Protein AF-A0A934L2M4-F1 (afdb_monomer_lite)

Secondary structure (DSSP, 8-state):
-----------------TT--TT--EEEEEEEEEEEEEEETTEEEEEEEEEEEE-SSSPEE-PPTTSS-S-EEEEEEEEEETTEEEE-S-SPPEEEP-----BSSSS------TTEE-TT-EEEE-HHHHT-GGGEE-GGGEETTTTEE-STTSHHHHTTTT--TTTTSSSS----HHHHHHS-TTTTSEEEEHHHHT-TT-EEEEEEEEE-TT--GGGGGGSEEEEEEEEEEETTEEEEEEEEEEEES-GGGGSTT-EEEEEEETTTEEEEEEEEEEE---TTS-EEEEEEEEESS-TT-BSEEEEE--TT--EEEEEEE-SS--GGGPPEEEE-SSEEEEE--TT--B-TTEEEEEEEEESS-EEEEEEEEEBSS--SS-SEEEEEEEEES--------S---

Radius of gyration: 23.13 Å; chains: 1; bounding box: 79×47×60 Å

Structure (mmCIF, N/CA/C/O backbone):
data_AF-A0A934L2M4-F1
#
_entry.id   AF-A0A934L2M4-F1
#
loop_
_atom_site.group_PDB
_atom_site.id
_atom_site.type_symbol
_atom_site.label_atom_id
_atom_site.label_alt_id
_atom_site.label_comp_id
_atom_site.label_asym_id
_atom_site.label_entity_id
_atom_site.label_seq_id
_atom_site.pdbx_PDB_ins_code
_atom_site.Cartn_x
_atom_site.Cartn_y
_atom_site.Cartn_z
_atom_site.occupancy
_atom_site.B_iso_or_equiv
_atom_site.auth_seq_id
_atom_site.auth_comp_id
_atom_site.auth_asym_id
_atom_site.auth_atom_id
_atom_site.pdbx_PDB_model_num
ATOM 1 N N . MET A 1 1 ? -55.377 -25.254 -25.307 1.00 41.19 1 MET A N 1
ATOM 2 C CA . MET A 1 1 ? -54.292 -24.352 -25.749 1.00 41.19 1 MET A CA 1
ATOM 3 C C . MET A 1 1 ? -53.267 -24.298 -24.627 1.00 41.19 1 MET A C 1
ATOM 5 O O . MET A 1 1 ? -53.611 -23.869 -23.537 1.00 41.19 1 MET A O 1
ATOM 9 N N . ARG A 1 2 ? -52.081 -24.886 -24.831 1.00 34.09 2 ARG A N 1
ATOM 10 C CA . ARG A 1 2 ? -51.003 -24.951 -23.830 1.00 34.09 2 ARG A CA 1
ATOM 11 C C . ARG A 1 2 ? -50.222 -23.637 -23.869 1.00 34.09 2 ARG A C 1
ATOM 13 O O . ARG A 1 2 ? -49.656 -23.316 -24.908 1.00 34.09 2 ARG A O 1
ATOM 20 N N . HIS A 1 3 ? -50.194 -22.902 -22.762 1.00 34.44 3 HIS A N 1
ATOM 21 C CA . HIS A 1 3 ? -49.327 -21.738 -22.605 1.00 34.44 3 HIS A CA 1
ATOM 22 C C . HIS A 1 3 ? -47.899 -22.209 -22.310 1.00 34.44 3 HIS A C 1
ATOM 24 O O . HIS A 1 3 ? -47.651 -22.870 -21.304 1.00 34.44 3 HIS A O 1
ATOM 30 N N . LEU A 1 4 ? -46.982 -21.910 -23.230 1.00 35.81 4 LEU A N 1
ATOM 31 C CA . LEU A 1 4 ? -45.545 -22.096 -23.060 1.00 35.81 4 LEU A CA 1
ATOM 32 C C . LEU A 1 4 ? -45.022 -20.965 -22.158 1.00 35.81 4 LEU A C 1
ATOM 34 O O . LEU A 1 4 ? -45.099 -19.798 -22.537 1.00 35.81 4 LEU A O 1
ATOM 38 N N . LEU A 1 5 ? -44.500 -21.304 -20.977 1.00 38.03 5 LEU A N 1
ATOM 39 C CA . LEU A 1 5 ? -43.677 -20.394 -20.181 1.00 38.03 5 LEU A CA 1
ATOM 40 C C . LEU A 1 5 ? -42.285 -20.333 -20.826 1.00 38.03 5 LEU A C 1
ATOM 42 O O . LEU A 1 5 ? -41.590 -21.346 -20.888 1.00 38.03 5 LEU A O 1
ATOM 46 N N . VAL A 1 6 ? -41.878 -19.158 -21.304 1.00 37.50 6 VAL A N 1
ATOM 47 C CA . VAL A 1 6 ? -40.498 -18.903 -21.734 1.00 37.50 6 VAL A CA 1
ATOM 48 C C . VAL A 1 6 ? -39.699 -18.510 -20.496 1.00 37.50 6 VAL A C 1
ATOM 50 O O . VAL A 1 6 ? -39.860 -17.415 -19.963 1.00 37.50 6 VAL A O 1
ATOM 53 N N . LEU A 1 7 ? -38.859 -19.427 -20.019 1.00 37.44 7 LEU A N 1
ATOM 54 C CA . LEU A 1 7 ? -37.865 -19.150 -18.989 1.00 37.44 7 LEU A CA 1
ATOM 55 C C . LEU A 1 7 ? -36.697 -18.412 -19.663 1.00 37.44 7 LEU A C 1
ATOM 57 O O . LEU A 1 7 ? -35.901 -19.020 -20.377 1.00 37.44 7 LEU A O 1
ATOM 61 N N . ALA A 1 8 ? -36.615 -17.094 -19.486 1.00 38.78 8 ALA A N 1
ATOM 62 C CA . ALA A 1 8 ? -35.442 -16.331 -19.891 1.00 38.78 8 ALA A CA 1
ATOM 63 C C . ALA A 1 8 ? -34.305 -16.631 -18.905 1.00 38.78 8 ALA A C 1
ATOM 65 O O . ALA A 1 8 ? -34.254 -16.080 -17.806 1.00 38.78 8 ALA A O 1
ATOM 66 N N . ALA A 1 9 ? -33.408 -17.541 -19.282 1.00 41.03 9 ALA A N 1
ATOM 67 C CA . ALA A 1 9 ? -32.135 -17.706 -18.600 1.00 41.03 9 ALA A CA 1
ATOM 68 C C . ALA A 1 9 ? -31.282 -16.457 -18.870 1.00 41.03 9 ALA A C 1
ATOM 70 O O . ALA A 1 9 ? -30.667 -16.320 -19.926 1.00 41.03 9 ALA A O 1
ATOM 71 N N . LEU A 1 10 ? -31.272 -15.524 -17.918 1.00 41.62 10 LEU A N 1
ATOM 72 C CA . LEU A 1 10 ? -30.252 -14.484 -17.829 1.00 41.62 10 LEU A CA 1
ATOM 73 C C . LEU A 1 10 ? -28.927 -15.171 -17.482 1.00 41.62 10 LEU A C 1
ATOM 75 O O . LEU A 1 10 ? -28.559 -15.303 -16.318 1.00 41.62 10 LEU A O 1
ATOM 79 N N . CYS A 1 11 ? -28.210 -15.639 -18.503 1.00 39.41 11 CYS A N 1
ATOM 80 C CA . CYS A 1 11 ? -26.778 -15.866 -18.389 1.00 39.41 11 CYS A CA 1
ATOM 81 C C . CYS A 1 11 ? -26.127 -14.498 -18.166 1.00 39.41 11 CYS A C 1
ATOM 83 O O . CYS A 1 11 ? -25.807 -13.791 -19.120 1.00 39.41 11 CYS A O 1
ATOM 85 N N . GLY A 1 12 ? -25.972 -14.105 -16.901 1.00 38.28 12 GLY A N 1
ATOM 86 C CA . GLY A 1 12 ? -25.043 -13.051 -16.525 1.00 38.28 12 GLY A CA 1
ATOM 87 C C . GLY A 1 12 ? -23.652 -13.511 -16.932 1.00 38.28 12 GLY A C 1
ATOM 88 O O . GLY A 1 12 ? -23.041 -14.325 -16.243 1.00 38.28 12 GLY A O 1
ATOM 89 N N . GLY A 1 13 ? -23.184 -13.059 -18.094 1.00 37.72 13 GLY A N 1
ATOM 90 C CA . GLY A 1 13 ? -21.783 -13.187 -18.448 1.00 37.72 13 GLY A CA 1
ATOM 91 C C . GLY A 1 13 ? -20.991 -12.455 -17.376 1.00 37.72 13 GLY A C 1
ATOM 92 O O . GLY A 1 13 ? -21.074 -11.235 -17.286 1.00 37.72 13 GLY A O 1
ATOM 93 N N . LEU A 1 14 ? -20.273 -13.202 -16.539 1.00 41.19 14 LEU A N 1
ATOM 94 C CA . LEU A 1 14 ? -19.192 -12.661 -15.727 1.00 41.19 14 LEU A CA 1
ATOM 95 C C . LEU A 1 14 ? -18.181 -12.083 -16.719 1.00 41.19 14 LEU A C 1
ATOM 97 O O . LEU A 1 14 ? -17.383 -12.819 -17.300 1.00 41.19 14 LEU A O 1
ATOM 101 N N . SER A 1 15 ? -18.275 -10.788 -17.006 1.00 50.28 15 SER A N 1
ATOM 102 C CA . SER A 1 15 ? -17.267 -10.100 -17.796 1.00 50.28 15 SER A CA 1
ATOM 103 C C . SER A 1 15 ? -15.982 -10.115 -16.983 1.00 50.28 15 SER A C 1
ATOM 105 O O . SER A 1 15 ? -15.886 -9.446 -15.965 1.00 50.28 15 SER A O 1
ATOM 107 N N . SER A 1 16 ? -15.014 -10.925 -17.406 1.00 61.38 16 SER A N 1
ATOM 108 C CA . SER A 1 16 ? -13.634 -10.874 -16.919 1.00 61.38 16 SER A CA 1
ATOM 109 C C . SER A 1 16 ? -13.152 -9.425 -16.818 1.00 61.38 16 SER A C 1
ATOM 111 O O . SER A 1 16 ? -13.553 -8.589 -17.633 1.00 61.38 16 SER A O 1
ATOM 113 N N . GLN A 1 17 ? -12.238 -9.153 -15.881 1.00 80.94 17 GLN A N 1
ATOM 114 C CA . GLN A 1 17 ? -11.439 -7.929 -15.894 1.00 80.94 17 GLN A CA 1
ATOM 115 C C . GLN A 1 17 ? -11.002 -7.615 -17.335 1.00 80.94 17 GLN A C 1
ATOM 117 O O . GLN A 1 17 ? -10.536 -8.506 -18.056 1.00 80.94 17 GLN A O 1
ATOM 122 N N . SER A 1 18 ? -11.180 -6.362 -17.758 1.00 83.88 18 SER A N 1
ATOM 123 C CA . SER A 1 18 ? -11.190 -5.981 -19.178 1.00 83.88 18 SER A CA 1
ATOM 124 C C . SER A 1 18 ? -9.876 -6.226 -19.922 1.00 83.88 18 SER A C 1
ATOM 126 O O . SER A 1 18 ? -9.887 -6.316 -21.146 1.00 83.88 18 SER A O 1
ATOM 128 N N . ASN A 1 19 ? -8.751 -6.317 -19.211 1.00 90.94 19 ASN A N 1
ATOM 129 C CA . ASN A 1 19 ? -7.421 -6.523 -19.785 1.00 90.94 19 ASN A CA 1
ATOM 130 C C . ASN A 1 19 ? -6.741 -7.819 -19.319 1.00 90.94 19 ASN A C 1
ATOM 132 O O . ASN A 1 19 ? -5.529 -7.957 -19.479 1.00 90.94 19 ASN A O 1
ATOM 136 N N . GLN A 1 20 ? -7.497 -8.752 -18.737 1.00 92.38 20 GLN A N 1
ATOM 137 C CA . GLN A 1 20 ? -6.942 -9.994 -18.217 1.00 92.38 20 GLN A CA 1
ATOM 138 C C . GLN A 1 20 ? -6.236 -10.804 -19.317 1.00 92.38 20 GLN A C 1
ATOM 140 O O . GLN A 1 20 ? -6.799 -11.064 -20.381 1.00 92.38 20 GLN A O 1
ATOM 145 N N . VAL A 1 21 ? -5.031 -11.280 -19.015 1.00 94.50 21 VAL A N 1
ATOM 146 C CA . VAL A 1 21 ? -4.259 -12.227 -19.820 1.00 94.50 21 VAL A CA 1
ATOM 147 C C . VAL A 1 21 ? -4.281 -13.580 -19.098 1.00 94.50 21 VAL A C 1
ATOM 149 O O . VAL A 1 21 ? -3.653 -13.736 -18.048 1.00 94.50 21 VAL A O 1
ATOM 152 N N . PRO A 1 22 ? -5.033 -14.577 -19.604 1.00 93.88 22 PRO A N 1
ATOM 153 C CA . PRO A 1 22 ? -5.073 -15.901 -18.997 1.00 93.88 22 PRO A CA 1
ATOM 154 C C . PRO A 1 22 ? -3.676 -16.519 -18.870 1.00 93.88 22 PRO A C 1
ATOM 156 O O . PRO A 1 22 ? -2.924 -16.581 -19.840 1.00 93.88 22 PRO A O 1
ATOM 159 N N . GLY A 1 23 ? -3.356 -17.010 -17.672 1.00 95.44 23 GLY A N 1
ATOM 160 C CA . GLY A 1 23 ? -2.072 -17.645 -17.370 1.00 95.44 23 GLY A CA 1
ATOM 161 C C . GLY A 1 23 ? -1.002 -16.709 -16.805 1.00 95.44 23 GLY A C 1
ATOM 162 O O . GLY A 1 23 ? 0.035 -17.218 -16.392 1.00 95.44 23 GLY A O 1
ATOM 163 N N . THR A 1 24 ? -1.230 -15.392 -16.753 1.00 97.06 24 THR A N 1
ATOM 164 C CA . THR A 1 24 ? -0.374 -14.460 -15.996 1.00 97.06 24 THR A CA 1
ATOM 165 C C . THR A 1 24 ? -0.538 -14.715 -14.498 1.00 97.06 24 THR A C 1
ATOM 167 O O . THR A 1 24 ? -1.671 -14.741 -14.015 1.00 97.06 24 THR A O 1
ATOM 170 N N . ASP A 1 25 ? 0.572 -14.933 -13.790 1.00 97.31 25 ASP A N 1
ATOM 171 C CA . ASP A 1 25 ? 0.605 -15.145 -12.334 1.00 97.31 25 ASP A CA 1
ATOM 172 C C . ASP A 1 25 ? 2.020 -14.825 -11.810 1.00 97.31 25 ASP A C 1
ATOM 174 O O . ASP A 1 25 ? 2.982 -15.556 -12.085 1.00 97.31 25 ASP A O 1
ATOM 178 N N . ALA A 1 26 ? 2.161 -13.696 -11.121 1.00 96.94 26 ALA A N 1
ATOM 179 C CA . ALA A 1 26 ? 3.392 -13.228 -10.510 1.00 96.94 26 ALA A CA 1
ATOM 180 C C . ALA A 1 26 ? 3.296 -13.253 -8.988 1.00 96.94 26 ALA A C 1
ATOM 182 O O . ALA A 1 26 ? 2.657 -12.420 -8.360 1.00 96.94 26 ALA A O 1
ATOM 183 N N . ALA A 1 27 ? 4.046 -14.163 -8.383 1.00 97.56 27 ALA A N 1
ATOM 184 C CA . ALA A 1 27 ? 4.099 -14.307 -6.940 1.00 97.56 27 ALA A CA 1
ATOM 185 C C . ALA A 1 27 ? 5.307 -13.562 -6.373 1.00 97.56 27 ALA A C 1
ATOM 187 O O . ALA A 1 27 ? 6.441 -13.836 -6.771 1.00 97.56 27 ALA A O 1
ATOM 188 N N . LEU A 1 28 ? 5.107 -12.683 -5.394 1.00 97.50 28 LEU A N 1
ATOM 189 C CA . LEU A 1 28 ? 6.224 -12.173 -4.603 1.00 97.50 28 LEU A CA 1
ATOM 190 C C . LEU A 1 28 ? 6.752 -13.288 -3.700 1.00 97.50 28 LEU A C 1
ATOM 192 O O . LEU A 1 28 ? 6.071 -13.725 -2.783 1.00 97.50 28 LEU A O 1
ATOM 196 N N . ALA A 1 29 ? 7.973 -13.759 -3.935 1.00 95.81 29 ALA A N 1
ATOM 197 C CA . ALA A 1 29 ? 8.581 -14.831 -3.149 1.00 95.81 29 ALA A CA 1
ATOM 198 C C . ALA A 1 29 ? 9.117 -14.344 -1.803 1.00 95.81 29 ALA A C 1
ATOM 200 O O . ALA A 1 29 ? 8.927 -15.005 -0.784 1.00 95.81 29 ALA A O 1
ATOM 201 N N . THR A 1 30 ? 9.798 -13.200 -1.813 1.00 95.56 30 THR A N 1
ATOM 202 C CA . THR A 1 30 ? 10.426 -12.612 -0.626 1.00 95.56 30 THR A CA 1
ATOM 203 C C . THR A 1 30 ? 10.416 -11.096 -0.714 1.00 95.56 30 THR A C 1
ATOM 205 O O . THR A 1 30 ? 10.499 -10.523 -1.807 1.00 95.56 30 THR A O 1
ATOM 208 N N . THR A 1 31 ? 10.354 -10.465 0.453 1.00 96.62 31 THR A N 1
ATOM 209 C CA . THR A 1 31 ? 10.855 -9.111 0.659 1.00 96.62 31 THR A CA 1
ATOM 210 C C . THR A 1 31 ? 11.889 -9.156 1.773 1.00 96.62 31 THR A C 1
ATOM 212 O O . THR A 1 31 ? 11.720 -9.844 2.780 1.00 96.62 31 THR A O 1
ATOM 215 N N . ASP A 1 32 ? 13.005 -8.473 1.578 1.00 94.38 32 ASP A N 1
ATOM 216 C CA . ASP A 1 32 ? 14.135 -8.577 2.490 1.00 94.38 32 ASP A CA 1
ATOM 217 C C . ASP A 1 32 ? 14.860 -7.249 2.671 1.00 94.38 32 ASP A C 1
ATOM 219 O O . ASP A 1 32 ? 14.592 -6.254 1.990 1.00 94.38 32 ASP A O 1
ATOM 223 N N . ALA A 1 33 ? 15.785 -7.244 3.631 1.00 94.00 33 ALA A N 1
ATOM 224 C CA . ALA A 1 33 ? 16.806 -6.215 3.758 1.00 94.00 33 ALA A CA 1
ATOM 225 C C . ALA A 1 33 ? 16.237 -4.785 3.754 1.00 94.00 33 ALA A C 1
ATOM 227 O O . ALA A 1 33 ? 16.755 -3.908 3.056 1.00 94.00 33 ALA A O 1
ATOM 228 N N . LEU A 1 34 ? 15.179 -4.535 4.541 1.00 97.94 34 LEU A N 1
ATOM 229 C CA . LEU A 1 34 ? 14.721 -3.168 4.785 1.00 97.94 34 LEU A CA 1
ATOM 230 C C . LEU A 1 34 ? 15.917 -2.326 5.254 1.00 97.94 34 LEU A C 1
ATOM 232 O O . LEU A 1 34 ? 16.601 -2.662 6.216 1.00 97.94 34 LEU A O 1
ATOM 236 N N . GLY A 1 35 ? 16.190 -1.233 4.556 1.00 97.56 35 GLY A N 1
ATOM 237 C CA . GLY A 1 35 ? 17.369 -0.408 4.775 1.00 97.56 35 GLY A CA 1
ATOM 238 C C . GLY A 1 35 ? 17.035 1.072 4.732 1.00 97.56 35 GLY A C 1
ATOM 239 O O . GLY A 1 35 ? 16.083 1.492 4.077 1.00 97.56 35 GLY A O 1
ATOM 240 N N . MET A 1 36 ? 17.840 1.878 5.426 1.00 97.69 36 MET A N 1
ATOM 241 C CA . MET A 1 36 ? 17.770 3.336 5.368 1.00 97.69 36 MET A CA 1
ATOM 242 C C . MET A 1 36 ? 18.720 3.858 4.284 1.00 97.69 36 MET A C 1
ATOM 244 O O . MET A 1 36 ? 19.926 3.636 4.352 1.00 97.69 36 MET A O 1
ATOM 248 N N . TYR A 1 37 ? 18.183 4.596 3.313 1.00 97.31 37 TYR A N 1
ATOM 249 C CA . TYR A 1 37 ? 18.915 5.123 2.153 1.00 97.31 37 TYR A CA 1
ATOM 250 C C . TYR A 1 37 ? 19.036 6.647 2.142 1.00 97.31 37 TYR A C 1
ATOM 252 O O . TYR A 1 37 ? 19.679 7.226 1.266 1.00 97.31 37 TYR A O 1
ATOM 260 N N . GLY A 1 38 ? 18.444 7.320 3.121 1.00 95.94 38 GLY A N 1
ATOM 261 C CA . GLY A 1 38 ? 18.600 8.750 3.322 1.00 95.94 38 GLY A CA 1
ATOM 262 C C . GLY A 1 38 ? 17.872 9.211 4.571 1.00 95.94 38 GLY A C 1
ATOM 263 O O . GLY A 1 38 ? 17.007 8.512 5.094 1.00 95.94 38 GLY A O 1
ATOM 264 N N . ARG A 1 39 ? 18.235 10.397 5.050 1.00 96.06 39 ARG A N 1
ATOM 265 C CA . ARG A 1 39 ? 17.644 11.004 6.239 1.00 96.06 39 ARG A CA 1
ATOM 266 C C . ARG A 1 39 ? 17.596 12.518 6.087 1.00 96.06 39 ARG A C 1
ATOM 268 O O . ARG A 1 39 ? 18.496 13.118 5.501 1.00 96.06 39 ARG A O 1
ATOM 275 N N . THR A 1 40 ? 16.543 13.146 6.591 1.00 95.75 40 THR A N 1
ATOM 276 C CA . THR A 1 40 ? 16.390 14.606 6.651 1.00 95.75 40 THR A CA 1
ATOM 277 C C . THR A 1 40 ? 15.660 14.953 7.943 1.00 95.75 40 THR A C 1
ATOM 279 O O . THR A 1 40 ? 14.482 14.644 8.088 1.00 95.75 40 THR A O 1
ATOM 282 N N . GLY A 1 41 ? 16.366 15.551 8.907 1.00 94.88 41 GLY A N 1
ATOM 283 C CA . GLY A 1 41 ? 15.827 15.730 10.259 1.00 94.88 41 GLY A CA 1
ATOM 284 C C . GLY A 1 41 ? 15.512 14.379 10.912 1.00 94.88 41 GLY A C 1
ATOM 285 O O . GLY A 1 41 ? 16.401 13.535 11.022 1.00 94.88 41 GLY A O 1
ATOM 286 N N . THR A 1 42 ? 14.256 14.189 11.318 1.00 95.44 42 THR A N 1
ATOM 287 C CA . THR A 1 42 ? 13.703 12.941 11.882 1.00 95.44 42 THR A CA 1
ATOM 288 C C . THR A 1 42 ? 13.136 11.994 10.825 1.00 95.44 42 THR A C 1
ATOM 290 O O . THR A 1 42 ? 12.787 10.859 11.142 1.00 95.44 42 THR A O 1
ATOM 293 N N . LEU A 1 43 ? 13.038 12.439 9.569 1.00 96.50 43 LEU A N 1
ATOM 294 C CA . LEU A 1 43 ? 12.439 11.663 8.494 1.00 96.50 43 LEU A CA 1
ATOM 295 C C . LEU A 1 43 ? 13.484 10.770 7.832 1.00 96.50 43 LEU A C 1
ATOM 297 O O . LEU A 1 43 ? 14.560 11.232 7.438 1.00 96.50 43 LEU A O 1
ATOM 301 N N . ASN A 1 44 ? 13.144 9.499 7.662 1.00 97.88 44 ASN A N 1
ATOM 302 C CA . ASN A 1 44 ? 14.005 8.475 7.086 1.00 97.88 44 ASN A CA 1
ATOM 303 C C . ASN A 1 44 ? 13.430 8.021 5.751 1.00 97.88 44 ASN A C 1
ATOM 305 O O . ASN A 1 44 ? 12.234 7.781 5.661 1.00 97.88 44 ASN A O 1
ATOM 309 N N . GLY A 1 45 ? 14.272 7.896 4.728 1.00 98.00 45 GLY A N 1
ATOM 310 C CA . GLY A 1 45 ? 13.917 7.285 3.452 1.00 98.00 45 GLY A CA 1
ATOM 311 C C . GLY A 1 45 ? 14.376 5.836 3.448 1.00 98.00 45 GLY A C 1
ATOM 312 O O . GLY A 1 45 ? 15.583 5.586 3.475 1.00 98.00 45 GLY A O 1
ATOM 313 N N . LEU A 1 46 ? 13.432 4.902 3.429 1.00 98.56 46 LEU A N 1
ATOM 314 C CA . LEU A 1 46 ? 13.677 3.466 3.468 1.00 98.56 46 LEU A CA 1
ATOM 315 C C . LEU A 1 46 ? 13.402 2.816 2.107 1.00 98.56 46 LEU A C 1
ATOM 317 O O . LEU A 1 46 ? 12.685 3.365 1.270 1.00 98.56 46 LEU A O 1
ATOM 321 N N . ALA A 1 47 ? 13.966 1.632 1.906 1.00 98.44 47 ALA A N 1
ATOM 322 C CA . ALA A 1 47 ? 13.633 0.721 0.816 1.00 98.44 47 ALA A CA 1
ATOM 323 C C . ALA A 1 47 ? 13.909 -0.718 1.261 1.00 98.44 47 ALA A C 1
ATOM 325 O O . ALA A 1 47 ? 14.686 -0.938 2.187 1.00 98.44 47 ALA A O 1
ATOM 326 N N . CYS A 1 48 ? 13.282 -1.686 0.607 1.00 98.06 48 CYS A N 1
ATOM 327 C CA . CYS A 1 48 ? 13.486 -3.115 0.835 1.00 98.06 48 CYS A CA 1
ATOM 328 C C . CYS A 1 48 ? 13.707 -3.821 -0.502 1.00 98.06 48 CYS A C 1
ATOM 330 O O . CYS A 1 48 ? 13.308 -3.307 -1.552 1.00 98.06 48 CYS A O 1
ATOM 332 N N . GLY A 1 49 ? 14.366 -4.973 -0.465 1.00 97.25 49 GLY A N 1
ATOM 333 C CA . GLY A 1 49 ? 14.514 -5.854 -1.607 1.00 97.25 49 GLY A CA 1
ATOM 334 C C . GLY A 1 49 ? 13.232 -6.631 -1.883 1.00 97.25 49 GLY A C 1
ATOM 335 O O . GLY A 1 49 ? 12.320 -6.714 -1.050 1.00 97.25 49 GLY A O 1
ATOM 336 N N . VAL A 1 50 ? 13.156 -7.172 -3.092 1.00 96.94 50 VAL A N 1
ATOM 337 C CA . VAL A 1 50 ? 12.044 -7.994 -3.555 1.00 96.94 50 VAL A CA 1
ATOM 338 C C . VAL A 1 50 ? 12.547 -9.057 -4.516 1.00 96.94 50 VAL A C 1
ATOM 340 O O . VAL A 1 50 ? 13.405 -8.794 -5.358 1.00 96.94 50 VAL A O 1
ATOM 343 N N . THR A 1 51 ? 11.984 -10.257 -4.408 1.00 97.50 51 THR A N 1
ATOM 344 C CA . THR A 1 51 ? 12.070 -11.270 -5.462 1.00 97.50 51 THR A CA 1
ATOM 345 C C . THR A 1 51 ? 10.672 -11.686 -5.869 1.00 97.50 51 THR A C 1
ATOM 347 O O . THR A 1 51 ? 9.841 -11.995 -5.018 1.00 97.50 51 THR A O 1
ATOM 350 N N . VAL A 1 52 ? 10.433 -11.736 -7.172 1.00 97.75 52 VAL A N 1
ATOM 351 C CA . VAL A 1 52 ? 9.180 -12.178 -7.782 1.00 97.75 52 VAL A CA 1
ATOM 352 C C . VAL A 1 52 ? 9.419 -13.424 -8.623 1.00 97.75 52 VAL A C 1
ATOM 354 O O . VAL A 1 52 ? 10.456 -13.561 -9.267 1.00 97.75 52 VAL A O 1
ATOM 357 N N . CYS A 1 53 ? 8.448 -14.327 -8.620 1.00 97.69 53 CYS A N 1
ATOM 358 C CA . CYS A 1 53 ? 8.384 -15.523 -9.442 1.00 97.69 53 CYS A CA 1
ATOM 359 C C . CYS A 1 53 ? 7.272 -15.382 -10.470 1.00 97.69 53 CYS A C 1
ATOM 361 O O . CYS A 1 53 ? 6.154 -15.029 -10.107 1.00 97.69 53 CYS A O 1
ATOM 363 N N . ASN A 1 54 ? 7.517 -15.789 -11.711 1.00 97.88 54 ASN A N 1
ATOM 364 C CA . ASN A 1 54 ? 6.418 -16.109 -12.615 1.00 97.88 54 ASN A CA 1
ATOM 365 C C . ASN A 1 54 ? 5.992 -17.563 -12.368 1.00 97.88 54 ASN A C 1
ATOM 367 O O . ASN A 1 54 ? 6.634 -18.503 -12.845 1.00 97.88 54 ASN A O 1
ATOM 371 N N . VAL A 1 55 ? 4.923 -17.737 -11.592 1.00 97.31 55 VAL A N 1
ATOM 372 C CA . VAL A 1 55 ? 4.309 -19.047 -11.306 1.00 97.31 55 VAL A CA 1
ATOM 373 C C . VAL A 1 55 ? 3.174 -19.373 -12.284 1.00 97.31 55 VAL A C 1
ATOM 375 O O . VAL A 1 55 ? 2.485 -20.385 -12.144 1.00 97.31 55 VAL A O 1
ATOM 378 N N . GLY A 1 56 ? 2.990 -18.512 -13.283 1.00 96.94 56 GLY A N 1
ATOM 379 C CA . GLY A 1 56 ? 2.021 -18.654 -14.350 1.00 96.94 56 GLY A CA 1
ATOM 380 C C . GLY A 1 56 ? 2.506 -19.537 -15.493 1.00 96.94 56 GLY A C 1
ATOM 381 O O . GLY A 1 56 ? 3.497 -20.264 -15.413 1.00 96.94 56 GLY A O 1
ATOM 382 N N . THR A 1 57 ? 1.770 -19.473 -16.599 1.00 96.69 57 THR A N 1
ATOM 383 C CA . THR A 1 57 ? 2.003 -20.295 -17.796 1.00 96.69 57 THR A CA 1
ATOM 384 C C . THR A 1 57 ? 2.361 -19.478 -19.034 1.00 96.69 57 THR A C 1
ATOM 386 O O . THR A 1 57 ? 2.517 -20.049 -20.112 1.00 96.69 57 THR A O 1
ATOM 389 N N . VAL A 1 58 ? 2.468 -18.154 -18.912 1.00 96.94 58 VAL A N 1
ATOM 390 C CA . VAL A 1 58 ? 2.796 -17.235 -20.015 1.00 96.94 58 VAL A CA 1
ATOM 391 C C . VAL A 1 58 ? 3.966 -16.331 -19.640 1.00 96.94 58 VAL A C 1
ATOM 393 O O . VAL A 1 58 ? 4.295 -16.181 -18.466 1.00 96.94 58 VAL A O 1
ATOM 396 N N . LEU A 1 59 ? 4.609 -15.730 -20.641 1.00 96.62 59 LEU A N 1
ATOM 397 C CA . LEU A 1 59 ? 5.615 -14.692 -20.417 1.00 96.62 59 LEU A CA 1
ATOM 398 C C . LEU A 1 59 ? 4.957 -13.448 -19.810 1.00 96.62 59 LEU A C 1
ATOM 400 O O . LEU A 1 59 ? 3.903 -13.019 -20.280 1.00 96.62 59 LEU A O 1
ATOM 404 N N . ILE A 1 60 ? 5.620 -12.831 -18.835 1.00 97.12 60 ILE A N 1
ATOM 405 C CA . ILE A 1 60 ? 5.217 -11.534 -18.282 1.00 97.12 60 ILE A CA 1
ATOM 406 C C . ILE A 1 60 ? 6.137 -10.461 -18.854 1.00 97.12 60 ILE A C 1
ATOM 408 O O . ILE A 1 60 ? 7.350 -10.647 -18.892 1.00 97.12 60 ILE A O 1
ATOM 412 N N . HIS A 1 61 ? 5.595 -9.341 -19.325 1.00 96.31 61 HIS A N 1
ATOM 413 C CA . HIS A 1 61 ? 6.427 -8.256 -19.843 1.00 96.31 61 HIS A CA 1
ATOM 414 C C . HIS A 1 61 ? 7.237 -7.560 -18.738 1.00 96.31 61 HIS A C 1
ATOM 416 O O . HIS A 1 61 ? 6.735 -7.326 -17.642 1.00 96.31 61 HIS A O 1
ATOM 422 N N . TRP A 1 62 ? 8.486 -7.213 -19.060 1.00 96.38 62 TRP A N 1
ATOM 423 C CA . TRP A 1 62 ? 9.455 -6.609 -18.141 1.00 96.38 62 TRP A CA 1
ATOM 424 C C . TRP A 1 62 ? 10.258 -5.499 -18.831 1.00 96.38 62 TRP A C 1
ATOM 426 O O . TRP A 1 62 ? 11.488 -5.499 -18.854 1.00 96.38 62 TRP A O 1
ATOM 436 N N . LYS A 1 63 ? 9.553 -4.597 -19.517 1.00 96.12 63 LYS A N 1
ATOM 437 C CA . LYS A 1 63 ? 10.175 -3.529 -20.303 1.00 96.12 63 LYS A CA 1
ATOM 438 C C . LYS A 1 63 ? 10.770 -2.438 -19.405 1.00 96.12 63 LYS A C 1
ATOM 440 O O . LYS A 1 63 ? 10.509 -2.374 -18.210 1.00 96.12 63 LYS A O 1
ATOM 445 N N . ALA A 1 64 ? 11.614 -1.595 -19.991 1.00 95.44 64 ALA A N 1
ATOM 446 C CA . ALA A 1 64 ? 12.124 -0.416 -19.308 1.00 95.44 64 ALA A CA 1
ATOM 447 C C . ALA A 1 64 ? 11.063 0.683 -19.236 1.00 95.44 64 ALA A C 1
ATOM 449 O O . ALA A 1 64 ? 10.278 0.838 -20.173 1.00 95.44 64 ALA A O 1
ATOM 450 N N . VAL A 1 65 ? 11.094 1.473 -18.154 1.00 94.38 65 VAL A N 1
ATOM 451 C CA . VAL A 1 65 ? 10.236 2.656 -17.993 1.00 94.38 65 VAL A CA 1
ATOM 452 C C . VAL A 1 65 ? 10.256 3.526 -19.258 1.00 94.38 65 VAL A C 1
ATOM 454 O O . VAL A 1 65 ? 11.299 3.673 -19.898 1.00 94.38 65 VAL A O 1
ATOM 457 N N . MET A 1 66 ? 9.097 4.106 -19.581 1.00 96.38 66 MET A N 1
ATOM 458 C CA . MET A 1 66 ? 8.664 4.652 -20.886 1.00 96.38 66 MET A CA 1
ATOM 459 C C . MET A 1 66 ? 8.013 3.655 -21.849 1.00 96.38 66 MET A C 1
ATOM 461 O O . MET A 1 66 ? 7.312 4.080 -22.762 1.00 96.38 66 MET A O 1
ATOM 465 N N . ASP A 1 67 ? 8.135 2.353 -21.618 1.00 96.62 67 ASP A N 1
ATOM 466 C CA . ASP A 1 67 ? 7.171 1.367 -22.110 1.00 96.62 67 ASP A CA 1
ATOM 467 C C . ASP A 1 67 ? 6.240 1.022 -20.943 1.00 96.62 67 ASP A C 1
ATOM 469 O O . ASP A 1 67 ? 6.747 0.805 -19.855 1.00 96.62 67 ASP A O 1
ATOM 473 N N . PRO A 1 68 ? 4.907 0.987 -21.084 1.00 95.31 68 PRO A N 1
ATOM 474 C CA . PRO A 1 68 ? 4.022 0.706 -19.953 1.00 95.31 68 PRO A CA 1
ATOM 475 C C . PRO A 1 68 ? 4.007 -0.759 -19.498 1.00 95.31 68 PRO A C 1
ATOM 477 O O . PRO A 1 68 ? 3.354 -1.084 -18.510 1.00 95.31 68 PRO A O 1
ATOM 480 N N . ARG A 1 69 ? 4.679 -1.663 -20.216 1.00 95.25 69 ARG A N 1
ATOM 481 C CA . ARG A 1 69 ? 4.634 -3.107 -19.961 1.00 95.25 69 ARG A CA 1
ATOM 482 C C . ARG A 1 69 ? 5.760 -3.550 -19.022 1.00 95.25 69 ARG A C 1
ATOM 484 O O . ARG A 1 69 ? 6.666 -4.285 -19.425 1.00 95.25 69 ARG A O 1
ATOM 491 N N . HIS A 1 70 ? 5.682 -3.122 -17.769 1.00 95.88 70 HIS A N 1
ATOM 492 C CA . HIS A 1 70 ? 6.572 -3.530 -16.677 1.00 95.88 70 HIS A CA 1
ATOM 493 C C . HIS A 1 70 ? 5.799 -3.637 -15.362 1.00 95.88 70 HIS A C 1
ATOM 495 O O . HIS A 1 70 ? 4.773 -2.975 -15.203 1.00 95.88 70 HIS A O 1
ATOM 501 N N . PRO A 1 71 ? 6.277 -4.438 -14.399 1.00 97.06 71 PRO A N 1
ATOM 502 C CA . PRO A 1 71 ? 5.690 -4.445 -13.070 1.00 97.06 71 PRO A CA 1
ATOM 503 C C . PRO A 1 71 ? 6.014 -3.152 -12.321 1.00 97.06 71 PRO A C 1
ATOM 505 O O . PRO A 1 71 ? 7.079 -2.551 -12.516 1.00 97.06 71 PRO A O 1
ATOM 508 N N . VAL A 1 72 ? 5.127 -2.772 -11.405 1.00 97.88 72 VAL A N 1
ATOM 509 C CA . VAL A 1 72 ? 5.441 -1.786 -10.369 1.00 97.88 72 VAL A CA 1
ATOM 510 C C . VAL A 1 72 ? 5.336 -2.409 -8.984 1.00 97.88 72 VAL A C 1
ATOM 512 O O . VAL A 1 72 ? 4.466 -3.245 -8.740 1.00 97.88 72 VAL A O 1
ATOM 515 N N . TYR A 1 73 ? 6.223 -1.998 -8.080 1.00 98.12 73 TYR A N 1
ATOM 516 C CA . TYR A 1 73 ? 6.260 -2.479 -6.702 1.00 98.12 73 TYR A CA 1
ATOM 517 C C . TYR A 1 73 ? 5.922 -1.351 -5.738 1.00 98.12 73 TYR A C 1
ATOM 519 O O . TYR A 1 73 ? 6.552 -0.292 -5.764 1.00 98.12 73 TYR A O 1
ATOM 527 N N . ALA A 1 74 ? 4.939 -1.597 -4.883 1.00 97.94 74 ALA A N 1
ATOM 528 C CA . ALA A 1 74 ? 4.422 -0.648 -3.917 1.00 97.94 74 ALA A CA 1
ATOM 529 C C . ALA A 1 74 ? 4.787 -1.111 -2.499 1.00 97.94 74 ALA A C 1
ATOM 531 O O . ALA A 1 74 ? 4.216 -2.087 -2.003 1.00 97.94 74 ALA A O 1
ATOM 532 N N . PRO A 1 75 ? 5.770 -0.473 -1.849 1.00 97.88 75 PRO A N 1
ATOM 533 C CA . PRO A 1 75 ? 6.147 -0.829 -0.492 1.00 97.88 75 PRO A CA 1
ATOM 534 C C . PRO A 1 75 ? 5.196 -0.223 0.547 1.00 97.88 75 PRO A C 1
ATOM 536 O O . PRO A 1 75 ? 4.551 0.797 0.309 1.00 97.88 75 PRO A O 1
ATOM 539 N N . ILE A 1 76 ? 5.147 -0.832 1.729 1.00 98.12 76 ILE A N 1
ATOM 540 C CA . ILE A 1 76 ? 4.399 -0.334 2.889 1.00 98.12 76 ILE A CA 1
ATOM 541 C C . ILE A 1 76 ? 5.131 -0.702 4.185 1.00 98.12 76 ILE A C 1
ATOM 543 O O . ILE A 1 76 ? 5.710 -1.786 4.282 1.00 98.12 76 ILE A O 1
ATOM 547 N N . VAL A 1 77 ? 5.110 0.185 5.186 1.00 98.62 77 VAL A N 1
ATOM 548 C CA . VAL A 1 77 ? 5.632 -0.092 6.535 1.00 98.62 77 VAL A CA 1
ATOM 549 C C . VAL A 1 77 ? 4.544 0.166 7.566 1.00 98.62 77 VAL A C 1
ATOM 551 O O . VAL A 1 77 ? 3.936 1.237 7.605 1.00 98.62 77 VAL A O 1
ATOM 554 N N . CYS A 1 78 ? 4.323 -0.822 8.427 1.00 98.56 78 CYS A N 1
ATOM 555 C CA . CYS A 1 78 ? 3.294 -0.811 9.451 1.00 98.56 78 CYS A CA 1
ATOM 556 C C . CYS A 1 78 ? 3.871 -1.091 10.837 1.00 98.56 78 CYS A C 1
ATOM 558 O O . CYS A 1 78 ? 4.902 -1.750 11.000 1.00 98.56 78 CYS A O 1
ATOM 560 N N . ARG A 1 79 ? 3.154 -0.615 11.850 1.00 98.25 79 ARG A N 1
ATOM 561 C CA . ARG A 1 79 ? 3.431 -0.845 13.263 1.00 98.25 79 ARG A CA 1
ATOM 562 C C . ARG A 1 79 ? 2.177 -1.357 13.950 1.00 98.25 79 ARG A C 1
ATOM 564 O O . ARG A 1 79 ? 1.106 -0.783 13.784 1.00 98.25 79 ARG A O 1
ATOM 571 N N . GLU A 1 80 ? 2.333 -2.382 14.775 1.00 97.75 80 GLU A N 1
ATOM 572 C CA . GLU A 1 80 ? 1.351 -2.738 15.791 1.00 97.75 80 GLU A CA 1
ATOM 573 C C . GLU A 1 80 ? 1.835 -2.287 17.172 1.00 97.75 80 GLU A C 1
ATOM 575 O O . GLU A 1 80 ? 2.935 -2.655 17.588 1.00 97.75 80 GLU A O 1
ATOM 580 N N . THR A 1 81 ? 1.007 -1.542 17.905 1.00 97.06 81 THR A N 1
ATOM 581 C CA . THR A 1 81 ? 1.269 -1.144 19.297 1.00 97.06 81 THR A CA 1
ATOM 582 C C . THR A 1 81 ? -0.009 -1.299 20.111 1.00 97.06 81 THR A C 1
ATOM 584 O O . THR A 1 81 ? -1.044 -0.760 19.730 1.00 97.06 81 THR A O 1
ATOM 587 N N . ASN A 1 82 ? 0.048 -2.009 21.243 1.00 94.50 82 ASN A N 1
ATOM 588 C CA . ASN A 1 82 ? -1.099 -2.196 22.148 1.00 94.50 82 ASN A CA 1
ATOM 589 C C . ASN A 1 82 ? -2.380 -2.687 21.443 1.00 94.50 82 ASN A C 1
ATOM 591 O O . ASN A 1 82 ? -3.484 -2.289 21.794 1.00 94.50 82 ASN A O 1
ATOM 595 N N . GLY A 1 83 ? -2.233 -3.543 20.430 1.00 94.94 83 GLY A N 1
ATOM 596 C CA . GLY A 1 83 ? -3.350 -4.084 19.663 1.00 94.94 83 GLY A CA 1
ATOM 597 C C . GLY A 1 83 ? -3.783 -3.242 18.463 1.00 94.94 83 GLY A C 1
ATOM 598 O O . GLY A 1 83 ? -4.462 -3.801 17.609 1.00 94.94 83 GLY A O 1
ATOM 599 N N . ARG A 1 84 ? -3.348 -1.982 18.331 1.00 97.56 84 ARG A N 1
ATOM 600 C CA . ARG A 1 84 ? -3.641 -1.116 17.178 1.00 97.56 84 ARG A CA 1
ATOM 601 C C . ARG A 1 84 ? -2.625 -1.302 16.063 1.00 97.56 84 ARG A C 1
ATOM 603 O O . ARG A 1 84 ? -1.427 -1.193 16.316 1.00 97.56 84 ARG A O 1
ATOM 610 N N . PHE A 1 85 ? -3.100 -1.509 14.839 1.00 98.44 85 PHE A N 1
ATOM 611 C CA . PHE A 1 85 ? -2.273 -1.624 13.637 1.00 98.44 85 PHE A CA 1
ATOM 612 C C . PHE A 1 85 ? -2.344 -0.335 12.821 1.00 98.44 85 PHE A C 1
ATOM 614 O O . PHE A 1 85 ? -3.438 0.104 12.480 1.00 98.44 85 PHE A O 1
ATOM 621 N N . LEU A 1 86 ? -1.199 0.271 12.516 1.00 98.19 86 LEU A N 1
ATOM 622 C CA . LEU A 1 86 ? -1.087 1.526 11.770 1.00 98.19 86 LEU A CA 1
ATOM 623 C C . LEU A 1 86 ? -0.124 1.352 10.600 1.00 98.19 86 LEU A C 1
ATOM 625 O O . LEU A 1 86 ? 0.937 0.746 10.762 1.00 98.19 86 LEU A O 1
ATOM 629 N N . GLN A 1 87 ? -0.436 1.941 9.449 1.00 98.56 87 GLN A N 1
ATOM 630 C CA . GLN A 1 87 ? 0.604 2.289 8.486 1.00 98.56 87 GLN A CA 1
ATOM 631 C C . GLN A 1 87 ? 1.369 3.508 9.015 1.00 98.56 87 GLN A C 1
ATOM 633 O O . GLN A 1 87 ? 0.767 4.510 9.382 1.00 98.56 87 GLN A O 1
ATOM 638 N N . ILE A 1 88 ? 2.696 3.393 9.075 1.00 98.31 88 ILE A N 1
ATOM 639 C CA . ILE A 1 88 ? 3.600 4.456 9.548 1.00 98.31 88 ILE A CA 1
ATOM 640 C C . ILE A 1 88 ? 4.460 5.035 8.422 1.00 98.31 88 ILE A C 1
ATOM 642 O O . ILE A 1 88 ? 5.151 6.033 8.615 1.00 98.31 88 ILE A O 1
ATOM 646 N N . SER A 1 89 ? 4.455 4.396 7.250 1.00 97.88 89 SER A N 1
ATOM 647 C CA . SER A 1 89 ? 4.976 5.008 6.035 1.00 97.88 89 SER A CA 1
ATOM 648 C C . SER A 1 89 ? 3.961 5.968 5.437 1.00 97.88 89 SER A C 1
ATOM 650 O O . SER A 1 89 ? 2.759 5.701 5.441 1.00 97.88 89 SER A O 1
ATOM 652 N N . ASP A 1 90 ? 4.452 7.022 4.806 1.00 94.25 90 ASP A N 1
ATOM 653 C CA . ASP A 1 90 ? 3.647 7.783 3.859 1.00 94.25 90 ASP A CA 1
ATOM 654 C C . ASP A 1 90 ? 3.185 6.917 2.668 1.00 94.25 90 ASP A C 1
ATOM 656 O O . ASP A 1 90 ? 3.495 5.720 2.562 1.00 94.25 90 ASP A O 1
ATOM 660 N N . ARG A 1 91 ? 2.446 7.527 1.733 1.00 94.06 91 ARG A N 1
ATOM 661 C CA . ARG A 1 91 ? 2.190 6.906 0.430 1.00 94.06 91 ARG A CA 1
ATOM 662 C C . ARG A 1 91 ? 3.473 6.944 -0.400 1.00 94.06 91 ARG A C 1
ATOM 664 O O . ARG A 1 91 ? 3.726 7.889 -1.145 1.00 94.06 91 ARG A O 1
ATOM 671 N N . SER A 1 92 ? 4.307 5.927 -0.209 1.00 93.75 92 SER A N 1
ATOM 672 C CA . SER A 1 92 ? 5.595 5.812 -0.886 1.00 93.75 92 SER A CA 1
ATOM 673 C C . SER A 1 92 ? 5.433 5.774 -2.406 1.00 93.75 92 SER A C 1
ATOM 675 O O . SER A 1 92 ? 4.410 5.320 -2.928 1.00 93.75 92 SER A O 1
ATOM 677 N N . TRP A 1 93 ? 6.459 6.232 -3.123 1.00 97.88 93 TRP A N 1
ATOM 678 C CA . TRP A 1 93 ? 6.494 6.063 -4.568 1.00 97.88 93 TRP A CA 1
ATOM 679 C C . TRP A 1 93 ? 6.743 4.608 -4.937 1.00 97.88 93 TRP A C 1
ATOM 681 O O . TRP A 1 93 ? 7.336 3.839 -4.178 1.00 97.88 93 TRP A O 1
ATOM 691 N N . VAL A 1 94 ? 6.284 4.230 -6.125 1.00 98.31 94 VAL A N 1
ATOM 692 C CA . VAL A 1 94 ? 6.396 2.858 -6.610 1.00 98.31 94 VAL A CA 1
ATOM 693 C C . VAL A 1 94 ? 7.672 2.678 -7.409 1.00 98.31 94 VAL A C 1
ATOM 695 O O . VAL A 1 94 ? 8.082 3.557 -8.171 1.00 98.31 94 VAL A O 1
ATOM 698 N N . LYS A 1 95 ? 8.295 1.511 -7.274 1.00 97.88 95 LYS A N 1
ATOM 699 C CA . LYS A 1 95 ? 9.419 1.113 -8.120 1.00 97.88 95 LYS A CA 1
ATOM 700 C C . LYS A 1 95 ? 8.897 0.618 -9.458 1.00 97.88 95 LYS A C 1
ATOM 702 O O . LYS A 1 95 ? 8.184 -0.377 -9.497 1.00 97.88 95 LYS A O 1
ATOM 707 N N . HIS A 1 96 ? 9.311 1.260 -10.544 1.00 98.25 96 HIS A N 1
ATOM 708 C CA . HIS A 1 96 ? 9.107 0.766 -11.901 1.00 98.25 96 HIS A CA 1
ATOM 709 C C . HIS A 1 96 ? 10.180 -0.272 -12.255 1.00 98.25 96 HIS A C 1
ATOM 711 O O . HIS A 1 96 ? 11.377 -0.053 -12.023 1.00 98.25 96 HIS A O 1
ATOM 717 N N . GLY A 1 97 ? 9.749 -1.403 -12.816 1.00 96.06 97 GLY A N 1
ATOM 718 C CA . GLY A 1 97 ? 10.642 -2.404 -13.393 1.00 96.06 97 GLY A CA 1
ATOM 719 C C . GLY A 1 97 ? 11.425 -1.858 -14.587 1.00 96.06 97 GLY A C 1
ATOM 720 O O . GLY A 1 97 ? 11.013 -0.890 -15.231 1.00 96.06 97 GLY A O 1
ATOM 721 N N . PHE A 1 98 ? 12.582 -2.463 -14.867 1.00 95.31 98 PHE A N 1
ATOM 722 C CA . PHE A 1 98 ? 13.389 -2.063 -16.022 1.00 95.31 98 PHE A CA 1
ATOM 723 C C . PHE A 1 98 ? 14.001 -3.206 -16.831 1.00 95.31 98 PHE A C 1
ATOM 725 O O . PHE A 1 98 ? 14.208 -3.059 -18.035 1.00 95.31 98 PHE A O 1
ATOM 732 N N . ALA A 1 99 ? 14.318 -4.318 -16.174 1.00 95.94 99 ALA A N 1
ATOM 733 C CA . ALA A 1 99 ? 14.815 -5.538 -16.795 1.00 95.94 99 ALA A CA 1
ATOM 734 C C . ALA A 1 99 ? 14.679 -6.704 -15.816 1.00 95.94 99 ALA A C 1
ATOM 736 O O . ALA A 1 99 ? 14.844 -6.505 -14.613 1.00 95.94 99 ALA A O 1
ATOM 737 N N . SER A 1 100 ? 14.398 -7.896 -16.333 1.00 96.38 100 SER A N 1
ATOM 738 C CA . SER A 1 100 ? 14.400 -9.132 -15.559 1.00 96.38 100 SER A CA 1
ATOM 739 C C . SER A 1 100 ? 15.749 -9.832 -15.664 1.00 96.38 100 SER A C 1
ATOM 741 O O . SER A 1 100 ? 16.300 -9.970 -16.758 1.00 96.38 100 SER A O 1
ATOM 743 N N . ILE A 1 101 ? 16.262 -10.345 -14.550 1.00 95.94 101 ILE A N 1
ATOM 744 C CA . ILE A 1 101 ? 17.453 -11.205 -14.565 1.00 95.94 101 ILE A CA 1
ATOM 745 C C . ILE A 1 101 ? 17.153 -12.649 -14.996 1.00 95.94 101 ILE A C 1
ATOM 747 O O . ILE A 1 101 ? 18.095 -13.392 -15.260 1.00 95.94 101 ILE A O 1
ATOM 751 N N . ASN A 1 102 ? 15.875 -13.055 -15.065 1.00 97.06 102 ASN A N 1
ATOM 752 C CA . ASN A 1 102 ? 15.443 -14.440 -15.303 1.00 97.06 102 ASN A CA 1
ATOM 753 C C . ASN A 1 102 ? 16.262 -15.465 -14.485 1.00 97.06 102 ASN A C 1
ATOM 755 O O . ASN A 1 102 ? 16.862 -16.409 -15.000 1.00 97.06 102 ASN A O 1
ATOM 759 N N . GLY A 1 103 ? 16.311 -15.245 -13.174 1.00 97.00 103 GLY A N 1
ATOM 760 C CA . GLY A 1 103 ? 16.983 -16.113 -12.218 1.00 97.00 103 GLY A CA 1
ATOM 761 C C . GLY A 1 103 ? 16.227 -17.419 -11.970 1.00 97.00 103 GLY A C 1
ATOM 762 O O . GLY A 1 103 ? 15.074 -17.587 -12.361 1.00 97.00 103 GLY A O 1
ATOM 763 N N . SER A 1 104 ? 16.889 -18.351 -11.284 1.00 96.75 104 SER A N 1
ATOM 764 C CA . SER A 1 104 ? 16.307 -19.641 -10.878 1.00 96.75 104 SER A CA 1
ATOM 765 C C . SER A 1 104 ? 16.000 -19.710 -9.376 1.00 96.75 104 SER A C 1
ATOM 767 O O . SER A 1 104 ? 16.076 -20.783 -8.783 1.00 96.75 104 SER A O 1
ATOM 769 N N . ALA A 1 105 ? 15.700 -18.573 -8.731 1.00 94.50 105 ALA A N 1
ATOM 770 C CA . ALA A 1 105 ? 15.416 -18.551 -7.290 1.00 94.50 105 ALA A CA 1
ATOM 771 C C . ALA A 1 105 ? 14.111 -19.290 -6.945 1.00 94.50 105 ALA A C 1
ATOM 773 O O . ALA A 1 105 ? 13.990 -19.862 -5.867 1.00 94.50 105 ALA A O 1
ATOM 774 N N . CYS A 1 106 ? 13.150 -19.295 -7.872 1.00 90.56 106 CYS A N 1
ATOM 775 C CA . CYS A 1 106 ? 11.847 -19.930 -7.689 1.00 90.56 106 CYS A CA 1
ATOM 776 C C . CYS A 1 106 ? 11.844 -21.389 -8.153 1.00 90.56 106 CYS A C 1
ATOM 778 O O . CYS A 1 106 ? 11.346 -22.269 -7.456 1.00 90.56 106 CYS A O 1
ATOM 780 N N . ASN A 1 107 ? 12.382 -21.639 -9.348 1.00 95.44 107 ASN A N 1
ATOM 781 C CA . ASN A 1 107 ? 12.504 -22.953 -9.970 1.00 95.44 107 ASN A CA 1
ATOM 782 C C . ASN A 1 107 ? 13.538 -22.862 -11.115 1.00 95.44 107 ASN A C 1
ATOM 784 O O . ASN A 1 107 ? 14.100 -21.794 -11.359 1.00 95.44 107 ASN A O 1
ATOM 788 N N . THR A 1 108 ? 13.815 -23.957 -11.825 1.00 95.56 108 THR A N 1
ATOM 789 C CA . THR A 1 108 ? 14.686 -23.938 -13.007 1.00 95.56 108 THR A CA 1
ATOM 790 C C . THR A 1 108 ? 14.120 -23.002 -14.074 1.00 95.56 108 THR A C 1
ATOM 792 O O . THR A 1 108 ? 13.079 -23.277 -14.675 1.00 95.56 108 THR A O 1
ATOM 795 N N . CYS A 1 109 ? 14.838 -21.911 -14.329 1.00 96.44 109 CYS A N 1
ATOM 796 C CA . CYS A 1 109 ? 14.503 -20.964 -15.379 1.00 96.44 109 CYS A CA 1
ATOM 797 C C . CYS A 1 109 ? 15.118 -21.384 -16.718 1.00 96.44 109 CYS A C 1
ATOM 799 O O . CYS A 1 109 ? 16.294 -21.731 -16.793 1.00 96.44 109 CYS A O 1
ATOM 801 N N . ASN A 1 110 ? 14.320 -21.300 -17.784 1.00 91.19 110 ASN A N 1
ATOM 802 C CA . ASN A 1 110 ? 14.741 -21.616 -19.155 1.00 91.19 110 ASN A CA 1
ATOM 803 C C . ASN A 1 110 ? 14.647 -20.409 -20.106 1.00 91.19 110 ASN A C 1
ATOM 805 O O . ASN A 1 110 ? 14.723 -20.568 -21.321 1.00 91.19 110 ASN A O 1
ATOM 809 N N . THR A 1 111 ? 14.440 -19.208 -19.564 1.00 90.56 111 THR A N 1
ATOM 810 C CA . THR A 1 111 ? 14.341 -17.954 -20.326 1.00 90.56 111 THR A CA 1
ATOM 811 C C . THR A 1 111 ? 15.582 -17.107 -20.072 1.00 90.56 111 THR A C 1
ATOM 813 O O . THR A 1 111 ? 16.114 -17.115 -18.969 1.00 90.56 111 THR A O 1
ATOM 816 N N . SER A 1 112 ? 16.053 -16.374 -21.081 1.00 84.38 112 SER A N 1
ATOM 817 C CA . SER A 1 112 ? 17.226 -15.494 -20.962 1.00 84.38 112 SER A CA 1
ATOM 818 C C . SER A 1 112 ? 17.005 -14.092 -21.545 1.00 84.38 112 SER A C 1
ATOM 820 O O . SER A 1 112 ? 17.961 -13.343 -21.723 1.00 84.38 112 SER A O 1
ATOM 822 N N . ASP A 1 113 ? 15.765 -13.740 -21.895 1.00 91.62 113 ASP A N 1
ATOM 823 C CA . ASP A 1 113 ? 15.403 -12.415 -22.408 1.00 91.62 113 ASP A CA 1
ATOM 824 C C . ASP A 1 113 ? 15.045 -11.492 -21.241 1.00 91.62 113 ASP A C 1
ATOM 826 O O . ASP A 1 113 ? 13.988 -11.642 -20.636 1.00 91.62 113 ASP A O 1
ATOM 830 N N . GLY A 1 114 ? 15.896 -10.506 -20.952 1.00 93.88 114 GLY A N 1
ATOM 831 C CA . GLY A 1 114 ? 15.676 -9.567 -19.849 1.00 93.88 114 GLY A CA 1
ATOM 832 C C . GLY A 1 114 ? 14.496 -8.608 -20.026 1.00 93.88 114 GLY A C 1
ATOM 833 O O . GLY A 1 114 ? 14.238 -7.799 -19.144 1.00 93.88 114 GLY A O 1
ATOM 834 N N . THR A 1 115 ? 13.769 -8.674 -21.141 1.00 96.69 115 THR A N 1
ATOM 835 C CA . THR A 1 115 ? 12.586 -7.845 -21.402 1.00 96.69 115 THR A CA 1
ATOM 836 C C . THR A 1 115 ? 11.258 -8.549 -21.099 1.00 96.69 115 THR A C 1
ATOM 838 O O . THR A 1 115 ? 10.181 -7.971 -21.305 1.00 96.69 115 THR A O 1
ATOM 841 N N . VAL A 1 116 ? 11.333 -9.792 -20.617 1.00 96.56 116 VAL A N 1
ATOM 842 C CA . VAL A 1 116 ? 10.223 -10.600 -20.108 1.00 96.56 116 VAL A CA 1
ATOM 843 C C . VAL A 1 116 ? 10.673 -11.396 -18.880 1.00 96.56 116 VAL A C 1
ATOM 845 O O . VAL A 1 116 ? 11.855 -11.683 -18.726 1.00 96.56 116 VAL A O 1
ATOM 848 N N . LEU A 1 117 ? 9.734 -11.800 -18.029 1.00 97.69 117 LEU A N 1
ATOM 849 C CA . LEU A 1 117 ? 9.950 -12.833 -17.020 1.00 97.69 117 LEU A CA 1
ATOM 850 C C . LEU A 1 117 ? 9.289 -14.131 -17.492 1.00 97.69 117 LEU A C 1
ATOM 852 O O . LEU A 1 117 ? 8.066 -14.199 -17.662 1.00 97.69 117 LEU A O 1
ATOM 856 N N . GLY A 1 118 ? 10.101 -15.159 -17.734 1.00 97.31 118 GLY A N 1
ATOM 857 C CA . GLY A 1 118 ? 9.619 -16.456 -18.204 1.00 97.31 118 GLY A CA 1
ATOM 858 C C . GLY A 1 118 ? 8.926 -17.288 -17.123 1.00 97.31 118 GLY A C 1
ATOM 859 O O . GLY A 1 118 ? 9.254 -17.127 -15.949 1.00 97.31 118 GLY A O 1
ATOM 860 N N . PRO A 1 119 ? 8.007 -18.210 -17.476 1.00 97.12 119 PRO A N 1
ATOM 861 C CA . PRO A 1 119 ? 7.468 -19.176 -16.521 1.00 97.12 119 PRO A CA 1
ATOM 862 C C . PRO A 1 119 ? 8.585 -19.895 -15.765 1.00 97.12 119 PRO A C 1
ATOM 864 O O . PRO A 1 119 ? 9.582 -20.289 -16.375 1.00 97.12 119 PRO A O 1
ATOM 867 N N . ASN A 1 120 ? 8.398 -20.094 -14.458 1.00 96.62 120 ASN A N 1
ATOM 868 C CA . ASN A 1 120 ? 9.371 -20.662 -13.513 1.00 96.62 120 ASN A CA 1
ATOM 869 C C . ASN A 1 120 ? 10.591 -19.780 -13.199 1.00 96.62 120 ASN A C 1
ATOM 871 O O . ASN A 1 120 ? 11.360 -20.120 -12.298 1.00 96.62 120 ASN A O 1
ATOM 875 N N . CYS A 1 121 ? 10.774 -18.663 -13.901 1.00 98.06 121 CYS A N 1
ATOM 876 C CA . CYS A 1 121 ? 11.876 -17.746 -13.657 1.00 98.06 121 CYS A CA 1
ATOM 877 C C . CYS A 1 121 ? 11.562 -16.780 -12.514 1.00 98.06 121 CYS A C 1
ATOM 879 O O . CYS A 1 121 ? 10.401 -16.528 -12.173 1.00 98.06 121 CYS A O 1
ATOM 881 N N . SER A 1 122 ? 12.626 -16.218 -11.949 1.00 97.69 122 SER A N 1
ATOM 882 C CA . SER A 1 122 ? 12.574 -15.191 -10.919 1.00 97.69 122 SER A CA 1
ATOM 883 C C . SER A 1 122 ? 13.204 -13.882 -11.382 1.00 97.69 122 SER A C 1
ATOM 885 O O . SER A 1 122 ? 14.130 -13.881 -12.191 1.00 97.69 122 SER A O 1
ATOM 887 N N . ASP A 1 123 ? 12.765 -12.770 -10.812 1.00 97.81 123 ASP A N 1
ATOM 888 C CA . ASP A 1 123 ? 13.486 -11.500 -10.874 1.00 97.81 123 ASP A CA 1
ATOM 889 C C . ASP A 1 123 ? 13.719 -10.967 -9.465 1.00 97.81 123 ASP A C 1
ATOM 891 O O . ASP A 1 123 ? 12.844 -11.106 -8.611 1.00 97.81 123 ASP A O 1
ATOM 895 N N . THR A 1 124 ? 14.888 -10.374 -9.225 1.00 96.88 124 THR A N 1
ATOM 896 C CA . THR A 1 124 ? 15.265 -9.840 -7.912 1.00 96.88 124 THR A CA 1
ATOM 897 C C . THR A 1 124 ? 15.795 -8.423 -8.062 1.00 96.88 124 THR A C 1
ATOM 899 O O . THR A 1 124 ? 16.791 -8.198 -8.753 1.00 96.88 124 THR A O 1
ATOM 902 N N . TYR A 1 125 ? 15.182 -7.487 -7.339 1.00 97.50 125 TYR A N 1
ATOM 903 C CA . TYR A 1 125 ? 15.756 -6.170 -7.087 1.00 97.50 125 TYR A CA 1
ATOM 904 C C . TYR A 1 125 ? 16.118 -6.048 -5.617 1.00 97.50 125 TYR A C 1
ATOM 906 O O . TYR A 1 125 ? 15.266 -6.199 -4.743 1.00 97.50 125 TYR A O 1
ATOM 914 N N . ASP A 1 126 ? 17.387 -5.752 -5.346 1.00 97.25 126 ASP A N 1
ATOM 915 C CA . ASP A 1 126 ? 17.828 -5.457 -3.990 1.00 97.25 126 ASP A CA 1
ATOM 916 C C . ASP A 1 126 ? 17.258 -4.119 -3.485 1.00 97.25 126 ASP A C 1
ATOM 918 O O . ASP A 1 126 ? 16.716 -3.294 -4.232 1.00 97.25 126 ASP A O 1
ATOM 922 N N . ALA A 1 127 ? 17.401 -3.889 -2.181 1.00 97.56 127 ALA A N 1
ATOM 923 C CA . ALA A 1 127 ? 16.926 -2.670 -1.545 1.00 97.56 127 ALA A CA 1
ATOM 924 C C . ALA A 1 127 ? 17.589 -1.394 -2.105 1.00 97.56 127 ALA A C 1
ATOM 926 O O . ALA A 1 127 ? 16.965 -0.337 -2.102 1.00 97.56 127 ALA A O 1
ATOM 927 N N . GLY A 1 128 ? 18.817 -1.468 -2.634 1.00 97.88 128 GLY A N 1
ATOM 928 C CA . GLY A 1 128 ? 19.511 -0.332 -3.243 1.00 97.88 128 GLY A CA 1
ATOM 929 C C . GLY A 1 128 ? 18.922 0.059 -4.596 1.00 97.88 128 GLY A C 1
ATOM 930 O O . GLY A 1 128 ? 18.659 1.238 -4.832 1.00 97.88 128 GLY A O 1
ATOM 931 N N . LEU A 1 129 ? 18.639 -0.926 -5.448 1.00 96.94 129 LEU A N 1
ATOM 932 C CA . LEU A 1 129 ? 17.917 -0.754 -6.708 1.00 96.94 129 LEU A CA 1
ATOM 933 C C . LEU A 1 129 ? 16.503 -0.224 -6.469 1.00 96.94 129 LEU A C 1
ATOM 935 O O . LEU A 1 129 ? 16.031 0.625 -7.230 1.00 96.94 129 LEU A O 1
ATOM 939 N N . ASN A 1 130 ? 15.842 -0.681 -5.407 1.00 97.94 130 ASN A N 1
ATOM 940 C CA . ASN A 1 130 ? 14.526 -0.184 -5.005 1.00 97.94 130 ASN A CA 1
ATOM 941 C C . ASN A 1 130 ? 14.584 1.193 -4.323 1.00 97.94 130 ASN A C 1
ATOM 943 O O . ASN A 1 130 ? 13.587 1.906 -4.309 1.00 97.94 130 ASN A O 1
ATOM 947 N N . ALA A 1 131 ? 15.744 1.616 -3.816 1.00 98.00 131 ALA A N 1
ATOM 948 C CA . ALA A 1 131 ? 15.971 2.964 -3.294 1.00 98.00 131 ALA A CA 1
ATOM 949 C C . ALA A 1 131 ? 16.401 3.978 -4.365 1.00 98.00 131 ALA A C 1
ATOM 951 O O . ALA A 1 131 ? 16.533 5.173 -4.054 1.00 98.00 131 ALA A O 1
ATOM 952 N N . ASP A 1 132 ? 16.698 3.527 -5.584 1.00 97.81 132 ASP A N 1
ATOM 953 C CA . ASP A 1 132 ? 17.145 4.391 -6.668 1.00 97.81 132 ASP A CA 1
ATOM 954 C C . ASP A 1 132 ? 15.975 5.212 -7.216 1.00 97.81 132 ASP A C 1
ATOM 956 O O . ASP A 1 132 ? 15.115 4.722 -7.951 1.00 97.81 132 ASP A O 1
ATOM 960 N N . ARG A 1 133 ? 15.995 6.504 -6.878 1.00 97.44 133 ARG A N 1
ATOM 961 C CA . ARG A 1 133 ? 14.978 7.496 -7.244 1.00 97.44 133 ARG A CA 1
ATOM 962 C C . ARG A 1 133 ? 14.830 7.658 -8.753 1.00 97.44 133 ARG A C 1
ATOM 964 O O . ARG A 1 133 ? 13.790 8.128 -9.188 1.00 97.44 133 ARG A O 1
ATOM 971 N N . TYR A 1 134 ? 15.816 7.240 -9.552 1.00 98.06 134 TYR A N 1
ATOM 972 C CA . TYR A 1 134 ? 15.701 7.204 -11.009 1.00 98.06 134 TYR A CA 1
ATOM 973 C C . TYR A 1 134 ? 14.643 6.195 -11.491 1.00 98.06 134 TYR A C 1
ATOM 975 O O . TYR A 1 134 ? 14.201 6.274 -12.629 1.00 98.06 134 TYR A O 1
ATOM 983 N N . TRP A 1 135 ? 14.189 5.261 -10.663 1.00 97.88 135 TRP A N 1
ATOM 984 C CA . TRP A 1 135 ? 13.160 4.285 -11.040 1.00 97.88 135 TRP A CA 1
ATOM 985 C C . TRP A 1 135 ? 11.893 4.389 -10.195 1.00 97.88 135 TRP A C 1
ATOM 987 O O . TRP A 1 135 ? 11.058 3.489 -10.246 1.00 97.88 135 TRP A O 1
ATOM 997 N N . LEU A 1 136 ? 11.759 5.456 -9.407 1.00 98.31 136 LEU A N 1
ATOM 998 C CA . LEU A 1 136 ? 10.592 5.682 -8.566 1.00 98.31 136 LEU A CA 1
ATOM 999 C C . LEU A 1 136 ? 9.636 6.643 -9.265 1.00 98.31 136 LEU A C 1
ATOM 1001 O O . LEU A 1 136 ? 10.059 7.704 -9.722 1.00 98.31 136 LEU A O 1
ATOM 1005 N N . GLY A 1 137 ? 8.363 6.261 -9.334 1.00 97.88 137 GLY A N 1
ATOM 1006 C CA . GLY A 1 137 ? 7.279 7.061 -9.903 1.00 97.88 137 GLY A CA 1
ATOM 1007 C C . GLY A 1 137 ? 6.122 7.240 -8.915 1.00 97.88 137 GLY A C 1
ATOM 1008 O O . GLY A 1 137 ? 5.955 6.417 -8.009 1.00 97.88 137 GLY A O 1
ATOM 1009 N N . PRO A 1 138 ? 5.321 8.307 -9.055 1.00 97.88 138 PRO A N 1
ATOM 1010 C CA . PRO A 1 138 ? 4.201 8.563 -8.159 1.00 97.88 138 PRO A CA 1
ATOM 1011 C C . PRO A 1 138 ? 3.118 7.474 -8.306 1.00 97.88 138 PRO A C 1
ATOM 1013 O O . PRO A 1 138 ? 2.748 7.116 -9.429 1.00 97.88 138 PRO A O 1
ATOM 1016 N N . PRO A 1 139 ? 2.570 6.941 -7.199 1.00 97.56 139 PRO A N 1
ATOM 1017 C CA . PRO A 1 139 ? 1.557 5.885 -7.236 1.00 97.56 139 PRO A CA 1
ATOM 1018 C C . PRO A 1 139 ? 0.226 6.358 -7.838 1.00 97.56 139 PRO A C 1
ATOM 1020 O O . PRO A 1 139 ? -0.584 5.531 -8.254 1.00 97.56 139 PRO A O 1
ATOM 1023 N N . GLU A 1 140 ? -0.020 7.669 -7.889 1.00 96.69 140 GLU A N 1
ATOM 1024 C CA . GLU A 1 140 ? -1.205 8.279 -8.502 1.00 96.69 140 GLU A CA 1
ATOM 1025 C C . GLU A 1 140 ? -1.260 8.091 -10.025 1.00 96.69 140 GLU A C 1
ATOM 1027 O O . GLU A 1 140 ? -2.340 8.167 -10.604 1.00 96.69 140 GLU A O 1
ATOM 1032 N N . GLU A 1 141 ? -0.122 7.848 -10.683 1.00 97.50 141 GLU A N 1
ATOM 1033 C CA . GLU A 1 141 ? -0.071 7.624 -12.135 1.00 97.50 141 GLU A CA 1
ATOM 1034 C C . GLU A 1 141 ? -0.415 6.175 -12.529 1.00 97.50 141 GLU A C 1
ATOM 1036 O O . GLU A 1 141 ? -0.529 5.869 -13.718 1.00 97.50 141 GLU A O 1
ATOM 1041 N N . ILE A 1 142 ? -0.582 5.282 -11.549 1.00 97.69 142 ILE A N 1
ATOM 1042 C CA . ILE A 1 142 ? -0.880 3.865 -11.759 1.00 97.69 142 ILE A CA 1
ATOM 1043 C C . ILE A 1 142 ? -2.377 3.617 -11.572 1.00 97.69 142 ILE A C 1
ATOM 1045 O O . ILE A 1 142 ? -2.944 3.962 -10.536 1.00 97.69 142 ILE A O 1
ATOM 1049 N N . ASP A 1 143 ? -3.005 2.936 -12.531 1.00 96.50 143 ASP A N 1
ATOM 1050 C CA . ASP A 1 143 ? -4.252 2.212 -12.280 1.00 96.50 143 ASP A CA 1
ATOM 1051 C C . ASP A 1 143 ? -3.896 0.836 -11.689 1.00 96.50 143 ASP A C 1
ATOM 1053 O O . ASP A 1 143 ? -3.484 -0.055 -12.439 1.00 96.50 143 ASP A O 1
ATOM 1057 N N . PRO A 1 144 ? -4.028 0.628 -10.366 1.00 95.75 144 PRO A N 1
ATOM 1058 C CA . PRO A 1 144 ? -3.646 -0.627 -9.717 1.00 95.75 144 PRO A CA 1
ATOM 1059 C C . PRO A 1 144 ? -4.566 -1.797 -10.080 1.00 95.75 144 PRO A C 1
ATOM 1061 O O . PRO A 1 144 ? -4.162 -2.956 -9.978 1.00 95.75 144 PRO A O 1
ATOM 1064 N N . TRP A 1 145 ? -5.799 -1.522 -10.522 1.00 94.94 145 TRP A N 1
ATOM 1065 C CA . TRP A 1 145 ? -6.712 -2.574 -10.937 1.00 94.94 145 TRP A CA 1
ATOM 1066 C C . TRP A 1 145 ? -6.247 -3.144 -12.269 1.00 94.94 145 TRP A C 1
ATOM 1068 O O . TRP A 1 145 ? -6.030 -4.347 -12.375 1.00 94.94 145 TRP A O 1
ATOM 1078 N N . LEU A 1 146 ? -6.024 -2.293 -13.268 1.00 93.94 146 LEU A N 1
ATOM 1079 C CA . LEU A 1 146 ? -5.612 -2.739 -14.600 1.00 93.94 146 LEU A CA 1
ATOM 1080 C C . LEU A 1 146 ? -4.100 -2.991 -14.712 1.00 93.94 146 LEU A C 1
ATOM 1082 O O . LEU A 1 146 ? -3.658 -3.648 -15.654 1.00 93.94 146 LEU A O 1
ATOM 1086 N N . GLY A 1 147 ? -3.296 -2.476 -13.784 1.00 94.50 147 GLY A N 1
ATOM 1087 C CA . GLY A 1 147 ? -1.847 -2.390 -13.948 1.00 94.50 147 GLY A CA 1
AT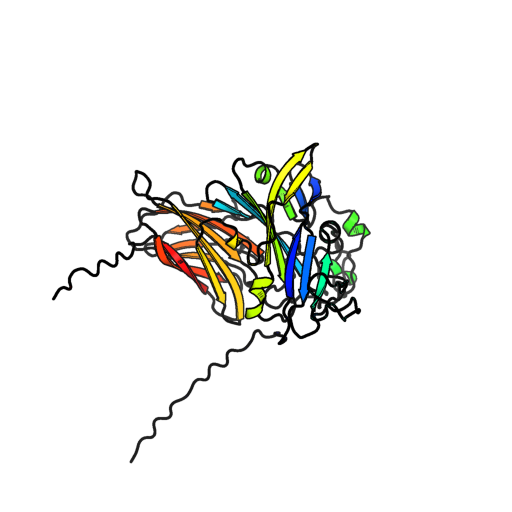OM 1088 C C . GLY A 1 147 ? -1.469 -1.529 -15.149 1.00 94.50 147 GLY A C 1
ATOM 1089 O O . GLY A 1 147 ? -0.560 -1.878 -15.898 1.00 94.50 147 GLY A O 1
ATOM 1090 N N . ALA A 1 148 ? -2.230 -0.457 -15.381 1.00 94.81 148 ALA A N 1
ATOM 1091 C CA . ALA A 1 148 ? -2.018 0.468 -16.485 1.00 94.81 148 ALA A CA 1
ATOM 1092 C C . ALA A 1 148 ? -1.289 1.728 -16.002 1.00 94.81 148 ALA A C 1
ATOM 1094 O O . ALA A 1 148 ? -1.522 2.212 -14.896 1.00 94.81 148 ALA A O 1
ATOM 1095 N N . TRP A 1 149 ? -0.428 2.268 -16.860 1.00 97.31 149 TRP A N 1
ATOM 1096 C CA . TRP A 1 149 ? 0.302 3.518 -16.663 1.00 97.31 149 TRP A CA 1
ATOM 1097 C C . TRP A 1 149 ? 0.508 4.177 -18.031 1.00 97.31 149 TRP A C 1
ATOM 1099 O O . TRP A 1 149 ? 0.703 3.479 -19.029 1.00 97.31 149 TRP A O 1
ATOM 1109 N N . SER A 1 150 ? 0.448 5.508 -18.094 1.00 97.19 150 SER A N 1
ATOM 1110 C CA . SER A 1 150 ? 0.713 6.263 -19.324 1.00 97.19 150 SER A CA 1
ATOM 1111 C C . SER A 1 150 ? 2.098 6.896 -19.252 1.00 97.19 150 SER A C 1
ATOM 1113 O O . SER A 1 150 ? 2.311 7.722 -18.367 1.00 97.19 150 SER A O 1
ATOM 1115 N N . PRO A 1 151 ? 3.021 6.593 -20.183 1.00 97.12 151 PRO A N 1
ATOM 1116 C CA . PRO A 1 151 ? 4.316 7.260 -20.213 1.00 97.12 151 PRO A CA 1
ATOM 1117 C C . PRO A 1 151 ? 4.197 8.741 -20.574 1.00 97.12 151 PRO A C 1
ATOM 1119 O O . PRO A 1 151 ? 4.923 9.556 -20.016 1.00 97.12 151 PRO A O 1
ATOM 1122 N N . VAL A 1 152 ? 3.266 9.101 -21.461 1.00 98.19 152 VAL A N 1
ATOM 1123 C CA . VAL A 1 152 ? 3.081 10.484 -21.918 1.00 98.19 152 VAL A CA 1
ATOM 1124 C C . VAL A 1 152 ? 2.514 11.335 -20.784 1.00 98.19 152 VAL A C 1
ATOM 1126 O O . VAL A 1 152 ? 1.470 10.997 -20.223 1.00 98.19 152 VAL A O 1
ATOM 1129 N N . GLY A 1 153 ? 3.199 12.431 -20.458 1.00 97.44 153 GLY A N 1
ATOM 1130 C CA . GLY A 1 153 ? 2.866 13.339 -19.360 1.00 97.44 153 GLY A CA 1
ATOM 1131 C C . GLY A 1 153 ? 3.164 12.801 -17.956 1.00 97.44 153 GLY A C 1
ATOM 1132 O O . GLY A 1 153 ? 2.856 13.478 -16.972 1.00 97.44 153 GLY A O 1
ATOM 1133 N N . SER A 1 154 ? 3.756 11.609 -17.842 1.00 98.31 154 SER A N 1
ATOM 1134 C CA . SER A 1 154 ? 4.168 11.029 -16.559 1.00 98.31 154 SER A CA 1
ATOM 1135 C C . SER A 1 154 ? 5.245 11.864 -15.866 1.00 98.31 154 SER A C 1
ATOM 1137 O O . SER A 1 154 ? 5.876 12.730 -16.472 1.00 98.31 154 SER A O 1
ATOM 1139 N N . TYR A 1 155 ? 5.533 11.573 -14.599 1.00 98.38 155 TYR A N 1
ATOM 1140 C CA . TYR A 1 155 ? 6.692 12.131 -13.901 1.00 98.38 155 TYR A CA 1
ATOM 1141 C C . TYR A 1 155 ? 8.008 11.905 -14.670 1.00 98.38 155 TYR A C 1
ATOM 1143 O O . TYR A 1 155 ? 8.851 12.798 -14.763 1.00 98.38 155 TYR A O 1
ATOM 1151 N N . PHE A 1 156 ? 8.164 10.728 -15.284 1.00 98.50 156 PHE A N 1
ATOM 1152 C CA . PHE A 1 156 ? 9.360 10.381 -16.052 1.00 98.50 156 PHE A CA 1
ATOM 1153 C C . PHE A 1 156 ? 9.494 11.199 -17.346 1.00 98.50 156 PHE A C 1
ATOM 1155 O O . PHE A 1 156 ? 10.613 11.559 -17.715 1.00 98.50 156 PHE A O 1
ATOM 1162 N N . ASP A 1 157 ? 8.379 11.511 -18.006 1.00 98.50 157 ASP A N 1
ATOM 1163 C CA . ASP A 1 157 ? 8.307 12.360 -19.206 1.00 98.50 157 ASP A CA 1
ATOM 1164 C C . ASP A 1 157 ? 8.513 13.840 -18.861 1.00 98.50 157 ASP A C 1
ATOM 1166 O O . ASP A 1 157 ? 9.285 14.533 -19.514 1.00 98.50 157 ASP A O 1
ATOM 1170 N N . ARG A 1 158 ? 7.913 14.312 -17.760 1.00 98.31 158 ARG A N 1
ATOM 1171 C CA . ARG A 1 158 ? 8.006 15.709 -17.305 1.00 98.31 158 ARG A CA 1
ATOM 1172 C C . ARG A 1 158 ? 9.380 16.106 -16.778 1.00 98.31 158 ARG A C 1
ATOM 1174 O O . ARG A 1 158 ? 9.812 17.233 -17.008 1.00 98.31 158 ARG A O 1
ATOM 1181 N N . GLY A 1 159 ? 10.074 15.206 -16.086 1.00 97.81 159 GLY A N 1
ATOM 1182 C CA . GLY A 1 159 ? 11.285 15.564 -15.349 1.00 97.81 159 GLY A CA 1
ATOM 1183 C C . GLY A 1 159 ? 10.999 16.302 -14.039 1.00 97.81 159 GLY A C 1
ATOM 1184 O O . GLY A 1 159 ? 9.864 16.669 -13.736 1.00 97.81 159 GLY A O 1
ATOM 1185 N N . ASP A 1 160 ? 12.055 16.496 -13.250 1.00 97.06 160 ASP A N 1
ATOM 1186 C CA . ASP A 1 160 ? 11.989 17.186 -11.962 1.00 97.06 160 ASP A CA 1
ATOM 1187 C C . ASP A 1 160 ? 13.286 17.983 -11.721 1.00 97.06 160 ASP A C 1
ATOM 1189 O O . ASP A 1 160 ? 14.340 17.386 -11.462 1.00 97.06 160 ASP A O 1
ATOM 1193 N N . PRO A 1 161 ? 13.253 19.320 -11.880 1.00 97.19 161 PRO A N 1
ATOM 1194 C CA . PRO A 1 161 ? 12.073 20.132 -12.207 1.00 97.19 161 PRO A CA 1
ATOM 1195 C C . PRO A 1 161 ? 11.520 19.862 -13.620 1.00 97.19 161 PR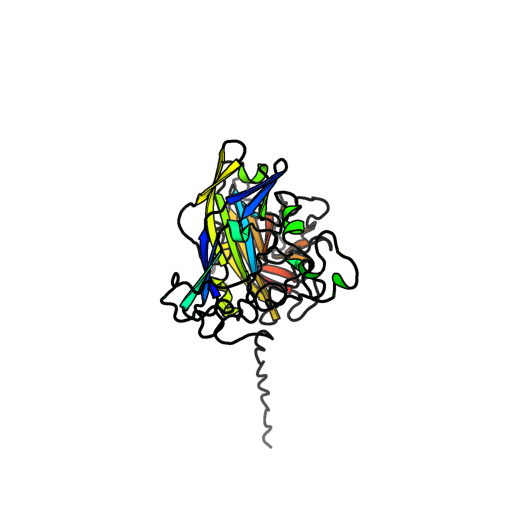O A C 1
ATOM 1197 O O . PRO A 1 161 ? 12.245 19.377 -14.491 1.00 97.19 161 PRO A O 1
ATOM 1200 N N . ASP A 1 162 ? 10.246 20.211 -13.839 1.00 97.81 162 ASP A N 1
ATOM 1201 C CA . ASP A 1 162 ? 9.554 20.074 -15.133 1.00 97.81 162 ASP A CA 1
ATOM 1202 C C . ASP A 1 162 ? 10.346 20.771 -16.257 1.00 97.81 162 ASP A C 1
ATOM 1204 O O . ASP A 1 162 ? 10.712 21.947 -16.144 1.00 97.81 162 ASP A O 1
ATOM 1208 N N . VAL A 1 163 ? 10.622 20.045 -17.345 1.00 98.19 163 VAL A N 1
ATOM 1209 C CA . VAL A 1 163 ? 11.408 20.547 -18.484 1.00 98.19 163 VAL A CA 1
ATOM 1210 C C . VAL A 1 163 ? 10.625 21.451 -19.444 1.00 98.19 163 VAL A C 1
ATOM 1212 O O . VAL A 1 163 ? 11.221 22.043 -20.348 1.00 98.19 163 VAL A O 1
ATOM 1215 N N . GLY A 1 164 ? 9.312 21.576 -19.252 1.00 98.31 164 GLY A N 1
ATOM 1216 C CA . GLY A 1 164 ? 8.409 22.395 -20.050 1.00 98.31 164 GLY A CA 1
ATOM 1217 C C . GLY A 1 164 ? 7.997 21.772 -21.387 1.00 98.31 164 GLY A C 1
ATOM 1218 O O . GLY A 1 164 ? 8.607 20.836 -21.909 1.00 98.31 164 GLY A O 1
ATOM 1219 N N . ALA A 1 165 ? 6.930 22.321 -21.970 1.00 97.00 165 ALA A N 1
ATOM 1220 C CA . ALA A 1 165 ? 6.401 21.861 -23.249 1.00 97.00 165 ALA A CA 1
ATOM 1221 C C . ALA A 1 165 ? 7.351 22.194 -24.425 1.00 97.00 165 ALA A C 1
ATOM 1223 O O . ALA A 1 165 ? 7.970 23.262 -24.437 1.00 97.00 165 ALA A O 1
ATOM 1224 N N . PRO A 1 166 ? 7.450 21.319 -25.446 1.00 96.31 166 PRO A N 1
ATOM 1225 C CA . PRO A 1 166 ? 6.684 20.077 -25.602 1.00 96.31 166 PRO A CA 1
ATOM 1226 C C . PRO A 1 166 ? 7.300 18.859 -24.890 1.00 96.31 166 PRO A C 1
ATOM 1228 O O . PRO A 1 166 ? 6.659 17.818 -24.837 1.00 96.31 166 PRO A O 1
ATOM 1231 N N . ARG A 1 167 ? 8.517 18.976 -24.341 1.00 97.62 167 ARG A N 1
ATOM 1232 C CA . ARG A 1 167 ? 9.306 17.838 -23.824 1.00 97.62 167 ARG A CA 1
ATOM 1233 C C . ARG A 1 167 ? 8.710 17.158 -22.600 1.00 97.62 167 ARG A C 1
ATOM 1235 O O . ARG A 1 167 ? 9.063 16.036 -22.295 1.00 97.62 167 ARG A O 1
ATOM 1242 N N . ASN A 1 168 ? 7.834 17.843 -21.882 1.00 97.50 168 ASN A N 1
ATOM 1243 C CA . ASN A 1 168 ? 7.190 17.294 -20.700 1.00 97.50 168 ASN A CA 1
ATOM 1244 C C . ASN A 1 168 ? 5.970 16.403 -21.018 1.00 97.50 168 ASN A C 1
ATOM 1246 O O . ASN A 1 168 ? 5.310 15.921 -20.098 1.00 97.50 168 ASN A O 1
ATOM 1250 N N . THR A 1 169 ? 5.637 16.240 -22.305 1.00 97.81 169 THR A N 1
ATOM 1251 C CA . THR A 1 169 ? 4.474 15.487 -22.808 1.00 97.81 169 THR A CA 1
ATOM 1252 C C . THR A 1 169 ? 4.737 14.816 -24.167 1.00 97.81 169 THR A C 1
ATOM 1254 O O . THR A 1 169 ? 3.792 14.525 -24.902 1.00 97.81 169 THR A O 1
ATOM 1257 N N . ASP A 1 170 ? 5.997 14.587 -24.553 1.00 97.44 170 ASP A N 1
ATOM 1258 C CA . ASP A 1 170 ? 6.334 13.980 -25.851 1.00 97.44 170 ASP A CA 1
ATOM 1259 C C . ASP A 1 170 ? 6.506 12.451 -25.784 1.00 97.44 170 ASP A C 1
ATOM 1261 O O . ASP A 1 170 ? 6.714 11.803 -26.815 1.00 97.44 170 ASP A O 1
ATOM 1265 N N . GLY A 1 171 ? 6.348 11.859 -24.594 1.00 96.81 171 GLY A N 1
ATOM 1266 C CA . GLY A 1 171 ? 6.525 10.429 -24.363 1.00 96.81 171 GLY A CA 1
ATOM 1267 C C . GLY A 1 171 ? 7.991 10.002 -24.328 1.00 96.81 171 GLY A C 1
ATOM 1268 O O . GLY A 1 171 ? 8.271 8.802 -24.403 1.00 96.81 171 GLY A O 1
ATOM 1269 N N . VAL A 1 172 ? 8.928 10.947 -24.212 1.00 97.31 172 VAL A N 1
ATOM 1270 C CA . VAL A 1 172 ? 10.361 10.696 -24.086 1.00 97.31 172 VAL A CA 1
ATOM 1271 C C . VAL A 1 172 ? 10.817 11.113 -22.697 1.00 97.31 172 VAL A C 1
ATOM 1273 O O . VAL A 1 172 ? 10.663 12.243 -22.260 1.00 97.31 172 VAL A O 1
ATOM 1276 N N . ARG A 1 173 ? 11.466 10.187 -21.991 1.00 98.12 173 ARG A N 1
ATOM 1277 C CA . ARG A 1 173 ? 11.923 10.428 -20.624 1.00 98.12 173 ARG A CA 1
ATOM 1278 C C . ARG A 1 173 ? 12.803 11.676 -20.513 1.00 98.12 173 ARG A C 1
ATOM 1280 O O . ARG A 1 173 ? 13.971 11.641 -20.908 1.00 98.12 173 ARG A O 1
ATOM 1287 N N . SER A 1 174 ? 12.297 12.706 -19.845 1.00 98.44 174 SER A N 1
ATOM 1288 C CA . SER A 1 174 ? 13.085 13.881 -19.469 1.00 98.44 174 SER A CA 1
ATOM 1289 C C . SER A 1 174 ? 13.732 13.746 -18.091 1.00 98.44 174 SER A C 1
ATOM 1291 O O . SER A 1 174 ? 14.776 14.351 -17.843 1.00 98.44 174 SER A O 1
ATOM 1293 N N . PHE A 1 175 ? 13.167 12.924 -17.197 1.00 98.50 175 PHE A N 1
ATOM 1294 C CA . PHE A 1 175 ? 13.707 12.718 -15.853 1.00 98.50 175 PHE A CA 1
ATOM 1295 C C . PHE A 1 175 ? 15.044 11.966 -15.887 1.00 98.50 175 PHE A C 1
ATOM 1297 O O . PHE A 1 175 ? 15.082 10.745 -16.062 1.00 98.50 175 PHE A O 1
ATOM 1304 N N . SER A 1 176 ? 16.152 12.687 -15.722 1.00 98.06 176 SER A N 1
ATOM 1305 C CA . SER A 1 176 ? 17.508 12.146 -15.843 1.00 98.06 176 SER A CA 1
ATOM 1306 C C . SER A 1 176 ? 18.069 11.603 -14.520 1.00 98.06 176 SER A C 1
ATOM 1308 O O . SER A 1 176 ? 17.575 11.895 -13.431 1.00 98.06 176 SER A O 1
ATOM 1310 N N . SER A 1 177 ? 19.161 10.836 -14.590 1.00 97.38 177 SER A N 1
ATOM 1311 C CA . SER A 1 177 ? 19.883 10.382 -13.392 1.00 97.38 177 SER A CA 1
ATOM 1312 C C . SER A 1 177 ? 20.489 11.549 -12.607 1.00 97.38 177 SER A C 1
ATOM 1314 O O . SER A 1 177 ? 20.584 11.482 -11.384 1.00 97.38 177 SER A O 1
ATOM 1316 N N . SER A 1 178 ? 20.842 12.652 -13.280 1.00 98.19 178 SER A N 1
ATOM 1317 C CA . SER A 1 178 ? 21.305 13.873 -12.615 1.00 98.19 178 SER A CA 1
ATOM 1318 C C . SER A 1 178 ? 20.181 14.568 -11.845 1.00 98.19 178 SER A C 1
ATOM 1320 O O . SER A 1 178 ? 20.417 15.011 -10.724 1.00 98.19 178 SER A O 1
ATOM 1322 N N . MET A 1 179 ? 18.961 14.614 -12.399 1.00 98.44 179 MET A N 1
ATOM 1323 C CA . MET A 1 179 ? 17.771 15.101 -11.686 1.00 98.44 179 MET A CA 1
ATOM 1324 C C . MET A 1 179 ? 17.486 14.224 -10.465 1.00 98.44 179 MET A C 1
ATOM 1326 O O . MET A 1 179 ? 17.418 14.726 -9.346 1.00 98.44 179 MET A O 1
ATOM 1330 N N . ALA A 1 180 ? 17.461 12.898 -10.647 1.00 98.00 180 ALA A N 1
ATOM 1331 C CA . ALA A 1 180 ? 17.295 11.950 -9.548 1.00 98.00 180 ALA A CA 1
ATOM 1332 C C . ALA A 1 180 ? 18.380 12.092 -8.466 1.00 98.00 180 ALA A C 1
ATOM 1334 O O . ALA A 1 180 ? 18.096 11.927 -7.280 1.00 98.00 180 ALA A O 1
ATOM 1335 N N . GLY A 1 181 ? 19.623 12.403 -8.845 1.00 97.19 181 GLY A N 1
ATOM 1336 C CA . GLY A 1 181 ? 20.738 12.660 -7.932 1.00 97.19 181 GLY A CA 1
ATOM 1337 C C . GLY A 1 181 ? 20.582 13.944 -7.109 1.00 97.19 181 GLY A C 1
ATOM 1338 O O . GLY A 1 181 ? 20.997 13.965 -5.951 1.00 97.19 181 GLY A O 1
ATOM 1339 N N . ALA A 1 182 ? 19.940 14.971 -7.671 1.00 97.75 182 ALA A N 1
ATOM 1340 C CA . ALA A 1 182 ? 19.732 16.273 -7.035 1.00 97.75 182 ALA A CA 1
ATOM 1341 C C . ALA A 1 182 ? 18.594 16.293 -5.996 1.00 97.75 182 ALA A C 1
ATOM 1343 O O . ALA A 1 182 ? 18.512 17.224 -5.195 1.00 97.75 182 ALA A O 1
ATOM 1344 N N . LEU A 1 183 ? 17.731 15.273 -5.984 1.00 97.38 183 LEU A N 1
ATOM 1345 C CA . LEU A 1 183 ? 16.612 15.185 -5.047 1.00 97.38 183 LEU A CA 1
ATOM 1346 C C . LEU A 1 183 ? 17.069 15.081 -3.576 1.00 97.38 183 LEU A C 1
ATOM 1348 O O . LEU A 1 183 ? 18.113 14.473 -3.289 1.00 97.38 183 LEU A O 1
ATOM 1352 N N . PRO A 1 184 ? 16.253 15.560 -2.613 1.00 96.12 184 PRO A N 1
ATOM 1353 C CA . PRO A 1 184 ? 16.497 15.362 -1.186 1.00 96.12 184 PRO A CA 1
ATOM 1354 C C . PRO A 1 184 ? 16.687 13.882 -0.809 1.00 96.12 184 PRO A C 1
ATOM 1356 O O . PRO A 1 184 ? 16.078 13.006 -1.433 1.00 96.12 184 PRO A O 1
ATOM 1359 N N . PRO A 1 185 ? 17.478 13.557 0.232 1.00 95.06 185 PRO A N 1
ATOM 1360 C CA . PRO A 1 185 ? 17.820 12.172 0.578 1.00 95.06 185 PRO A CA 1
ATOM 1361 C C . PRO A 1 185 ? 16.624 11.242 0.824 1.00 95.06 185 PRO A C 1
ATOM 1363 O O . PRO A 1 185 ? 16.738 10.036 0.630 1.00 95.06 185 PRO A O 1
ATOM 1366 N N . THR A 1 186 ? 15.481 11.764 1.259 1.00 96.56 186 THR A N 1
ATOM 1367 C CA . THR A 1 186 ? 14.279 10.964 1.545 1.00 96.56 186 THR A CA 1
ATOM 1368 C C . THR A 1 186 ? 13.253 10.974 0.412 1.00 96.56 186 THR A C 1
ATOM 1370 O O . THR A 1 186 ? 12.270 10.243 0.496 1.00 96.56 186 THR A O 1
ATOM 1373 N N . ALA A 1 187 ? 13.461 11.773 -0.640 1.00 96.12 187 ALA A N 1
ATOM 1374 C CA . ALA A 1 187 ? 12.494 11.940 -1.720 1.00 96.12 187 ALA A CA 1
ATOM 1375 C C . ALA A 1 187 ? 12.169 10.603 -2.401 1.00 96.12 187 ALA A C 1
ATOM 1377 O O . ALA A 1 187 ? 13.076 9.824 -2.708 1.00 96.12 187 ALA A O 1
ATOM 1378 N N . HIS A 1 188 ? 10.872 10.369 -2.614 1.00 96.94 188 HIS A N 1
ATOM 1379 C CA . HIS A 1 188 ? 10.264 9.218 -3.306 1.00 96.94 188 HIS A CA 1
ATOM 1380 C C . HIS A 1 188 ? 10.457 7.860 -2.613 1.00 96.94 188 HIS A C 1
ATOM 1382 O O . HIS A 1 188 ? 9.789 6.891 -2.937 1.00 96.94 188 HIS A O 1
ATOM 1388 N N . ARG A 1 189 ? 11.327 7.761 -1.612 1.00 97.88 189 ARG A N 1
ATOM 1389 C CA . ARG A 1 189 ? 11.516 6.534 -0.830 1.00 97.88 189 ARG A CA 1
ATOM 1390 C C . ARG A 1 189 ? 10.354 6.321 0.138 1.00 97.88 189 ARG A C 1
ATOM 1392 O O . ARG A 1 189 ? 9.474 7.167 0.260 1.00 97.88 189 ARG A O 1
ATOM 1399 N N . ILE A 1 190 ? 10.353 5.200 0.849 1.00 98.19 190 ILE A N 1
ATOM 1400 C CA . ILE A 1 190 ? 9.401 4.960 1.937 1.00 98.19 190 ILE A CA 1
ATOM 1401 C C . ILE A 1 190 ? 9.746 5.929 3.065 1.00 98.19 190 ILE A C 1
ATOM 1403 O O . ILE A 1 190 ? 10.819 5.795 3.660 1.00 98.19 190 ILE A O 1
ATOM 1407 N N . ARG A 1 191 ? 8.899 6.915 3.361 1.00 97.62 191 ARG A N 1
ATOM 1408 C CA . ARG A 1 191 ? 9.216 7.902 4.396 1.00 97.62 191 ARG A CA 1
ATOM 1409 C C . ARG A 1 191 ? 8.593 7.495 5.721 1.00 97.62 191 ARG A C 1
ATOM 1411 O O . ARG A 1 191 ? 7.384 7.332 5.812 1.00 97.62 191 ARG A O 1
ATOM 1418 N N . VAL A 1 192 ? 9.437 7.344 6.742 1.00 97.75 192 VAL A N 1
ATOM 1419 C CA . VAL A 1 192 ? 9.031 7.003 8.114 1.00 97.75 192 VAL A CA 1
ATOM 1420 C C . VAL A 1 192 ? 9.761 7.913 9.095 1.00 97.75 192 VAL A C 1
ATOM 1422 O O . VAL A 1 192 ? 10.973 8.125 8.983 1.00 97.75 192 VAL A O 1
ATOM 1425 N N . ASP A 1 193 ? 9.032 8.464 10.057 1.00 97.00 193 ASP A N 1
ATOM 1426 C CA . ASP A 1 193 ? 9.584 9.360 11.071 1.00 97.00 193 ASP A CA 1
ATOM 1427 C C . ASP A 1 193 ? 10.132 8.589 12.284 1.00 97.00 193 ASP A C 1
ATOM 1429 O O . ASP A 1 193 ? 9.620 7.531 12.656 1.00 97.00 193 ASP A O 1
ATOM 1433 N N . ASP A 1 194 ? 11.159 9.133 12.937 1.00 97.44 194 ASP A N 1
ATOM 1434 C CA . ASP A 1 194 ? 11.745 8.546 14.149 1.00 97.44 194 ASP A CA 1
ATOM 1435 C C . ASP A 1 194 ? 10.722 8.255 15.242 1.00 97.44 194 ASP A C 1
ATOM 1437 O O . ASP A 1 194 ? 10.816 7.218 15.902 1.00 97.44 194 ASP A O 1
ATOM 1441 N N . ALA A 1 195 ? 9.749 9.152 15.429 1.00 96.56 195 ALA A N 1
ATOM 1442 C CA . ALA A 1 195 ? 8.730 8.991 16.455 1.00 96.56 195 ALA A CA 1
ATOM 1443 C C . ALA A 1 195 ? 7.889 7.731 16.229 1.00 96.56 195 ALA A C 1
ATOM 1445 O O . ALA A 1 195 ? 7.385 7.165 17.196 1.00 96.56 195 ALA A O 1
ATOM 1446 N N . ASP A 1 196 ? 7.778 7.256 14.981 1.00 97.12 196 ASP A N 1
ATOM 1447 C CA . ASP A 1 196 ? 7.051 6.026 14.701 1.00 97.12 196 ASP A CA 1
ATOM 1448 C C . ASP A 1 196 ? 7.856 4.766 14.980 1.00 97.12 196 ASP A C 1
ATOM 1450 O O . ASP A 1 196 ? 7.290 3.778 15.455 1.00 97.12 196 ASP A O 1
ATOM 1454 N N . LEU A 1 197 ? 9.158 4.802 14.703 1.00 97.81 197 LEU A N 1
ATOM 1455 C CA . LEU A 1 197 ? 10.069 3.675 14.897 1.00 97.81 197 LEU A CA 1
ATOM 1456 C C . LEU A 1 197 ? 10.484 3.502 16.366 1.00 97.81 197 LEU A C 1
ATOM 1458 O O . LEU A 1 197 ? 10.843 2.403 16.781 1.00 97.81 197 LEU A O 1
ATOM 1462 N N . ALA A 1 198 ? 10.410 4.568 17.166 1.00 96.81 198 ALA A N 1
ATOM 1463 C CA . ALA A 1 198 ? 10.849 4.591 18.560 1.00 96.81 198 ALA A CA 1
ATOM 1464 C C . ALA A 1 198 ? 9.749 4.258 19.590 1.00 96.81 198 ALA A C 1
ATOM 1466 O O . ALA A 1 198 ? 9.928 4.541 20.774 1.00 96.81 198 ALA A O 1
ATOM 1467 N N . VAL A 1 199 ? 8.618 3.666 19.181 1.00 97.38 199 VAL A N 1
ATOM 1468 C CA . VAL A 1 199 ? 7.500 3.350 20.092 1.00 97.38 199 VAL A CA 1
ATOM 1469 C C . VAL A 1 199 ? 7.740 2.024 20.834 1.00 97.38 199 VAL A C 1
ATOM 1471 O O . VAL A 1 199 ? 7.702 0.961 20.202 1.00 97.38 199 VAL A O 1
ATOM 1474 N N . PRO A 1 200 ? 7.944 2.031 22.168 1.00 96.06 200 PRO A N 1
ATOM 1475 C CA . PRO A 1 200 ? 8.241 0.817 22.931 1.00 96.06 200 PRO A CA 1
ATOM 1476 C C . PRO A 1 200 ? 7.111 -0.216 22.878 1.00 96.06 200 PRO A C 1
ATOM 1478 O O . PRO A 1 200 ? 5.936 0.137 22.819 1.00 96.06 200 PRO A O 1
ATOM 1481 N N . GLY A 1 201 ? 7.467 -1.503 22.935 1.00 95.75 201 GLY A N 1
ATOM 1482 C CA . GLY A 1 201 ? 6.495 -2.605 22.927 1.00 95.75 201 GLY A CA 1
ATOM 1483 C C . GLY A 1 201 ? 5.803 -2.838 21.580 1.00 95.75 201 GLY A C 1
ATOM 1484 O O . GLY A 1 201 ? 4.843 -3.604 21.517 1.00 95.75 201 GLY A O 1
ATOM 1485 N N . SER A 1 202 ? 6.273 -2.192 20.512 1.00 97.56 202 SER A N 1
ATOM 1486 C CA . SER A 1 202 ? 5.683 -2.319 19.182 1.00 97.56 202 SER A CA 1
ATOM 1487 C C . SER A 1 202 ? 6.274 -3.475 18.382 1.00 97.56 202 SER A C 1
ATOM 1489 O O . SER A 1 202 ? 7.454 -3.800 18.513 1.00 97.56 202 SER A O 1
ATOM 1491 N N . SER A 1 203 ? 5.462 -4.045 17.495 1.00 96.94 203 SER A N 1
ATOM 1492 C CA . SER A 1 203 ? 5.916 -4.924 16.414 1.00 96.94 203 SER A CA 1
ATOM 1493 C C . SER A 1 203 ? 5.895 -4.164 15.095 1.00 96.94 203 SER A C 1
ATOM 1495 O O . SER A 1 203 ? 4.924 -3.468 14.808 1.00 96.94 203 SER A O 1
ATOM 1497 N N . PHE A 1 204 ? 6.937 -4.308 14.280 1.00 98.31 204 PHE A N 1
ATOM 1498 C CA . PHE A 1 204 ? 7.049 -3.617 12.997 1.00 98.31 204 PHE A CA 1
ATOM 1499 C C . PHE A 1 204 ? 7.055 -4.606 11.845 1.00 98.31 204 PHE A C 1
ATOM 1501 O O . PHE A 1 204 ? 7.645 -5.683 11.938 1.00 98.31 204 PHE A O 1
ATOM 1508 N N . TRP A 1 205 ? 6.420 -4.204 10.754 1.00 98.19 205 TRP A N 1
ATOM 1509 C CA . TRP A 1 205 ? 6.299 -4.978 9.531 1.00 98.19 205 TRP A CA 1
ATOM 1510 C C . TRP A 1 205 ? 6.606 -4.087 8.341 1.00 98.19 205 TRP A C 1
ATOM 1512 O O . TRP A 1 205 ? 6.177 -2.936 8.300 1.00 98.19 205 TRP A O 1
ATOM 1522 N N . TYR A 1 206 ? 7.308 -4.623 7.355 1.00 98.38 206 TYR A N 1
ATOM 1523 C CA . TYR A 1 206 ? 7.376 -4.029 6.027 1.00 98.38 206 TYR A CA 1
ATOM 1524 C C . TYR A 1 206 ? 6.908 -5.046 5.003 1.00 98.38 206 TYR A C 1
ATOM 1526 O O . TYR A 1 206 ? 6.938 -6.252 5.251 1.00 98.38 206 TYR A O 1
ATOM 1534 N N . GLY A 1 207 ? 6.413 -4.561 3.878 1.00 97.31 207 GLY A N 1
ATOM 1535 C CA . GLY A 1 207 ? 5.923 -5.417 2.819 1.00 97.31 207 GLY A CA 1
ATOM 1536 C C . GLY A 1 207 ? 5.980 -4.739 1.472 1.00 97.31 207 GLY A C 1
ATOM 1537 O O . GLY A 1 207 ? 6.224 -3.535 1.375 1.00 97.31 207 GLY A O 1
ATOM 1538 N N . GLN A 1 208 ? 5.733 -5.538 0.445 1.00 96.94 208 GLN A N 1
ATOM 1539 C CA . GLN A 1 208 ? 5.565 -5.074 -0.919 1.00 96.94 208 GLN A CA 1
ATOM 1540 C C . GLN A 1 208 ? 4.301 -5.657 -1.528 1.00 96.94 208 GLN A C 1
ATOM 1542 O O . GLN A 1 208 ? 3.886 -6.765 -1.184 1.00 96.94 208 GLN A O 1
ATOM 1547 N N . TYR A 1 209 ? 3.726 -4.898 -2.453 1.00 97.69 209 TYR A N 1
ATOM 1548 C CA . TYR A 1 209 ? 2.684 -5.341 -3.360 1.00 97.69 209 TYR A CA 1
ATOM 1549 C C . TYR A 1 209 ? 3.136 -5.129 -4.804 1.00 97.69 209 TYR A C 1
ATOM 1551 O O . TYR A 1 209 ? 3.594 -4.038 -5.147 1.00 97.69 209 TYR A O 1
ATOM 1559 N N . ILE A 1 210 ? 3.021 -6.153 -5.647 1.00 98.06 210 ILE A N 1
ATOM 1560 C CA . ILE A 1 210 ? 3.319 -6.046 -7.077 1.00 98.06 210 ILE A CA 1
ATOM 1561 C C . ILE A 1 210 ? 2.039 -5.842 -7.882 1.00 98.06 210 ILE A C 1
ATOM 1563 O O . ILE A 1 210 ? 1.025 -6.512 -7.675 1.00 98.06 210 ILE A O 1
ATOM 1567 N N . VAL A 1 211 ? 2.108 -4.923 -8.838 1.00 97.44 211 VAL A N 1
ATOM 1568 C CA . VAL A 1 211 ? 1.069 -4.713 -9.841 1.00 97.44 211 VAL A CA 1
ATOM 1569 C C . VAL A 1 211 ? 1.642 -5.075 -11.202 1.00 97.44 211 VAL A C 1
ATOM 1571 O O . VAL A 1 211 ? 2.656 -4.516 -11.625 1.00 97.44 211 VAL A O 1
ATOM 1574 N N . ILE A 1 212 ? 0.968 -5.995 -11.892 1.00 95.19 212 ILE A N 1
ATOM 1575 C CA . ILE A 1 212 ? 1.306 -6.424 -13.249 1.00 95.19 212 ILE A CA 1
ATOM 1576 C C . ILE A 1 212 ? 0.101 -6.224 -14.161 1.00 95.19 212 ILE A C 1
ATOM 1578 O O . ILE A 1 212 ? -1.033 -6.571 -13.824 1.00 95.19 212 ILE A O 1
ATOM 1582 N N . THR A 1 213 ? 0.349 -5.679 -15.352 1.00 94.19 213 THR A N 1
ATOM 1583 C CA . THR A 1 213 ? -0.684 -5.506 -16.371 1.00 94.19 213 THR A CA 1
ATOM 1584 C C . THR A 1 213 ? -1.317 -6.845 -16.755 1.00 94.19 213 THR A C 1
ATOM 1586 O O . THR A 1 213 ? -0.632 -7.782 -17.165 1.00 94.19 213 THR A O 1
ATOM 1589 N N . GLY A 1 214 ? -2.647 -6.910 -16.681 1.00 91.25 214 GLY A N 1
ATOM 1590 C CA . GLY A 1 214 ? -3.431 -8.053 -17.153 1.00 91.25 214 GLY A CA 1
ATOM 1591 C C . GLY A 1 214 ? -3.396 -9.290 -16.254 1.00 91.25 214 GLY A C 1
ATOM 1592 O O . GLY A 1 214 ? -3.861 -10.350 -16.668 1.00 91.25 214 GLY A O 1
ATOM 1593 N N . GLU A 1 215 ? -2.878 -9.191 -15.032 1.00 94.69 215 GLU A N 1
ATOM 1594 C CA . GLU A 1 215 ? -2.953 -10.292 -14.077 1.00 94.69 215 GLU A CA 1
ATOM 1595 C C . GLU A 1 215 ? -4.377 -10.466 -13.511 1.00 94.69 215 GLU A C 1
ATOM 1597 O O . GLU A 1 215 ? -4.905 -9.511 -12.931 1.00 94.69 215 GLU A O 1
ATOM 1602 N N . PRO A 1 216 ? -4.992 -11.662 -13.620 1.00 93.62 216 PRO A N 1
ATOM 1603 C CA . PRO A 1 216 ? -6.333 -11.923 -13.101 1.00 93.62 216 PRO A CA 1
ATOM 1604 C C . PRO A 1 216 ? -6.453 -11.677 -11.593 1.00 93.62 216 PRO A C 1
ATOM 1606 O O . PRO A 1 216 ? -5.629 -12.164 -10.825 1.00 93.62 216 PRO A O 1
ATOM 1609 N N . GLU A 1 217 ? -7.554 -11.068 -11.143 1.00 92.44 217 GLU A N 1
ATOM 1610 C CA . GLU A 1 217 ? -7.848 -10.847 -9.712 1.00 92.44 217 GLU A CA 1
ATOM 1611 C C . GLU A 1 217 ? -7.671 -12.102 -8.844 1.00 92.44 217 GLU A C 1
ATOM 1613 O O . GLU A 1 217 ? -7.091 -12.047 -7.763 1.00 92.44 217 GLU A O 1
ATOM 1618 N N . GLY A 1 218 ? -8.128 -13.258 -9.334 1.00 92.06 218 GLY A N 1
ATOM 1619 C CA . GLY A 1 218 ? -8.043 -14.526 -8.605 1.00 92.06 218 GLY A CA 1
ATOM 1620 C C . GLY A 1 218 ? -6.621 -15.062 -8.402 1.00 92.06 218 GLY A C 1
ATOM 1621 O O . GLY A 1 218 ? -6.470 -16.086 -7.741 1.00 92.06 218 GLY A O 1
ATOM 1622 N N . ARG A 1 219 ? -5.598 -14.423 -8.982 1.00 93.94 219 ARG A N 1
ATOM 1623 C CA . ARG A 1 219 ? -4.183 -14.765 -8.777 1.00 93.94 219 ARG A CA 1
ATOM 1624 C C . ARG A 1 219 ? -3.475 -13.841 -7.791 1.00 93.94 219 ARG A C 1
ATOM 1626 O O . ARG A 1 219 ? -2.552 -14.290 -7.138 1.00 93.94 219 ARG A O 1
ATOM 1633 N N . ARG A 1 220 ? -3.994 -12.636 -7.539 1.00 94.31 220 ARG A N 1
ATOM 1634 C CA . ARG A 1 220 ? -3.294 -11.558 -6.811 1.00 94.31 220 ARG A CA 1
ATOM 1635 C C . ARG A 1 220 ? -3.136 -11.744 -5.298 1.00 94.31 220 ARG A C 1
ATOM 1637 O O . ARG A 1 220 ? -2.704 -10.826 -4.601 1.00 94.31 220 ARG A O 1
ATOM 1644 N N . ASP A 1 221 ? -3.508 -12.894 -4.748 1.00 90.25 221 ASP A N 1
ATOM 1645 C CA . ASP A 1 221 ? -3.312 -13.187 -3.322 1.00 90.25 221 ASP A CA 1
ATOM 1646 C C . ASP A 1 221 ? -1.831 -13.424 -2.980 1.00 90.25 221 ASP A C 1
ATOM 1648 O O . ASP A 1 221 ? -1.432 -13.226 -1.831 1.00 90.25 221 ASP A O 1
ATOM 1652 N N . ASN A 1 222 ? -1.021 -13.810 -3.970 1.00 95.75 222 ASN A N 1
ATOM 1653 C CA . ASN A 1 222 ? 0.433 -13.977 -3.872 1.00 95.75 222 ASN A CA 1
ATOM 1654 C C . ASN A 1 222 ? 1.219 -12.731 -4.344 1.00 95.75 222 ASN A C 1
ATOM 1656 O O . ASN A 1 222 ? 2.448 -12.729 -4.297 1.00 95.75 222 ASN A O 1
ATOM 1660 N N . ASN A 1 223 ? 0.537 -11.652 -4.741 1.00 97.56 223 ASN A N 1
ATOM 1661 C CA . ASN A 1 223 ? 1.175 -10.392 -5.137 1.00 97.56 223 ASN A CA 1
ATOM 1662 C C . ASN A 1 223 ? 1.681 -9.577 -3.945 1.00 97.56 223 ASN A C 1
ATOM 1664 O O . ASN A 1 223 ? 2.251 -8.506 -4.136 1.00 97.56 223 ASN A O 1
ATOM 1668 N N . ALA A 1 224 ? 1.424 -10.027 -2.720 1.00 97.44 224 ALA A N 1
ATOM 1669 C CA . ALA A 1 224 ? 1.821 -9.351 -1.500 1.00 97.44 224 ALA A CA 1
ATOM 1670 C C . ALA A 1 224 ? 2.691 -10.266 -0.643 1.00 97.44 224 ALA A C 1
ATOM 1672 O O . ALA A 1 224 ? 2.365 -11.435 -0.439 1.00 97.44 224 ALA A O 1
ATOM 1673 N N . VAL A 1 225 ? 3.754 -9.700 -0.086 1.00 97.50 225 VAL A N 1
ATOM 1674 C CA . VAL A 1 225 ? 4.603 -10.362 0.904 1.00 97.50 225 VAL A CA 1
ATOM 1675 C C . VAL A 1 225 ? 5.003 -9.355 1.974 1.00 97.50 225 VAL A C 1
ATOM 1677 O O . VAL A 1 225 ? 5.180 -8.169 1.691 1.00 97.50 225 VAL A O 1
ATOM 1680 N N . ALA A 1 226 ? 5.129 -9.817 3.212 1.00 97.50 226 ALA A N 1
ATOM 1681 C CA . ALA A 1 226 ? 5.553 -9.000 4.337 1.00 97.50 226 ALA A CA 1
ATOM 1682 C C . ALA A 1 226 ? 6.550 -9.737 5.226 1.00 97.50 226 ALA A C 1
ATOM 1684 O O . ALA A 1 226 ? 6.554 -10.967 5.301 1.00 97.50 226 ALA A O 1
ATOM 1685 N N . ARG A 1 227 ? 7.353 -8.972 5.960 1.00 97.25 227 ARG A N 1
ATOM 1686 C CA . ARG A 1 227 ? 8.322 -9.491 6.918 1.00 97.25 227 ARG A CA 1
ATOM 1687 C C . ARG A 1 227 ? 8.332 -8.646 8.179 1.00 97.25 227 ARG A C 1
ATOM 1689 O O . ARG A 1 227 ? 8.173 -7.423 8.130 1.00 97.25 227 ARG A O 1
ATOM 1696 N N . GLN A 1 228 ? 8.484 -9.313 9.318 1.00 97.50 228 GLN A N 1
ATOM 1697 C CA . GLN A 1 228 ? 8.625 -8.625 10.592 1.00 97.50 228 GLN A CA 1
ATOM 1698 C C . GLN A 1 228 ? 10.042 -8.084 10.709 1.00 97.50 228 GLN A C 1
ATOM 1700 O O . GLN A 1 228 ? 10.994 -8.705 10.236 1.00 97.50 228 GLN A O 1
ATOM 1705 N N . VAL A 1 229 ? 10.194 -6.949 11.378 1.00 97.81 229 VAL A N 1
ATOM 1706 C CA . VAL A 1 229 ? 11.485 -6.290 11.525 1.00 97.81 229 VAL A CA 1
ATOM 1707 C C . VAL A 1 229 ? 11.648 -5.698 12.916 1.00 97.81 229 VAL A C 1
ATOM 1709 O O . VAL A 1 229 ? 10.689 -5.241 13.534 1.00 97.81 229 VAL A O 1
ATOM 1712 N N . THR A 1 230 ? 12.880 -5.700 13.416 1.00 97.50 230 THR A N 1
ATOM 1713 C CA . THR A 1 230 ? 13.268 -4.978 14.629 1.00 97.50 230 THR A CA 1
ATOM 1714 C C . THR A 1 230 ? 14.066 -3.736 14.233 1.00 97.50 230 THR A C 1
ATOM 1716 O O . THR A 1 230 ? 15.210 -3.881 13.785 1.00 97.50 230 THR A O 1
ATOM 1719 N N . PRO A 1 231 ? 13.508 -2.521 14.377 1.00 98.00 231 PRO A N 1
ATOM 1720 C CA . PRO A 1 231 ? 14.266 -1.293 14.203 1.00 98.00 231 PRO A CA 1
ATOM 1721 C C . PRO A 1 231 ? 15.166 -1.033 15.421 1.00 98.00 231 PRO A C 1
ATOM 1723 O O . PRO A 1 231 ? 14.785 -1.250 16.569 1.00 98.00 231 PRO A O 1
ATOM 1726 N N . SER A 1 232 ? 16.374 -0.537 15.176 1.00 97.38 232 SER A N 1
ATOM 1727 C CA . SER A 1 232 ? 17.313 -0.084 16.205 1.00 97.38 232 SER A CA 1
ATOM 1728 C C . SER A 1 232 ? 18.048 1.164 15.734 1.00 97.38 232 SER A C 1
ATOM 1730 O O . SER A 1 232 ? 18.446 1.256 14.575 1.00 97.38 232 SER A O 1
ATOM 1732 N N . PHE A 1 233 ? 18.227 2.143 16.618 1.00 96.81 233 PHE A N 1
ATOM 1733 C CA . PHE A 1 233 ? 18.886 3.400 16.276 1.00 96.81 233 PHE A CA 1
ATOM 1734 C C . PHE A 1 233 ? 20.341 3.391 16.752 1.00 96.81 233 PHE A C 1
ATOM 1736 O O . PHE A 1 233 ? 20.609 3.306 17.950 1.00 96.81 233 PHE A O 1
ATOM 1743 N N . VAL A 1 234 ? 21.291 3.464 15.818 1.00 94.50 234 VAL A N 1
ATOM 1744 C CA . VAL A 1 234 ? 22.733 3.393 16.094 1.00 94.50 234 VAL A CA 1
ATOM 1745 C C . VAL A 1 234 ? 23.457 4.451 15.273 1.00 94.50 234 VAL A C 1
ATOM 1747 O O . VAL A 1 234 ? 23.296 4.516 14.058 1.00 94.50 234 VAL A O 1
ATOM 1750 N N . SER A 1 235 ? 24.289 5.267 15.925 1.00 91.38 235 SER A N 1
ATOM 1751 C CA . SER A 1 235 ? 25.138 6.269 15.259 1.00 91.38 235 SER A CA 1
ATOM 1752 C C . SER A 1 235 ? 24.373 7.180 14.285 1.00 91.38 235 SER A C 1
ATOM 1754 O O . SER A 1 235 ? 24.819 7.408 13.163 1.00 91.38 235 SER A O 1
ATOM 1756 N N . ASN A 1 236 ? 23.221 7.702 14.723 1.00 89.06 236 ASN A N 1
ATOM 1757 C CA . ASN A 1 236 ? 22.344 8.577 13.934 1.00 89.06 236 ASN A CA 1
ATOM 1758 C C . ASN A 1 236 ? 21.724 7.916 12.682 1.00 89.06 236 ASN A C 1
ATOM 1760 O O . ASN A 1 236 ? 21.415 8.591 11.699 1.00 89.06 236 ASN A O 1
ATOM 1764 N N . ALA A 1 237 ? 21.553 6.593 12.705 1.00 94.94 237 ALA A N 1
ATOM 1765 C CA . ALA A 1 237 ? 20.933 5.829 11.632 1.00 94.94 237 ALA A CA 1
ATOM 1766 C C . ALA A 1 237 ? 20.051 4.705 12.183 1.00 94.94 237 ALA A C 1
ATOM 1768 O O . ALA A 1 237 ? 20.417 4.028 13.147 1.00 94.94 237 ALA A O 1
ATOM 1769 N N . TRP A 1 238 ? 18.915 4.465 11.530 1.00 97.69 238 TRP A N 1
ATOM 1770 C CA . TRP A 1 238 ? 18.123 3.269 11.786 1.00 97.69 238 TRP A CA 1
ATOM 1771 C C . TRP A 1 238 ? 18.744 2.053 11.098 1.00 97.69 238 TRP A C 1
ATOM 1773 O O . TRP A 1 238 ? 19.140 2.093 9.932 1.00 97.69 238 TRP A O 1
ATOM 1783 N N . ARG A 1 239 ? 18.826 0.965 11.854 1.00 97.38 239 ARG A N 1
ATOM 1784 C CA . ARG A 1 239 ? 19.180 -0.385 11.426 1.00 97.38 239 ARG A CA 1
ATOM 1785 C C . ARG A 1 239 ? 17.941 -1.249 11.591 1.00 97.38 239 ARG A C 1
ATOM 1787 O O . ARG A 1 239 ? 17.237 -1.130 12.591 1.00 97.38 239 ARG A O 1
ATOM 1794 N N . PHE A 1 240 ? 17.713 -2.133 10.640 1.00 97.69 240 PHE A N 1
ATOM 1795 C CA . PHE A 1 240 ? 16.541 -2.988 10.597 1.00 97.69 240 PHE A CA 1
ATOM 1796 C C . PHE A 1 240 ? 17.014 -4.432 10.516 1.00 97.69 240 PHE A C 1
ATOM 1798 O O . PHE A 1 240 ? 17.774 -4.789 9.618 1.00 97.69 240 PHE A O 1
ATOM 1805 N N . THR A 1 241 ? 16.607 -5.236 11.490 1.00 97.12 241 THR A N 1
ATOM 1806 C CA . THR A 1 241 ? 16.949 -6.657 11.545 1.00 97.12 241 THR A CA 1
ATOM 1807 C C . THR A 1 241 ? 15.689 -7.466 11.308 1.00 97.12 241 THR A C 1
ATOM 1809 O O . THR A 1 241 ? 14.741 -7.352 12.088 1.00 97.12 241 THR A O 1
ATOM 1812 N N . ASP A 1 242 ? 15.678 -8.274 10.251 1.00 95.56 242 ASP A N 1
ATOM 1813 C CA . ASP A 1 242 ? 14.549 -9.147 9.941 1.00 95.56 242 ASP A CA 1
ATOM 1814 C C . ASP A 1 242 ? 14.283 -10.137 11.076 1.00 95.56 242 ASP A C 1
ATOM 1816 O O . ASP A 1 242 ? 15.195 -10.741 11.650 1.00 95.56 242 ASP A O 1
ATOM 1820 N N . VAL A 1 243 ? 13.003 -10.305 11.392 1.00 92.19 243 VAL A N 1
ATOM 1821 C CA . VAL A 1 243 ? 12.508 -11.247 12.389 1.00 92.19 243 VAL A CA 1
ATOM 1822 C C . VAL A 1 243 ? 11.726 -12.328 11.654 1.00 92.19 243 VAL A C 1
ATOM 1824 O O . VAL A 1 243 ? 10.625 -12.108 11.156 1.00 92.19 243 VAL A O 1
ATOM 1827 N N . GLY A 1 244 ? 12.305 -13.524 11.587 1.00 87.06 244 GLY A N 1
ATOM 1828 C CA . GLY A 1 244 ? 11.692 -14.654 10.894 1.00 87.06 244 GLY A CA 1
ATOM 1829 C C . GLY A 1 244 ? 11.706 -14.537 9.363 1.00 87.06 244 GLY A C 1
ATOM 1830 O O . GLY A 1 244 ? 12.509 -13.816 8.763 1.00 87.06 244 GLY A O 1
ATOM 1831 N N . GLY A 1 245 ? 10.853 -15.344 8.733 1.00 90.31 245 GLY A N 1
ATOM 1832 C CA . GLY A 1 245 ? 10.729 -15.441 7.280 1.00 90.31 245 GLY A CA 1
ATOM 1833 C C . GLY A 1 245 ? 9.569 -14.631 6.710 1.00 90.31 245 GLY A C 1
ATOM 1834 O O . GLY A 1 245 ? 8.781 -14.027 7.440 1.00 90.31 245 GLY A O 1
ATOM 1835 N N . ASP A 1 246 ? 9.473 -14.675 5.389 1.00 95.00 246 ASP A N 1
ATOM 1836 C CA . ASP A 1 246 ? 8.429 -14.044 4.595 1.00 95.00 246 ASP A CA 1
ATOM 1837 C C . ASP A 1 246 ? 7.029 -14.578 4.921 1.00 95.00 246 ASP A C 1
ATOM 1839 O O . ASP A 1 246 ? 6.819 -15.775 5.146 1.00 95.00 246 ASP A O 1
ATOM 1843 N N . ARG A 1 247 ? 6.045 -13.679 4.915 1.00 95.56 247 ARG A N 1
ATOM 1844 C CA . ARG A 1 247 ? 4.624 -13.987 5.084 1.00 95.56 247 ARG A CA 1
ATOM 1845 C C . ARG A 1 247 ? 3.851 -13.538 3.856 1.00 95.56 247 ARG A C 1
ATOM 1847 O O . ARG A 1 247 ? 3.755 -12.348 3.572 1.00 95.56 247 ARG A O 1
ATOM 1854 N N . GLN A 1 248 ? 3.300 -14.517 3.150 1.00 95.19 248 GLN A N 1
ATOM 1855 C CA . GLN A 1 248 ? 2.526 -14.319 1.929 1.00 95.19 248 GLN A CA 1
ATOM 1856 C C . GLN A 1 248 ? 1.136 -13.741 2.220 1.00 95.19 248 GLN A C 1
ATOM 1858 O O . GLN A 1 248 ? 0.456 -14.152 3.168 1.00 95.19 248 GLN A O 1
ATOM 1863 N N . GLY A 1 249 ? 0.691 -12.832 1.357 1.00 93.94 249 GLY A N 1
ATOM 1864 C CA . GLY A 1 249 ? -0.604 -12.167 1.431 1.00 93.94 249 GLY A CA 1
ATOM 1865 C C . GLY A 1 249 ? -0.528 -10.708 1.897 1.00 93.94 249 GLY A C 1
ATOM 1866 O O . GLY A 1 249 ? 0.546 -10.178 2.183 1.00 93.94 249 GLY A O 1
ATOM 1867 N N . PRO A 1 250 ? -1.681 -10.019 1.950 1.00 92.81 250 PRO A N 1
ATOM 1868 C CA . PRO A 1 250 ? -1.741 -8.589 2.232 1.00 92.81 250 PRO A CA 1
ATOM 1869 C C . PRO A 1 250 ? -1.208 -8.265 3.630 1.00 92.81 250 PRO A C 1
ATOM 1871 O O . PRO A 1 250 ? -1.423 -9.027 4.574 1.00 92.81 250 PRO A O 1
ATOM 1874 N N . MET A 1 251 ? -0.615 -7.073 3.771 1.00 95.94 251 MET A N 1
ATOM 1875 C CA . MET A 1 251 ? 0.001 -6.575 5.010 1.00 95.94 251 MET A CA 1
ATOM 1876 C C . MET A 1 251 ? -0.870 -6.793 6.259 1.00 95.94 251 MET A C 1
ATOM 1878 O O . MET A 1 251 ? -0.371 -7.187 7.311 1.00 95.94 251 MET A O 1
ATOM 1882 N N . LEU A 1 252 ? -2.186 -6.627 6.121 1.00 96.00 252 LEU A N 1
ATOM 1883 C CA . LEU A 1 252 ? -3.138 -6.734 7.220 1.00 96.00 252 LEU A CA 1
ATOM 1884 C C . LEU A 1 252 ? -3.240 -8.136 7.850 1.00 96.00 252 LEU A C 1
ATOM 1886 O O . LEU A 1 252 ? -3.609 -8.245 9.015 1.00 96.00 252 LEU A O 1
ATOM 1890 N N . ARG A 1 253 ? -2.846 -9.209 7.143 1.00 94.94 253 ARG A N 1
ATOM 1891 C CA . ARG A 1 253 ? -2.773 -10.571 7.719 1.00 94.94 253 ARG A CA 1
ATOM 1892 C C . ARG A 1 253 ? -1.710 -10.707 8.814 1.00 94.94 253 ARG A C 1
ATOM 1894 O O . ARG A 1 253 ? -1.713 -11.694 9.544 1.00 94.94 253 ARG A O 1
ATOM 1901 N N . ASN A 1 254 ? -0.806 -9.735 8.936 1.00 96.06 254 ASN A N 1
ATOM 1902 C CA . ASN A 1 254 ? 0.227 -9.722 9.970 1.00 96.06 254 ASN A CA 1
ATOM 1903 C C . ASN A 1 254 ? -0.238 -9.088 11.284 1.00 96.06 254 ASN A C 1
ATOM 1905 O O . ASN A 1 254 ? 0.504 -9.133 12.264 1.00 96.06 254 ASN A O 1
ATOM 1909 N N . TRP A 1 255 ? -1.455 -8.536 11.325 1.00 97.56 255 TRP A N 1
ATOM 1910 C CA . TRP A 1 255 ? -2.044 -8.004 12.545 1.00 97.56 255 TRP A CA 1
AT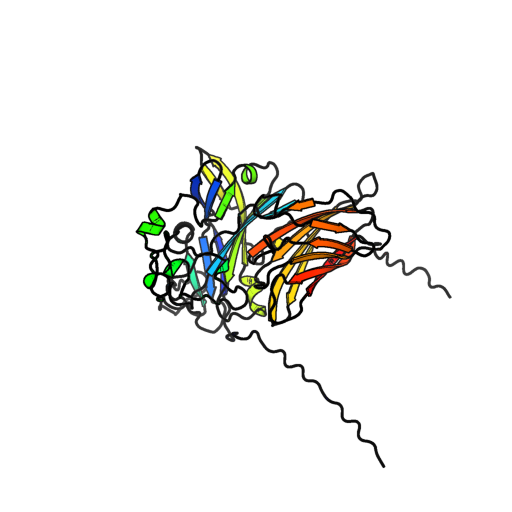OM 1911 C C . TRP A 1 255 ? -2.488 -9.147 13.465 1.00 97.56 255 TRP A C 1
ATOM 1913 O O . TRP A 1 255 ? -3.492 -9.823 13.228 1.00 97.56 255 TRP A O 1
ATOM 1923 N N . GLN A 1 256 ? -1.713 -9.403 14.518 1.00 93.88 256 GLN A N 1
ATOM 1924 C CA . GLN A 1 256 ? -1.882 -10.606 15.328 1.00 93.88 256 GLN A CA 1
ATOM 1925 C C . GLN A 1 256 ? -3.220 -10.597 16.075 1.00 93.88 256 GLN A C 1
ATOM 1927 O O . GLN A 1 256 ? -3.480 -9.700 16.867 1.00 93.88 256 GLN A O 1
ATOM 1932 N N . GLY A 1 257 ? -4.046 -11.628 15.892 1.00 95.19 257 GLY A N 1
ATOM 1933 C CA . GLY A 1 257 ? -5.325 -11.763 16.600 1.00 95.19 257 GLY A CA 1
ATOM 1934 C C . GLY A 1 257 ? -6.458 -10.893 16.049 1.00 95.19 257 GLY A C 1
ATOM 1935 O O . GLY A 1 257 ? -7.510 -10.832 16.677 1.00 95.19 257 GLY A O 1
ATOM 1936 N N . ALA A 1 258 ? -6.261 -10.229 14.907 1.00 97.81 258 ALA A N 1
ATOM 1937 C CA . ALA A 1 258 ? -7.350 -9.607 14.167 1.00 97.81 258 ALA A CA 1
ATOM 1938 C C . ALA A 1 258 ? -8.043 -10.626 13.248 1.00 97.81 258 ALA A C 1
ATOM 1940 O O . ALA A 1 258 ? -7.390 -11.473 12.630 1.00 97.81 258 ALA A O 1
ATOM 1941 N N . THR A 1 259 ? -9.362 -10.509 13.111 1.00 97.75 259 THR A N 1
ATOM 1942 C CA . THR A 1 259 ? -10.111 -11.136 12.019 1.00 97.75 259 THR A CA 1
ATOM 1943 C C . THR A 1 259 ? -9.899 -10.295 10.766 1.00 97.75 259 THR A C 1
ATOM 1945 O O . THR A 1 259 ? -10.088 -9.082 10.811 1.00 97.75 259 THR A O 1
ATOM 1948 N N . VAL A 1 260 ? -9.510 -10.917 9.648 1.00 98.12 260 VAL A N 1
ATOM 1949 C CA . VAL A 1 260 ? -9.287 -10.218 8.374 1.00 98.12 260 VAL A CA 1
ATOM 1950 C C . VAL A 1 260 ? -10.187 -10.796 7.291 1.00 98.12 260 VAL A C 1
ATOM 1952 O O . VAL A 1 260 ? -10.100 -11.976 6.953 1.00 98.12 260 VAL A O 1
ATOM 1955 N N . THR A 1 261 ? -11.018 -9.943 6.711 1.00 98.25 261 THR A N 1
ATOM 1956 C CA . THR A 1 261 ? -11.933 -10.254 5.607 1.00 98.25 261 THR A CA 1
ATOM 1957 C C . THR A 1 261 ? -11.683 -9.302 4.440 1.00 98.25 261 THR A C 1
ATOM 1959 O O . THR A 1 261 ? -10.893 -8.363 4.535 1.00 98.25 261 THR A O 1
ATOM 1962 N N . SER A 1 262 ? -12.310 -9.552 3.289 1.00 97.75 262 SER A N 1
ATOM 1963 C CA . SER A 1 262 ? -12.191 -8.662 2.132 1.00 97.75 262 SER A CA 1
ATOM 1964 C C . SER A 1 262 ? -13.367 -8.789 1.183 1.00 97.75 262 SER A C 1
ATOM 1966 O O . SER A 1 262 ? -14.056 -9.810 1.165 1.00 97.75 262 SER A O 1
ATOM 1968 N N . ALA A 1 263 ? -13.541 -7.774 0.346 1.00 97.00 263 ALA A N 1
ATOM 1969 C CA . ALA A 1 263 ? -14.356 -7.867 -0.853 1.00 97.00 263 ALA A CA 1
ATOM 1970 C C . ALA A 1 263 ? -13.744 -7.017 -1.972 1.00 97.00 263 ALA A C 1
ATOM 1972 O O . ALA A 1 263 ? -13.098 -5.997 -1.723 1.00 97.00 263 ALA A O 1
ATOM 1973 N N . ALA A 1 264 ? -13.952 -7.464 -3.207 1.00 93.56 264 ALA A N 1
ATOM 1974 C CA . ALA A 1 264 ? -13.668 -6.694 -4.412 1.00 93.56 264 ALA A CA 1
ATOM 1975 C C . ALA A 1 264 ? -14.965 -6.090 -4.959 1.00 93.56 264 ALA A C 1
ATOM 1977 O O . ALA A 1 264 ? -16.062 -6.538 -4.607 1.00 93.56 264 ALA A O 1
ATOM 1978 N N . ASN A 1 265 ? -14.850 -5.117 -5.862 1.00 91.19 265 ASN A N 1
ATOM 1979 C CA . ASN A 1 265 ? -15.998 -4.594 -6.599 1.00 91.19 265 ASN A CA 1
ATOM 1980 C C . ASN A 1 265 ? -16.359 -5.529 -7.767 1.00 91.19 265 ASN A C 1
ATOM 1982 O O . ASN A 1 265 ? -16.304 -5.157 -8.938 1.00 91.19 265 ASN A O 1
ATOM 1986 N N . GLY A 1 266 ? -16.625 -6.796 -7.439 1.00 85.56 266 GLY A N 1
ATOM 1987 C CA . GLY A 1 266 ? -16.785 -7.871 -8.412 1.00 85.56 266 GLY A CA 1
ATOM 1988 C C . GLY A 1 266 ? -15.549 -8.032 -9.300 1.00 85.56 266 GLY A C 1
ATOM 1989 O O . GLY A 1 266 ? -14.452 -8.301 -8.818 1.00 85.56 266 GLY A O 1
ATOM 1990 N N . VAL A 1 267 ? -15.766 -7.884 -10.603 1.00 85.44 267 VAL A N 1
ATOM 1991 C CA . VAL A 1 267 ? -14.770 -7.976 -11.687 1.00 85.44 267 VAL A CA 1
ATOM 1992 C C . VAL A 1 267 ? -14.466 -6.605 -12.304 1.00 85.44 267 VAL A C 1
ATOM 1994 O O . VAL A 1 267 ? -13.758 -6.511 -13.306 1.00 85.44 267 VAL A O 1
ATOM 1997 N N . ASP A 1 268 ? -15.005 -5.543 -11.706 1.00 89.81 268 ASP A N 1
ATOM 1998 C CA . ASP A 1 268 ? -14.958 -4.184 -12.239 1.00 89.81 268 ASP A CA 1
ATOM 1999 C C . ASP A 1 268 ? -13.858 -3.334 -11.594 1.00 89.81 268 ASP A C 1
ATOM 2001 O O . ASP A 1 268 ? -13.344 -2.402 -12.220 1.00 89.81 268 ASP A O 1
ATOM 2005 N N . ASN A 1 269 ? -13.513 -3.611 -10.332 1.00 90.81 269 ASN A N 1
ATOM 2006 C CA . ASN A 1 269 ? -12.482 -2.871 -9.610 1.00 90.81 269 ASN A CA 1
ATOM 2007 C C . ASN A 1 269 ? -11.938 -3.642 -8.397 1.00 90.81 269 ASN A C 1
ATOM 2009 O O . ASN A 1 269 ? -12.567 -4.584 -7.910 1.00 90.81 269 ASN A O 1
ATOM 2013 N N . GLY A 1 270 ? -10.791 -3.183 -7.896 1.00 92.94 270 GLY A N 1
ATOM 2014 C CA . GLY A 1 270 ? -9.975 -3.864 -6.897 1.00 92.94 270 GLY A CA 1
ATOM 2015 C C . GLY A 1 270 ? -10.594 -4.036 -5.514 1.00 92.94 270 GLY A C 1
ATOM 2016 O O . GLY A 1 270 ? -11.775 -3.770 -5.261 1.00 92.94 270 GLY A O 1
ATOM 2017 N N . ARG A 1 271 ? -9.753 -4.528 -4.608 1.00 96.19 271 ARG A N 1
ATOM 2018 C CA . ARG A 1 271 ? -10.140 -5.118 -3.329 1.00 96.19 271 ARG A CA 1
ATOM 2019 C C . ARG A 1 271 ? -9.779 -4.241 -2.144 1.00 96.19 271 ARG A C 1
ATOM 2021 O O . ARG A 1 271 ? -8.682 -3.689 -2.060 1.00 96.19 271 ARG A O 1
ATOM 2028 N N . PHE A 1 272 ? -10.682 -4.240 -1.171 1.00 98.31 272 PHE A N 1
ATOM 2029 C CA . PHE A 1 272 ? -10.413 -3.769 0.179 1.00 98.31 272 PHE A CA 1
ATOM 2030 C C . PHE A 1 272 ? -10.375 -4.944 1.151 1.00 98.31 272 PHE A C 1
ATOM 2032 O O . PHE A 1 272 ? -11.182 -5.872 1.047 1.00 98.31 272 PHE A O 1
ATOM 2039 N N . TYR A 1 273 ? -9.466 -4.874 2.117 1.00 98.44 273 TYR A N 1
ATOM 2040 C CA . TYR A 1 273 ? -9.426 -5.753 3.281 1.00 98.44 273 TYR A CA 1
ATOM 2041 C C . TYR A 1 273 ? -9.854 -4.980 4.524 1.00 98.44 273 TYR A C 1
ATOM 2043 O O . TYR A 1 273 ? -9.420 -3.847 4.715 1.00 98.44 273 TYR A O 1
ATOM 2051 N N . VAL A 1 274 ? -10.655 -5.607 5.381 1.00 98.75 274 VAL A N 1
ATOM 2052 C CA . VAL A 1 274 ? -11.006 -5.085 6.705 1.00 98.75 274 VAL A CA 1
ATOM 2053 C C . VAL A 1 274 ? -10.406 -6.014 7.743 1.00 98.75 274 VAL A C 1
ATOM 2055 O O . VAL A 1 274 ? -10.650 -7.219 7.727 1.00 98.75 274 VAL A O 1
ATOM 2058 N N . GLY A 1 275 ? -9.589 -5.445 8.616 1.00 98.56 275 GLY A N 1
ATOM 2059 C CA . GLY A 1 275 ? -9.092 -6.080 9.823 1.00 98.56 275 GLY A CA 1
ATOM 2060 C C . GLY A 1 275 ? -9.865 -5.531 11.008 1.00 98.56 275 GLY A C 1
ATOM 2061 O O . GLY A 1 275 ? -10.061 -4.318 11.084 1.00 98.56 275 GLY A O 1
ATOM 2062 N N . VAL A 1 276 ? -10.283 -6.400 11.920 1.00 98.69 276 VAL A N 1
ATOM 2063 C CA . VAL A 1 276 ? -10.913 -6.004 13.180 1.00 98.69 276 VAL A CA 1
ATOM 2064 C C . VAL A 1 276 ? -10.325 -6.799 14.337 1.00 98.69 276 VAL A C 1
ATOM 2066 O O . VAL A 1 276 ? -10.159 -8.017 14.257 1.00 98.69 276 VAL A O 1
ATOM 2069 N N . LYS A 1 277 ? -10.013 -6.106 15.429 1.00 98.06 277 LYS A N 1
ATOM 2070 C CA . LYS A 1 277 ? -9.639 -6.698 16.710 1.00 98.06 277 LYS A CA 1
ATOM 2071 C C . LYS A 1 277 ? -10.553 -6.132 17.784 1.00 98.06 277 LYS A C 1
ATOM 2073 O O . LYS A 1 277 ? -10.658 -4.918 17.937 1.00 98.06 277 LYS A O 1
ATOM 2078 N N . VAL A 1 278 ? -11.194 -7.021 18.536 1.00 97.75 278 VAL A N 1
ATOM 2079 C CA . VAL A 1 278 ? -12.128 -6.644 19.598 1.00 97.75 278 VAL A CA 1
ATOM 2080 C C . VAL A 1 278 ? -11.619 -7.178 20.927 1.00 97.75 278 VAL A C 1
ATOM 2082 O O . VAL A 1 278 ? -11.276 -8.353 21.045 1.00 97.75 278 VAL A O 1
ATOM 2085 N N . THR A 1 279 ? -11.553 -6.309 21.931 1.00 96.75 279 THR A N 1
ATOM 2086 C CA . THR A 1 279 ? -11.139 -6.668 23.294 1.00 96.75 279 THR A CA 1
ATOM 2087 C C . THR A 1 279 ? -12.194 -6.239 24.301 1.00 96.75 279 THR A C 1
ATOM 2089 O O . THR A 1 279 ? -12.926 -5.278 24.074 1.00 96.75 279 THR A O 1
ATOM 2092 N N . GLY A 1 280 ? -12.286 -6.963 25.415 1.00 93.62 280 GLY A N 1
ATOM 2093 C CA . GLY A 1 280 ? -13.248 -6.684 26.473 1.00 93.62 280 GLY A CA 1
ATOM 2094 C C . GLY A 1 280 ? -14.159 -7.875 26.805 1.00 93.62 280 GLY A C 1
ATOM 2095 O O . GLY A 1 280 ? -13.845 -9.008 26.432 1.00 93.62 280 GLY A O 1
ATOM 2096 N N . PRO A 1 281 ? -15.254 -7.621 27.545 1.00 94.75 281 PRO A N 1
ATOM 2097 C CA . PRO A 1 281 ? -15.602 -6.314 28.100 1.00 94.75 281 PRO A CA 1
ATOM 2098 C C . PRO A 1 281 ? -14.626 -5.906 29.219 1.00 94.75 281 PRO A C 1
ATOM 2100 O O . PRO A 1 281 ? -14.089 -6.758 29.928 1.00 94.75 281 PRO A O 1
ATOM 2103 N N . ASN A 1 282 ? -14.376 -4.607 29.387 1.00 93.69 282 ASN A N 1
ATOM 2104 C CA . ASN A 1 282 ? -13.645 -4.082 30.542 1.00 93.69 282 ASN A CA 1
ATOM 2105 C C . ASN A 1 282 ? -14.524 -4.107 31.815 1.00 93.69 282 ASN A C 1
ATOM 2107 O O . ASN A 1 282 ? -15.679 -4.535 31.787 1.00 93.69 282 ASN A O 1
ATOM 2111 N N . ALA A 1 283 ? -14.000 -3.629 32.949 1.00 93.06 283 ALA A N 1
ATOM 2112 C CA . ALA A 1 283 ? -14.740 -3.606 34.217 1.00 93.06 283 ALA A CA 1
ATOM 2113 C C . ALA A 1 283 ? -16.031 -2.757 34.176 1.00 93.06 283 ALA A C 1
ATOM 2115 O O . ALA A 1 283 ? -16.912 -2.957 35.010 1.00 93.06 283 ALA A O 1
ATOM 2116 N N . GLN A 1 284 ? -16.158 -1.832 33.217 1.00 90.50 284 GLN A N 1
ATOM 2117 C CA . GLN A 1 284 ? -17.364 -1.038 32.968 1.00 90.50 284 GLN A CA 1
ATOM 2118 C C . GLN A 1 284 ? -18.319 -1.669 31.937 1.00 90.50 284 GLN A C 1
ATOM 2120 O O . GLN A 1 284 ? -19.319 -1.050 31.585 1.00 90.50 284 GLN A O 1
ATOM 2125 N N . GLY A 1 285 ? -18.037 -2.876 31.437 1.00 91.94 285 GLY A N 1
ATOM 2126 C CA . GLY A 1 285 ? -18.862 -3.532 30.422 1.00 91.94 285 GLY A CA 1
ATOM 2127 C C . GLY A 1 285 ? -18.615 -3.050 28.987 1.00 91.94 285 GLY A C 1
ATOM 2128 O O . GLY A 1 285 ? -19.366 -3.436 28.096 1.00 91.94 285 GLY A O 1
ATOM 2129 N N . GLN A 1 286 ? -17.588 -2.226 28.744 1.00 95.94 286 GLN A N 1
ATOM 2130 C CA . GLN A 1 286 ? -17.287 -1.698 27.410 1.00 95.94 286 GLN A CA 1
ATOM 2131 C C . GLN A 1 286 ? -16.347 -2.616 26.630 1.00 95.94 286 GLN A C 1
ATOM 2133 O O . GLN A 1 286 ? -15.400 -3.181 27.181 1.00 95.94 286 GLN A O 1
ATOM 2138 N N . TRP A 1 287 ? -16.587 -2.706 25.331 1.00 97.94 287 TRP A N 1
ATOM 2139 C CA . TRP A 1 287 ? -15.769 -3.404 24.351 1.00 97.94 287 TRP A CA 1
ATOM 2140 C C . TRP A 1 287 ? -14.996 -2.396 23.518 1.00 97.94 287 TRP A C 1
ATOM 2142 O O . TRP A 1 287 ? -15.578 -1.429 23.034 1.00 97.94 287 TRP A O 1
ATOM 2152 N N . HIS A 1 288 ? -13.710 -2.649 23.322 1.00 98.06 288 HIS A N 1
ATOM 2153 C CA . HIS A 1 288 ? -12.848 -1.821 22.496 1.00 98.06 288 HIS A CA 1
ATOM 2154 C C . HIS A 1 288 ? -12.672 -2.461 21.121 1.00 98.06 288 HIS A C 1
ATOM 2156 O O . HIS A 1 288 ? -12.250 -3.619 21.033 1.00 98.06 288 HIS A O 1
ATOM 2162 N N . TYR A 1 289 ? -12.988 -1.706 20.070 1.00 98.56 289 TYR A N 1
ATOM 2163 C CA . TYR A 1 289 ? -12.837 -2.109 18.678 1.00 98.56 289 TYR A CA 1
ATOM 2164 C C . TYR A 1 289 ? -11.691 -1.335 18.043 1.00 98.56 289 TYR A C 1
ATOM 2166 O O . TYR A 1 289 ? -11.714 -0.107 17.993 1.00 98.56 289 TYR A O 1
ATOM 2174 N N . GLU A 1 290 ? -10.739 -2.070 17.487 1.00 98.69 290 GLU A N 1
ATOM 2175 C CA . GLU A 1 290 ? -9.715 -1.561 16.585 1.00 98.69 290 GLU A CA 1
ATOM 2176 C C . GLU A 1 290 ? -10.019 -2.091 15.183 1.00 98.69 290 GLU A C 1
ATOM 2178 O O . GLU A 1 290 ? -10.164 -3.300 14.991 1.00 98.69 290 GLU A O 1
ATOM 2183 N N . TYR A 1 291 ? -10.078 -1.204 14.198 1.00 98.88 291 TYR A N 1
ATOM 2184 C CA . TYR A 1 291 ? -10.225 -1.525 12.784 1.00 98.88 291 TYR A CA 1
ATOM 2185 C C . TYR A 1 291 ? -9.065 -0.972 11.973 1.00 98.88 291 TYR A C 1
ATOM 2187 O O . TYR A 1 291 ? -8.520 0.089 12.272 1.00 98.88 291 TYR A O 1
ATOM 2195 N N . ALA A 1 292 ? -8.768 -1.655 10.876 1.00 98.75 292 ALA A N 1
ATOM 2196 C CA . ALA A 1 292 ? -7.922 -1.139 9.817 1.00 98.75 292 ALA A CA 1
ATOM 2197 C C . ALA A 1 292 ? -8.504 -1.540 8.458 1.00 98.75 292 ALA A C 1
ATOM 2199 O O . ALA A 1 292 ? -8.821 -2.708 8.219 1.00 98.75 292 ALA A O 1
ATOM 2200 N N . LEU A 1 293 ? -8.663 -0.559 7.575 1.00 98.81 293 LEU A N 1
ATOM 2201 C CA . LEU A 1 293 ? -9.122 -0.733 6.203 1.00 98.81 293 LEU A CA 1
ATOM 2202 C C . LEU A 1 293 ? -7.902 -0.639 5.294 1.00 98.81 293 LEU A C 1
ATOM 2204 O O . LEU A 1 293 ? -7.229 0.385 5.289 1.00 98.81 293 LEU A O 1
ATOM 2208 N N . HIS A 1 294 ? -7.612 -1.683 4.526 1.00 98.56 294 HIS A N 1
ATOM 2209 C CA . HIS A 1 294 ? -6.503 -1.714 3.575 1.00 98.56 294 HIS A CA 1
ATOM 2210 C C . HIS A 1 294 ? -7.049 -1.720 2.148 1.00 98.56 294 HIS A C 1
ATOM 2212 O O . HIS A 1 294 ? -7.658 -2.703 1.718 1.00 98.56 294 HIS A O 1
ATOM 2218 N N . ASN A 1 295 ? -6.810 -0.640 1.407 1.00 98.25 295 ASN A N 1
ATOM 2219 C CA . ASN A 1 295 ? -7.047 -0.608 -0.031 1.00 98.25 295 ASN A CA 1
ATOM 2220 C C . ASN A 1 295 ? -5.867 -1.290 -0.732 1.00 98.25 295 ASN A C 1
ATOM 2222 O O . ASN A 1 295 ? -4.790 -0.706 -0.800 1.00 98.25 295 ASN A O 1
ATOM 2226 N N . ARG A 1 296 ? -6.048 -2.511 -1.246 1.00 96.38 296 ARG A N 1
ATOM 2227 C CA . ARG A 1 296 ? -4.970 -3.220 -1.953 1.00 96.38 296 ARG A CA 1
ATOM 2228 C C . ARG A 1 296 ? -4.755 -2.611 -3.339 1.00 96.38 296 ARG A C 1
ATOM 2230 O O . ARG A 1 296 ? -3.656 -2.182 -3.665 1.00 96.38 296 ARG A O 1
ATOM 2237 N N . ASP A 1 297 ? -5.808 -2.589 -4.151 1.00 96.06 297 ASP A N 1
ATOM 2238 C CA . ASP A 1 297 ? -5.725 -2.265 -5.580 1.00 96.06 297 ASP A CA 1
ATOM 2239 C C . ASP A 1 297 ? -7.010 -1.655 -6.161 1.00 96.06 297 ASP A C 1
ATOM 2241 O O . ASP A 1 297 ? -7.246 -1.712 -7.369 1.00 96.06 297 ASP A O 1
ATOM 2245 N N . ASN A 1 298 ? -7.866 -1.067 -5.324 1.00 96.81 298 ASN A N 1
ATOM 2246 C CA . ASN A 1 298 ? -9.021 -0.324 -5.808 1.00 96.81 298 ASN A CA 1
ATOM 2247 C C . ASN A 1 298 ? -8.589 1.062 -6.319 1.00 96.81 298 ASN A C 1
ATOM 2249 O O . ASN A 1 298 ? -8.149 1.915 -5.544 1.00 96.81 298 ASN A O 1
ATOM 2253 N N . SER A 1 299 ? -8.749 1.296 -7.624 1.00 95.81 299 SER A N 1
ATOM 2254 C CA . SER A 1 299 ? -8.333 2.538 -8.295 1.00 95.81 299 SER A CA 1
ATOM 2255 C C . SER A 1 299 ? -9.282 3.716 -8.041 1.00 95.81 299 SER A C 1
ATOM 2257 O O . SER A 1 299 ? -8.900 4.886 -8.143 1.00 95.81 299 SER A O 1
ATOM 2259 N N . ARG A 1 300 ? -10.528 3.432 -7.650 1.00 97.00 300 ARG A N 1
ATOM 2260 C CA . ARG A 1 300 ? -11.546 4.456 -7.377 1.00 97.00 300 ARG A CA 1
ATOM 2261 C C . ARG A 1 300 ? -11.403 5.093 -5.994 1.00 97.00 300 ARG A C 1
ATOM 2263 O O . ARG A 1 300 ? -11.999 6.145 -5.774 1.00 97.00 300 ARG A O 1
ATOM 2270 N N . GLY A 1 301 ? -10.600 4.500 -5.111 1.00 97.62 301 GLY A N 1
ATOM 2271 C CA . GLY A 1 301 ? -10.361 4.966 -3.748 1.00 97.62 301 GLY A CA 1
ATOM 2272 C C . GLY A 1 301 ? -11.578 4.819 -2.829 1.00 97.62 301 GLY A C 1
ATOM 2273 O O . GLY A 1 301 ? -12.706 4.626 -3.287 1.00 97.62 301 GLY A O 1
ATOM 2274 N N . GLY A 1 302 ? -11.353 4.907 -1.519 1.00 98.31 302 GLY A N 1
ATOM 2275 C CA . GLY A 1 302 ? -12.408 4.903 -0.501 1.00 98.31 302 GLY A CA 1
ATOM 2276 C C . GLY A 1 302 ? -12.796 6.320 -0.076 1.00 98.31 302 GLY A C 1
ATOM 2277 O O . GLY A 1 302 ? -11.924 7.113 0.261 1.00 98.31 302 GLY A O 1
ATOM 2278 N N . ALA A 1 303 ? -14.087 6.648 -0.076 1.00 98.38 303 ALA A N 1
ATOM 2279 C CA . ALA A 1 303 ? -14.611 7.922 0.438 1.00 98.38 303 ALA A CA 1
ATOM 2280 C C . ALA A 1 303 ? -15.315 7.796 1.793 1.00 98.38 303 ALA A C 1
ATOM 2282 O O . ALA A 1 303 ? -15.630 8.803 2.428 1.00 98.38 303 ALA A O 1
ATOM 2283 N N . SER A 1 304 ? -15.593 6.575 2.237 1.00 98.69 304 SER A N 1
ATOM 2284 C CA . SER A 1 304 ? -16.178 6.333 3.547 1.00 98.69 304 SER A CA 1
ATOM 2285 C C . SER A 1 304 ? -15.805 4.956 4.075 1.00 98.69 304 SER A C 1
ATOM 2287 O O . SER A 1 304 ? -15.451 4.057 3.311 1.00 98.69 304 SER A O 1
ATOM 2289 N N . PHE A 1 305 ? -15.911 4.797 5.389 1.00 98.88 305 PHE A N 1
ATOM 2290 C CA . PHE A 1 305 ? -15.893 3.508 6.062 1.00 98.88 305 PHE A CA 1
ATOM 2291 C C . PHE A 1 305 ? -17.045 3.487 7.061 1.00 98.88 305 PHE A C 1
ATOM 2293 O O . PHE A 1 305 ? -17.035 4.210 8.058 1.00 98.88 305 PHE A O 1
ATOM 2300 N N . ARG A 1 306 ? -18.079 2.704 6.751 1.00 98.81 306 ARG A N 1
ATOM 2301 C CA . ARG A 1 306 ? -19.313 2.627 7.539 1.00 98.81 306 ARG A CA 1
ATOM 2302 C C . ARG A 1 306 ? -19.451 1.26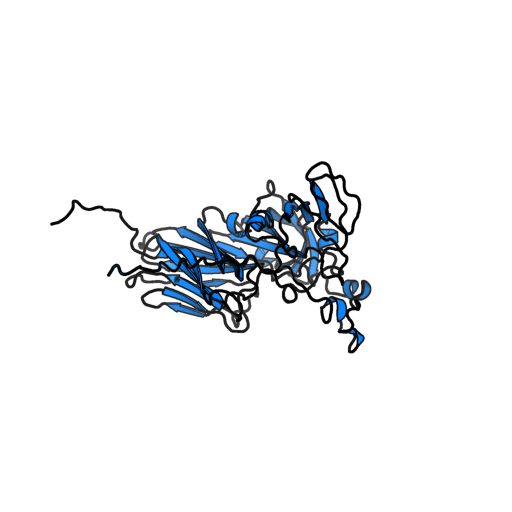2 8.170 1.00 98.81 306 ARG A C 1
ATOM 2304 O O . ARG A 1 306 ? -19.508 0.263 7.464 1.00 98.81 306 ARG A O 1
ATOM 2311 N N . ILE A 1 307 ? -19.530 1.225 9.487 1.00 98.69 307 ILE A N 1
ATOM 2312 C CA . ILE A 1 307 ? -19.624 0.010 10.287 1.00 98.69 307 ILE A CA 1
ATOM 2313 C C . ILE A 1 307 ? -21.056 -0.068 10.804 1.00 98.69 307 ILE A C 1
ATOM 2315 O O . ILE A 1 307 ? -21.514 0.850 11.486 1.00 98.69 307 ILE A O 1
ATOM 2319 N N . ALA A 1 308 ? -21.776 -1.143 10.480 1.00 97.75 308 ALA A N 1
ATOM 2320 C CA . ALA A 1 308 ? -23.122 -1.340 11.009 1.00 97.75 308 ALA A CA 1
ATOM 2321 C C . ALA A 1 308 ? -23.098 -1.428 12.546 1.00 97.75 308 ALA A C 1
ATOM 2323 O O . ALA A 1 308 ? -22.122 -1.878 13.133 1.00 97.75 308 ALA A O 1
ATOM 2324 N N . LYS A 1 309 ? -24.180 -1.034 13.216 1.00 95.12 309 LYS A N 1
ATOM 2325 C CA . LYS A 1 309 ? -24.384 -1.302 14.645 1.00 95.12 309 LYS A CA 1
ATOM 2326 C C . LYS A 1 309 ? -25.861 -1.476 14.962 1.00 95.12 309 LYS A C 1
ATOM 2328 O O . LYS A 1 309 ? -26.729 -1.002 14.227 1.00 95.12 309 LYS A O 1
ATOM 2333 N N . CYS A 1 310 ? -26.168 -2.105 16.090 1.00 91.75 310 CYS A N 1
ATOM 2334 C CA . CYS A 1 310 ? -27.550 -2.139 16.560 1.00 91.75 310 CYS A CA 1
ATOM 2335 C C . CYS A 1 310 ? -28.027 -0.760 17.076 1.00 91.75 310 CYS A C 1
ATOM 2337 O O . CYS A 1 310 ? -27.238 -0.027 17.680 1.00 91.75 310 CYS A O 1
ATOM 2339 N N . PRO A 1 311 ? -29.323 -0.409 16.904 1.00 91.19 311 PRO A N 1
ATOM 2340 C CA . PRO A 1 311 ? -29.890 0.883 17.313 1.00 91.19 311 PRO A CA 1
ATOM 2341 C C . PRO A 1 311 ? -29.618 1.319 18.751 1.00 91.19 311 PRO A C 1
ATOM 2343 O O . PRO A 1 311 ? -29.439 2.508 18.997 1.00 91.19 311 PRO A O 1
ATOM 2346 N N . SER A 1 312 ? -29.576 0.371 19.688 1.00 88.44 312 SER A N 1
ATOM 2347 C CA . SER A 1 312 ? -29.378 0.638 21.114 1.00 88.44 312 SER A CA 1
ATOM 2348 C C . SER A 1 312 ? -27.915 0.777 21.533 1.00 88.44 312 SER A C 1
ATOM 2350 O O . SER A 1 312 ? -27.673 1.108 22.685 1.00 88.44 312 SER A O 1
ATOM 2352 N N . VAL A 1 313 ? -26.958 0.497 20.642 1.00 94.19 313 VAL A N 1
ATOM 2353 C CA . VAL A 1 313 ? -25.531 0.531 20.981 1.00 94.19 313 VAL A CA 1
ATOM 2354 C C . VAL A 1 313 ? -25.065 1.970 21.147 1.00 94.19 313 VAL A C 1
ATOM 2356 O O . VAL A 1 313 ? -25.231 2.790 20.231 1.00 94.19 313 VAL A O 1
ATOM 2359 N N . VAL A 1 314 ? -24.436 2.234 22.289 1.00 94.25 314 VAL A N 1
ATOM 2360 C CA . VAL A 1 314 ? -23.760 3.487 22.618 1.00 94.25 314 VAL A CA 1
ATOM 2361 C C . VAL A 1 314 ? -22.278 3.357 22.290 1.00 94.25 314 VAL A C 1
ATOM 2363 O O . VAL A 1 314 ? -21.635 2.369 22.637 1.00 94.25 314 VAL A O 1
ATOM 2366 N N . VAL A 1 315 ? -21.739 4.373 21.617 1.00 96.81 315 VAL A N 1
ATOM 2367 C CA . VAL A 1 315 ? -20.352 4.414 21.144 1.00 96.81 315 VAL A CA 1
ATOM 2368 C C . VAL A 1 315 ? -19.635 5.609 21.767 1.00 96.81 315 VAL A C 1
ATOM 2370 O O . VAL A 1 315 ? -20.211 6.691 21.884 1.00 96.81 315 VAL A O 1
ATOM 2373 N N . SER A 1 316 ? -18.376 5.428 22.153 1.00 97.50 316 SER A N 1
ATOM 2374 C CA . SER A 1 316 ? -17.505 6.468 22.714 1.00 97.50 316 SER A CA 1
ATOM 2375 C C . SER A 1 316 ? -16.063 6.306 22.226 1.00 97.50 316 SER A C 1
ATOM 2377 O O . SER A 1 316 ? -15.756 5.351 21.523 1.00 97.50 316 SER A O 1
ATOM 2379 N N . ASN A 1 317 ? -15.169 7.230 22.598 1.00 97.38 317 ASN A N 1
ATOM 2380 C CA . ASN A 1 317 ? -13.725 7.145 22.325 1.00 97.38 317 ASN A CA 1
ATOM 2381 C C . ASN A 1 317 ? -13.377 6.876 20.851 1.00 97.38 317 ASN A C 1
ATOM 2383 O O . ASN A 1 317 ? -12.457 6.119 20.545 1.00 97.38 317 ASN A O 1
ATOM 2387 N N . LEU A 1 318 ? -14.132 7.509 19.948 1.00 98.19 318 LEU A N 1
ATOM 2388 C CA . LEU A 1 318 ? -13.910 7.396 18.514 1.00 98.19 318 LEU A CA 1
ATOM 2389 C C . LEU A 1 318 ? -12.571 8.022 18.134 1.00 98.19 318 LEU A C 1
ATOM 2391 O O . LEU A 1 318 ? -12.231 9.110 18.604 1.00 98.19 318 LEU A O 1
ATOM 2395 N N . GLY A 1 319 ? -11.843 7.368 17.242 1.00 97.62 319 GLY A N 1
ATOM 2396 C CA . GLY A 1 319 ? -10.666 7.957 16.636 1.00 97.62 319 GLY A CA 1
ATOM 2397 C C . GLY A 1 319 ? -10.305 7.336 15.299 1.00 97.62 319 GLY A C 1
ATOM 2398 O O . GLY A 1 319 ? -10.881 6.336 14.865 1.00 97.62 319 GLY A O 1
ATOM 2399 N N . PHE A 1 320 ? -9.380 8.015 14.638 1.00 98.00 320 PHE A N 1
ATOM 2400 C CA . PHE A 1 320 ? -8.988 7.809 13.257 1.00 98.00 320 PHE A CA 1
ATOM 2401 C C . PHE A 1 320 ? -7.487 8.071 13.109 1.00 98.00 320 PHE A C 1
ATOM 2403 O O . PHE A 1 320 ? -6.927 8.902 13.826 1.00 98.00 320 PHE A O 1
ATOM 2410 N N . HIS A 1 321 ? -6.841 7.348 12.199 1.00 97.31 321 HIS A N 1
ATOM 2411 C CA . HIS A 1 321 ? -5.456 7.570 11.804 1.00 97.31 321 HIS A CA 1
ATOM 2412 C C . HIS A 1 321 ? -5.279 7.255 10.316 1.00 97.31 321 HIS A C 1
ATOM 2414 O O . HIS A 1 321 ? -5.609 6.152 9.871 1.00 97.31 321 HIS A O 1
ATOM 2420 N N . ASP A 1 322 ? -4.691 8.192 9.577 1.00 96.56 322 ASP A N 1
ATOM 2421 C CA . ASP A 1 322 ? -4.272 8.037 8.185 1.00 96.56 322 ASP A CA 1
ATOM 2422 C C . ASP A 1 322 ? -2.743 8.099 8.042 1.00 96.56 322 ASP A C 1
ATOM 2424 O O . ASP A 1 322 ? -2.007 7.784 8.970 1.00 96.56 322 ASP A O 1
ATOM 2428 N N . ILE A 1 323 ? -2.243 8.435 6.857 1.00 94.94 323 ILE A N 1
ATOM 2429 C CA . ILE A 1 323 ? -0.816 8.378 6.528 1.00 94.94 323 ILE A CA 1
ATOM 2430 C C . ILE A 1 323 ? -0.155 9.756 6.426 1.00 94.94 323 ILE A C 1
ATOM 2432 O O . ILE A 1 323 ? 1.065 9.817 6.269 1.00 94.94 323 ILE A O 1
ATOM 2436 N N . ASP A 1 324 ? -0.922 10.853 6.465 1.00 88.00 324 ASP A N 1
ATOM 2437 C CA . ASP A 1 324 ? -0.399 12.197 6.187 1.00 88.00 324 ASP A CA 1
ATOM 2438 C C . ASP A 1 324 ? -0.166 13.046 7.451 1.00 88.00 324 ASP A C 1
ATOM 2440 O O . ASP A 1 324 ? 0.570 14.034 7.389 1.00 88.00 324 ASP A O 1
ATOM 2444 N N . ARG A 1 325 ? -0.650 12.597 8.623 1.00 80.81 325 ARG A N 1
ATOM 2445 C CA . ARG A 1 325 ? -0.498 13.272 9.930 1.00 80.81 325 ARG A CA 1
ATOM 2446 C C . ARG A 1 325 ? -1.021 14.717 9.921 1.00 80.81 325 ARG A C 1
ATOM 2448 O O . ARG A 1 325 ? -0.565 15.528 10.736 1.00 80.81 325 ARG A O 1
ATOM 2455 N N . LEU A 1 326 ? -1.938 15.065 9.018 1.00 92.44 326 LEU A N 1
ATOM 2456 C CA . LEU A 1 326 ? -2.522 16.398 8.913 1.00 92.44 326 LEU A CA 1
ATOM 2457 C C . LEU A 1 326 ? -3.968 16.378 9.435 1.00 92.44 326 LEU A C 1
ATOM 2459 O O . LEU A 1 326 ? -4.889 16.092 8.680 1.00 92.44 326 LEU A O 1
ATOM 2463 N N . PRO A 1 327 ? -4.231 16.834 10.678 1.00 93.44 327 PRO A N 1
ATOM 2464 C CA . PRO A 1 327 ? -5.581 16.775 11.248 1.00 93.44 327 PRO A CA 1
ATOM 2465 C C . PRO A 1 327 ? -6.654 17.540 10.457 1.00 93.44 327 PRO A C 1
ATOM 2467 O O . PRO A 1 327 ? -7.848 17.318 10.625 1.00 93.44 327 PRO A O 1
ATOM 2470 N N . ALA A 1 328 ? -6.245 18.485 9.603 1.00 94.31 328 ALA A N 1
ATOM 2471 C CA . ALA A 1 328 ? -7.153 19.241 8.742 1.00 94.31 328 ALA A CA 1
ATOM 2472 C C . ALA A 1 328 ? -7.763 18.396 7.608 1.00 94.31 328 ALA A C 1
ATOM 2474 O O . ALA A 1 328 ? -8.757 18.814 7.014 1.00 94.31 328 ALA A O 1
ATOM 2475 N N . THR A 1 329 ? -7.167 17.244 7.296 1.00 95.94 329 THR A N 1
ATOM 2476 C CA . THR A 1 329 ? -7.616 16.298 6.269 1.00 95.94 329 THR A CA 1
ATOM 2477 C C . THR A 1 329 ? -8.126 14.982 6.855 1.00 95.94 329 THR A C 1
ATOM 2479 O O . THR A 1 329 ? -8.480 14.082 6.089 1.00 95.94 329 THR A O 1
ATOM 2482 N N . ASP A 1 330 ? -8.245 14.892 8.183 1.00 97.50 330 ASP A N 1
ATOM 2483 C CA . ASP A 1 330 ? -8.786 13.721 8.868 1.00 97.50 330 ASP A CA 1
ATOM 2484 C C . ASP A 1 330 ? -10.230 13.426 8.445 1.00 97.50 330 ASP A C 1
ATOM 2486 O O . ASP A 1 330 ? -11.042 14.318 8.168 1.00 97.50 330 ASP A O 1
ATOM 2490 N N . TRP A 1 331 ? -10.575 12.139 8.441 1.00 98.19 331 TRP A N 1
ATOM 2491 C CA . TRP A 1 331 ? -11.938 11.703 8.181 1.00 98.19 331 TRP A CA 1
ATOM 2492 C C . TRP A 1 331 ? -12.856 12.103 9.334 1.00 98.19 331 TRP A C 1
ATOM 2494 O O . TRP A 1 331 ? -12.559 11.903 10.511 1.00 98.19 331 TRP A O 1
ATOM 2504 N N . THR A 1 332 ? -14.023 12.635 8.986 1.00 98.00 332 THR A N 1
ATOM 2505 C CA . THR A 1 332 ? -15.029 13.037 9.976 1.00 98.00 332 THR A CA 1
ATOM 2506 C C . THR A 1 332 ? -15.927 11.863 10.330 1.00 98.00 332 THR A C 1
ATOM 2508 O O . THR A 1 332 ? -16.250 11.050 9.468 1.00 98.00 332 THR A O 1
ATOM 2511 N N . VAL A 1 333 ? -16.353 11.767 11.590 1.00 98.12 333 VAL A N 1
ATOM 2512 C CA . VAL A 1 333 ? -17.204 10.666 12.058 1.00 98.12 333 VAL A CA 1
ATOM 2513 C C . VAL A 1 333 ? -18.633 11.123 12.340 1.00 98.12 333 VAL A C 1
ATOM 2515 O O . VAL A 1 333 ? -18.862 12.180 12.926 1.00 98.12 333 VAL A O 1
ATOM 2518 N N . ASN A 1 334 ? -19.601 10.299 11.946 1.00 97.88 334 ASN A N 1
ATOM 2519 C CA . ASN A 1 334 ? -21.012 10.434 12.278 1.00 97.88 334 ASN A CA 1
ATOM 2520 C C . ASN A 1 334 ? -21.531 9.101 12.833 1.00 97.88 334 ASN A C 1
ATOM 2522 O O . ASN A 1 334 ? -21.353 8.051 12.217 1.00 97.88 334 ASN A O 1
ATOM 2526 N N . VAL A 1 335 ? -22.179 9.142 13.997 1.00 97.88 335 VAL A N 1
ATOM 2527 C CA . VAL A 1 335 ? -22.802 7.971 14.620 1.00 97.88 335 VAL A CA 1
ATOM 2528 C C . VAL A 1 335 ? -24.314 8.126 14.529 1.00 97.88 335 VAL A C 1
ATOM 2530 O O . VAL A 1 335 ? -24.900 8.988 15.184 1.00 97.88 335 VAL A O 1
ATOM 2533 N N . SER A 1 336 ? -24.951 7.280 13.724 1.00 96.06 336 SER A N 1
ATOM 2534 C CA . SER A 1 336 ? -26.408 7.222 13.596 1.00 96.06 336 SER A CA 1
ATOM 2535 C C . SER A 1 336 ? -26.993 6.133 14.503 1.00 96.06 336 SER A C 1
ATOM 2537 O O . SER A 1 336 ? -26.299 5.524 15.321 1.00 96.06 336 SER A O 1
ATOM 2539 N N . SER A 1 337 ? -28.291 5.847 14.383 1.00 92.25 337 SER A N 1
ATOM 2540 C CA . SER A 1 337 ? -28.867 4.684 15.061 1.00 92.25 337 SER A CA 1
ATOM 2541 C C . SER A 1 337 ? -28.285 3.374 14.513 1.00 92.25 337 SER A C 1
ATOM 2543 O O . SER A 1 337 ? -27.978 2.482 15.296 1.00 92.25 337 SER A O 1
ATOM 2545 N N . THR A 1 338 ? -28.053 3.261 13.206 1.00 93.94 338 THR A N 1
ATOM 2546 C CA . THR A 1 338 ? -27.715 1.986 12.550 1.00 93.94 338 THR A CA 1
ATOM 2547 C C . THR A 1 338 ? -26.250 1.827 12.160 1.00 93.94 338 THR A C 1
ATOM 2549 O O . THR A 1 338 ? -25.860 0.733 11.761 1.00 93.94 338 THR A O 1
ATOM 2552 N N . GLU A 1 339 ? -25.432 2.877 12.242 1.00 97.00 339 GLU A N 1
ATOM 2553 C CA . GLU A 1 339 ? -24.028 2.807 11.820 1.00 97.00 339 GLU A CA 1
ATOM 2554 C C . GLU A 1 339 ? -23.107 3.816 12.518 1.00 97.00 339 GLU A C 1
ATOM 2556 O O . GLU A 1 339 ? -23.546 4.844 13.039 1.00 97.00 339 GLU A O 1
ATOM 2561 N N . ILE A 1 340 ? -21.813 3.496 12.492 1.00 98.62 340 ILE A N 1
ATOM 2562 C CA . ILE A 1 340 ? -20.678 4.379 12.768 1.00 98.62 340 ILE A CA 1
ATOM 2563 C C . ILE A 1 340 ? -20.015 4.638 11.416 1.00 98.62 340 ILE A C 1
ATOM 2565 O O . ILE A 1 340 ? -19.478 3.712 10.810 1.00 98.62 340 ILE A O 1
ATOM 2569 N N . ALA A 1 341 ? -20.082 5.866 10.919 1.00 98.56 341 ALA A N 1
ATOM 2570 C CA . ALA A 1 341 ? -19.633 6.214 9.579 1.00 98.56 341 ALA A CA 1
ATOM 2571 C C . ALA A 1 341 ? -18.503 7.241 9.629 1.00 98.56 341 ALA A C 1
ATOM 2573 O O . ALA A 1 341 ? -18.688 8.344 10.139 1.00 98.56 341 ALA A O 1
ATOM 2574 N N . PHE A 1 342 ? -17.349 6.881 9.073 1.00 98.75 342 PHE A N 1
ATOM 2575 C CA . PHE A 1 342 ? -16.234 7.790 8.831 1.00 98.75 342 PHE A CA 1
ATOM 2576 C C . PHE A 1 342 ? -16.267 8.250 7.371 1.00 98.75 342 PHE A C 1
ATOM 2578 O O . PHE A 1 342 ? -16.424 7.420 6.475 1.00 98.75 342 PHE A O 1
ATOM 2585 N N . PHE A 1 343 ? -16.124 9.551 7.127 1.00 98.56 343 PHE A N 1
ATOM 2586 C CA . PHE A 1 343 ? -16.223 10.172 5.808 1.00 98.56 343 PHE A CA 1
ATOM 2587 C C . PHE A 1 343 ? -14.955 10.943 5.460 1.00 98.56 343 PHE A C 1
ATOM 2589 O O . PHE A 1 343 ? -14.530 11.827 6.210 1.00 98.56 343 PHE A O 1
ATOM 2596 N N . ALA A 1 344 ? -14.409 10.639 4.286 1.00 98.25 344 ALA A N 1
ATOM 2597 C CA . ALA A 1 344 ? -13.266 11.329 3.719 1.00 98.25 344 ALA A CA 1
ATOM 2598 C C . ALA A 1 344 ? -13.626 12.768 3.324 1.00 98.25 344 ALA A C 1
ATOM 2600 O O . ALA A 1 344 ? -14.649 12.981 2.660 1.00 98.25 344 ALA A O 1
ATOM 2601 N N . PRO A 1 345 ? -12.778 13.766 3.623 1.00 97.12 345 PRO A N 1
ATOM 2602 C CA . PRO A 1 345 ? -12.817 15.004 2.865 1.00 97.12 345 PRO A CA 1
ATOM 2603 C C . PRO A 1 345 ? -12.350 14.745 1.417 1.00 97.12 345 PRO A C 1
ATOM 2605 O O . PRO A 1 345 ? -11.582 13.810 1.172 1.00 97.12 345 PRO A O 1
ATOM 2608 N N . PRO A 1 346 ? -12.730 15.591 0.437 1.00 94.31 346 PRO A N 1
ATOM 2609 C CA . PRO A 1 346 ? -12.326 15.411 -0.963 1.00 94.31 346 PRO A CA 1
ATOM 2610 C C . PRO A 1 346 ? -10.808 15.363 -1.194 1.00 94.31 346 PRO A C 1
ATOM 2612 O O . PRO A 1 346 ? -10.359 14.847 -2.212 1.00 94.31 346 PRO A O 1
ATOM 2615 N N . SER A 1 347 ? -10.026 15.923 -0.269 1.00 95.00 347 SER A N 1
ATOM 2616 C CA . SER A 1 347 ? -8.564 15.957 -0.309 1.00 95.00 347 SER A CA 1
ATOM 2617 C C . SER A 1 347 ? -7.887 14.692 0.218 1.00 95.00 347 SER A C 1
ATOM 2619 O O . SER A 1 347 ? -6.688 14.555 0.013 1.00 95.00 347 SER A O 1
ATOM 2621 N N . ASN A 1 348 ? -8.612 13.797 0.898 1.00 97.06 348 ASN A N 1
ATOM 2622 C CA . ASN A 1 348 ? -8.043 12.595 1.514 1.00 97.06 348 ASN A CA 1
ATOM 2623 C C . ASN A 1 348 ? -8.917 11.343 1.293 1.00 97.06 348 ASN A C 1
ATOM 2625 O O . ASN A 1 348 ? -9.315 10.680 2.256 1.00 97.06 348 ASN A O 1
ATOM 2629 N N . PRO A 1 349 ? -9.276 11.004 0.040 1.00 97.62 349 PRO A N 1
ATOM 2630 C CA . PRO A 1 349 ? -9.800 9.675 -0.242 1.00 97.62 349 PRO A CA 1
ATOM 2631 C C . PRO A 1 349 ? -8.736 8.619 0.086 1.00 97.62 349 PRO A C 1
ATOM 2633 O O . PRO A 1 349 ? -7.542 8.848 -0.093 1.00 97.62 349 PRO A O 1
ATOM 2636 N N . GLN A 1 350 ? -9.156 7.434 0.522 1.00 98.31 350 GLN A N 1
ATOM 2637 C CA . GLN A 1 350 ? -8.222 6.349 0.786 1.00 98.31 350 GLN A CA 1
ATOM 2638 C C . GLN A 1 350 ? -7.731 5.742 -0.529 1.00 98.31 350 GLN A C 1
ATOM 2640 O O . GLN A 1 350 ? -8.450 5.011 -1.221 1.00 98.31 350 GLN A O 1
ATOM 2645 N N . GLU A 1 351 ? -6.480 6.024 -0.850 1.00 97.94 351 GLU A N 1
ATOM 2646 C CA . GLU A 1 351 ? -5.825 5.594 -2.075 1.00 97.94 351 GLU A CA 1
ATOM 2647 C C . GLU A 1 351 ? -5.307 4.147 -2.015 1.00 97.94 351 GLU A C 1
ATOM 2649 O O . GLU A 1 351 ? -5.220 3.545 -0.947 1.00 97.94 351 GLU A O 1
ATOM 2654 N N . TRP A 1 352 ? -4.978 3.551 -3.163 1.00 97.62 352 TRP A N 1
ATOM 2655 C CA . TRP A 1 352 ? -4.473 2.173 -3.211 1.00 97.62 352 TRP A CA 1
ATOM 2656 C C . TRP A 1 352 ? -3.109 2.010 -2.525 1.00 97.62 352 TRP A C 1
ATOM 2658 O O . TRP A 1 352 ? -2.321 2.957 -2.451 1.00 97.62 352 TRP A O 1
ATOM 2668 N N . ASN A 1 353 ? -2.847 0.791 -2.047 1.00 97.44 353 ASN A N 1
ATOM 2669 C CA . ASN A 1 353 ? -1.722 0.417 -1.190 1.00 97.44 353 ASN A CA 1
ATOM 2670 C C . ASN A 1 353 ? -1.591 1.313 0.057 1.00 97.44 353 ASN A C 1
ATOM 2672 O O . ASN A 1 353 ? -0.493 1.725 0.429 1.00 97.44 353 ASN A O 1
ATOM 2676 N N . THR A 1 354 ? -2.725 1.638 0.692 1.00 98.31 354 THR A N 1
ATOM 2677 C CA . THR A 1 354 ? -2.754 2.377 1.964 1.00 98.31 354 THR A CA 1
ATOM 2678 C C . THR A 1 354 ? -3.656 1.713 2.999 1.00 98.31 354 THR A C 1
ATOM 2680 O O . THR A 1 354 ? -4.654 1.069 2.654 1.00 98.31 354 THR A O 1
ATOM 2683 N N . ILE A 1 355 ? -3.321 1.889 4.279 1.00 98.69 355 ILE A N 1
ATOM 2684 C CA . ILE A 1 355 ? -4.092 1.395 5.425 1.00 98.69 355 ILE A CA 1
ATOM 2685 C C . ILE A 1 355 ? -4.490 2.553 6.329 1.00 98.69 355 ILE A C 1
ATOM 2687 O O . ILE A 1 355 ? -3.617 3.233 6.865 1.00 98.69 355 ILE A O 1
ATOM 2691 N N . TYR A 1 356 ? -5.797 2.748 6.519 1.00 98.69 356 TYR A N 1
ATOM 2692 C CA . TYR A 1 356 ? -6.353 3.718 7.469 1.00 98.69 356 TYR A CA 1
ATOM 2693 C C . TYR A 1 356 ? -6.956 2.964 8.651 1.00 98.69 356 TYR A C 1
ATOM 2695 O O . TYR A 1 356 ? -7.564 1.904 8.463 1.00 98.69 356 TYR A O 1
ATOM 2703 N N . SER A 1 357 ? -6.792 3.497 9.859 1.00 98.56 357 SER A N 1
ATOM 2704 C CA . SER A 1 357 ? -7.188 2.823 11.097 1.00 98.56 357 SER A CA 1
ATOM 2705 C C . SER A 1 357 ? -8.250 3.613 11.847 1.00 98.56 357 SER A C 1
ATOM 2707 O O . SER A 1 357 ? -8.217 4.841 11.892 1.00 98.56 357 SER A O 1
ATOM 2709 N N . PHE A 1 358 ? -9.195 2.896 12.446 1.00 98.69 358 PHE A N 1
ATOM 2710 C CA . PHE A 1 358 ? -10.380 3.449 13.096 1.00 98.69 358 PHE A CA 1
ATOM 2711 C C . PHE A 1 358 ? -10.598 2.719 14.411 1.00 98.69 358 PHE A C 1
ATOM 2713 O O . PHE A 1 358 ? -10.452 1.501 14.464 1.00 98.69 358 PHE A O 1
ATOM 2720 N N . TRP A 1 359 ? -10.981 3.421 15.467 1.00 98.62 359 TRP A N 1
ATOM 2721 C CA . TRP A 1 359 ? -11.269 2.770 16.742 1.00 98.62 359 TRP A CA 1
ATOM 2722 C C . TRP A 1 359 ? -12.398 3.457 17.480 1.00 98.62 359 TRP A C 1
ATOM 2724 O O . TRP A 1 359 ? -12.706 4.622 17.228 1.00 98.62 359 TRP A O 1
ATOM 2734 N N . PHE A 1 360 ? -13.020 2.712 18.384 1.00 98.50 360 PHE A N 1
ATOM 2735 C CA . PHE A 1 360 ? -14.037 3.208 19.298 1.00 98.50 360 PHE A CA 1
ATOM 2736 C C . PHE A 1 360 ? -14.277 2.194 20.421 1.00 98.50 360 PHE A C 1
ATOM 2738 O O . PHE A 1 360 ? -13.923 1.019 20.314 1.00 98.50 360 PHE A O 1
ATOM 2745 N N . ASP A 1 361 ? -14.946 2.650 21.473 1.00 98.25 361 ASP A N 1
ATOM 2746 C CA . ASP A 1 361 ? -15.527 1.797 22.503 1.00 98.25 361 ASP A CA 1
ATOM 2747 C C . ASP A 1 361 ? -17.036 1.680 22.298 1.00 98.25 361 ASP A C 1
ATOM 2749 O O . ASP A 1 361 ? -17.686 2.657 21.920 1.00 98.25 361 ASP A O 1
ATOM 2753 N N . ALA A 1 362 ? -17.604 0.510 22.577 1.00 97.44 362 ALA A N 1
ATOM 2754 C CA . ALA A 1 362 ? -19.042 0.270 22.537 1.00 97.44 362 ALA A CA 1
ATOM 2755 C C . ALA A 1 362 ? -19.526 -0.506 23.767 1.00 97.44 362 ALA A C 1
ATOM 2757 O O . ALA A 1 362 ? -18.803 -1.326 24.329 1.00 97.44 362 ALA A O 1
ATOM 2758 N N . ASP A 1 363 ? -20.781 -0.301 24.158 1.00 95.94 363 ASP A N 1
ATOM 2759 C CA . ASP A 1 363 ? -21.451 -1.075 25.215 1.00 95.94 363 ASP A CA 1
ATOM 2760 C C . ASP A 1 363 ? -21.971 -2.449 24.741 1.00 95.94 363 ASP A C 1
ATOM 2762 O O . ASP A 1 363 ? -22.689 -3.140 25.464 1.00 95.94 363 ASP A O 1
ATOM 2766 N N . ALA A 1 364 ? -21.582 -2.872 23.534 1.00 95.56 364 ALA A N 1
ATOM 2767 C CA . ALA A 1 364 ? -21.979 -4.134 22.926 1.00 95.56 364 ALA A CA 1
ATOM 2768 C C . ALA A 1 364 ? -20.784 -4.913 22.364 1.00 95.56 364 ALA A C 1
ATOM 2770 O O . ALA A 1 364 ? -19.876 -4.354 21.740 1.00 95.56 364 ALA A O 1
ATOM 2771 N N . GLY A 1 365 ? -20.822 -6.230 22.578 1.00 95.00 365 GLY A N 1
ATOM 2772 C CA . GLY A 1 365 ? -19.815 -7.161 22.080 1.00 95.00 365 GLY A CA 1
ATOM 2773 C C . GLY A 1 365 ? -19.902 -7.395 20.571 1.00 95.00 365 GLY A C 1
ATOM 2774 O O . GLY A 1 365 ? -20.833 -6.912 19.918 1.00 95.00 365 GLY A O 1
ATOM 2775 N N . PRO A 1 366 ? -18.919 -8.113 20.005 1.00 96.00 366 PRO A N 1
ATOM 2776 C CA . PRO A 1 366 ? -18.861 -8.340 18.571 1.00 96.00 366 PRO A CA 1
ATOM 2777 C C . PRO A 1 366 ? -19.934 -9.336 18.126 1.00 96.00 366 PRO A C 1
ATOM 2779 O O . PRO A 1 366 ? -20.146 -10.378 18.752 1.00 96.00 366 PRO A O 1
ATOM 2782 N N . GLY A 1 367 ? -20.585 -9.033 17.008 1.00 94.38 367 GLY A N 1
ATOM 2783 C CA . GLY A 1 367 ? -21.451 -9.944 16.268 1.00 94.38 367 GLY A CA 1
ATOM 2784 C C . GLY A 1 367 ? -21.187 -9.845 14.768 1.00 94.38 367 GLY A C 1
ATOM 2785 O O . GLY A 1 367 ? -20.686 -8.834 14.288 1.00 94.38 367 GLY A O 1
ATOM 2786 N N . ALA A 1 368 ? -21.535 -10.885 14.011 1.00 94.88 368 ALA A N 1
ATOM 2787 C CA . ALA A 1 368 ? -21.353 -10.870 12.563 1.00 94.88 368 ALA A CA 1
ATOM 2788 C C . ALA A 1 368 ? -22.200 -9.764 11.911 1.00 94.88 368 ALA A C 1
ATOM 2790 O O . ALA A 1 368 ? -23.410 -9.668 12.135 1.00 94.88 368 ALA A O 1
ATOM 2791 N N . GLY A 1 369 ? -21.568 -8.959 11.065 1.00 96.06 369 GLY A N 1
ATOM 2792 C CA . GLY A 1 369 ? -22.210 -7.900 10.305 1.00 96.06 369 GLY A CA 1
ATOM 2793 C C . GLY A 1 369 ? -21.377 -7.504 9.097 1.00 96.06 369 GLY A C 1
ATOM 2794 O O . GLY A 1 369 ? -20.597 -8.296 8.571 1.00 96.06 369 GLY A O 1
ATOM 2795 N N . ASN A 1 370 ? -21.567 -6.271 8.635 1.00 97.31 370 ASN A N 1
ATOM 2796 C CA . ASN A 1 370 ? -20.842 -5.745 7.490 1.00 97.31 370 ASN A CA 1
ATOM 2797 C C . ASN A 1 370 ? -20.311 -4.347 7.778 1.00 97.31 370 ASN A C 1
ATOM 2799 O O . ASN A 1 370 ? -20.976 -3.537 8.430 1.00 97.31 370 ASN A O 1
ATOM 2803 N N . ALA A 1 371 ? -19.156 -4.063 7.190 1.00 98.50 371 ALA A N 1
ATOM 2804 C CA . ALA A 1 371 ? -18.735 -2.715 6.890 1.00 98.50 371 ALA A CA 1
ATOM 2805 C C . ALA A 1 371 ? -18.990 -2.399 5.411 1.00 98.50 371 ALA A C 1
ATOM 2807 O O . ALA A 1 371 ? -19.083 -3.294 4.565 1.00 98.50 371 ALA A O 1
ATOM 2808 N N . GLN A 1 372 ? -19.103 -1.117 5.094 1.00 98.69 372 GLN A N 1
ATOM 2809 C CA . GLN A 1 372 ? -19.270 -0.616 3.741 1.00 98.69 372 GLN A CA 1
ATOM 2810 C C . GLN A 1 372 ? -18.231 0.453 3.425 1.00 98.69 372 GLN A C 1
ATOM 2812 O O . GLN A 1 372 ? -17.920 1.290 4.271 1.00 98.69 372 GLN A O 1
ATOM 2817 N N . VAL A 1 373 ? -17.737 0.433 2.189 1.00 98.75 373 VAL A N 1
ATOM 2818 C CA . VAL A 1 373 ? -16.804 1.428 1.652 1.00 98.75 373 VAL A CA 1
ATOM 2819 C C . VAL A 1 373 ? -17.411 2.043 0.403 1.00 98.75 373 VAL A C 1
ATOM 2821 O O . VAL A 1 373 ? -17.599 1.342 -0.597 1.00 98.75 373 VAL A O 1
ATOM 2824 N N . ASP A 1 374 ? -17.714 3.340 0.434 1.00 98.38 374 ASP A N 1
ATOM 2825 C CA . ASP A 1 374 ? -18.093 4.050 -0.789 1.00 98.38 374 ASP A CA 1
ATOM 2826 C C . ASP A 1 374 ? -16.874 4.368 -1.636 1.00 98.38 374 ASP A C 1
ATOM 2828 O O . ASP A 1 374 ? -15.796 4.673 -1.129 1.00 98.38 374 ASP A O 1
ATOM 2832 N N . GLN A 1 375 ? -17.066 4.337 -2.947 1.00 97.94 375 GLN A N 1
ATOM 2833 C CA . GLN A 1 375 ? -16.031 4.678 -3.910 1.00 97.94 375 GLN A CA 1
ATOM 2834 C C . GLN A 1 375 ? -15.867 6.201 -4.000 1.00 97.94 375 GLN A C 1
ATOM 2836 O O . GLN A 1 375 ? -16.850 6.915 -4.200 1.00 97.94 375 GLN A O 1
ATOM 2841 N N . ALA A 1 376 ? -14.633 6.702 -3.910 1.00 97.94 376 ALA A N 1
ATOM 2842 C CA . ALA A 1 376 ? -14.357 8.140 -3.974 1.00 97.94 376 ALA A CA 1
ATOM 2843 C C . ALA A 1 376 ? -14.489 8.723 -5.384 1.00 97.94 376 ALA A C 1
ATOM 2845 O O . ALA A 1 376 ? -14.845 9.889 -5.556 1.00 97.94 376 ALA A O 1
ATOM 2846 N N . ARG A 1 377 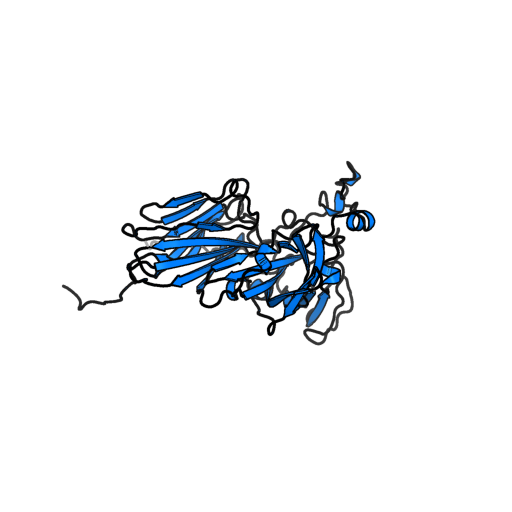? -14.213 7.910 -6.404 1.00 96.81 377 ARG A N 1
ATOM 2847 C CA . ARG A 1 377 ? -14.274 8.307 -7.812 1.00 96.81 377 ARG A CA 1
ATOM 2848 C C . ARG A 1 377 ? -15.341 7.517 -8.574 1.00 96.81 377 ARG A C 1
ATOM 2850 O O . ARG A 1 377 ? -15.630 6.364 -8.226 1.00 96.81 377 ARG A O 1
ATOM 2857 N N . PRO A 1 378 ? -15.952 8.101 -9.621 1.00 94.81 378 PRO A N 1
ATOM 2858 C CA . PRO A 1 378 ? -16.834 7.363 -10.519 1.00 94.81 378 PRO A CA 1
ATOM 2859 C C . PRO A 1 378 ? -16.052 6.284 -11.281 1.00 94.81 378 PRO A C 1
ATOM 2861 O O . PRO A 1 378 ? -14.845 6.394 -11.477 1.00 94.81 378 PRO A O 1
ATOM 2864 N N . GLY A 1 379 ? -16.746 5.237 -11.716 1.00 91.75 379 GLY A N 1
ATOM 2865 C CA . GLY A 1 379 ? -16.152 4.153 -12.492 1.00 91.75 379 GLY A CA 1
ATOM 2866 C C . GLY A 1 379 ? -17.064 2.927 -12.561 1.00 91.75 379 GLY A C 1
ATOM 2867 O O . GLY A 1 379 ? -18.154 2.955 -11.984 1.00 91.75 379 GLY A O 1
ATOM 2868 N N . PRO A 1 380 ? -16.628 1.862 -13.255 1.00 89.44 380 PRO A N 1
ATOM 2869 C CA . PRO A 1 380 ? -17.348 0.592 -13.324 1.00 89.44 380 PRO A CA 1
ATOM 2870 C C . PRO A 1 380 ? -17.589 -0.041 -11.942 1.00 89.44 380 PRO A C 1
ATOM 2872 O O . PRO A 1 380 ? -16.885 0.261 -10.969 1.00 89.44 380 PRO A O 1
ATOM 2875 N N . GLY A 1 381 ? -18.580 -0.931 -11.869 1.00 91.31 381 GLY A N 1
ATOM 2876 C CA . GLY A 1 381 ? -18.965 -1.640 -10.648 1.00 91.31 381 GLY A CA 1
ATOM 2877 C C . GLY A 1 381 ? -19.861 -0.841 -9.701 1.00 91.31 381 GLY A C 1
ATOM 2878 O O . GLY A 1 381 ? -20.317 0.267 -9.993 1.00 91.31 381 GLY A O 1
ATOM 2879 N N . ALA A 1 382 ? -20.122 -1.415 -8.530 1.00 94.94 382 ALA A N 1
ATOM 2880 C CA . ALA A 1 382 ? -20.955 -0.806 -7.503 1.00 94.94 382 ALA A CA 1
ATOM 2881 C C . ALA A 1 382 ? -20.329 0.487 -6.952 1.00 94.94 382 ALA A C 1
ATOM 2883 O O . ALA A 1 382 ? -19.109 0.643 -6.898 1.00 94.94 382 ALA A O 1
ATOM 2884 N N . ALA A 1 383 ? -21.170 1.426 -6.512 1.00 96.75 383 ALA A N 1
ATOM 2885 C CA . ALA A 1 383 ? -20.720 2.637 -5.818 1.00 96.75 383 ALA A CA 1
ATOM 2886 C C . ALA A 1 383 ? -20.284 2.371 -4.365 1.00 96.75 383 ALA A C 1
ATOM 2888 O O . ALA A 1 383 ? -19.593 3.198 -3.777 1.00 96.75 383 ALA A O 1
ATOM 2889 N N . THR A 1 384 ? -20.652 1.212 -3.816 1.00 97.50 384 THR A N 1
ATOM 2890 C CA . THR A 1 384 ? -20.350 0.801 -2.445 1.00 97.50 384 THR A CA 1
ATOM 2891 C C . THR A 1 384 ? -19.945 -0.668 -2.440 1.00 97.50 384 THR A C 1
ATOM 2893 O O . THR A 1 384 ? -20.637 -1.508 -3.017 1.00 97.50 384 THR A O 1
ATOM 2896 N N . ILE A 1 385 ? -18.849 -0.986 -1.755 1.00 97.88 385 ILE A N 1
ATOM 2897 C CA . ILE A 1 385 ? -18.388 -2.357 -1.514 1.00 97.88 385 ILE A CA 1
ATOM 2898 C C . ILE A 1 385 ? -18.817 -2.757 -0.103 1.00 97.88 385 ILE A C 1
ATOM 2900 O O . ILE A 1 385 ? -18.581 -2.014 0.845 1.00 97.88 385 ILE A O 1
ATOM 2904 N N . THR A 1 386 ? -19.453 -3.921 0.038 1.00 98.06 386 THR A N 1
ATOM 2905 C CA . THR A 1 386 ? -19.854 -4.481 1.339 1.00 98.06 386 THR A CA 1
ATOM 2906 C C . THR A 1 386 ? -18.878 -5.584 1.738 1.00 98.06 386 THR A C 1
ATOM 2908 O O . THR A 1 386 ? -18.643 -6.504 0.958 1.00 98.06 386 THR A O 1
ATOM 2911 N N . ILE A 1 387 ? -18.309 -5.485 2.939 1.00 98.44 387 ILE A N 1
ATOM 2912 C CA . ILE A 1 387 ? -17.261 -6.373 3.448 1.00 98.44 387 ILE A CA 1
ATOM 2913 C C . ILE A 1 387 ? -17.747 -6.975 4.775 1.00 98.44 387 ILE A C 1
ATOM 2915 O O . ILE A 1 387 ? -18.028 -6.212 5.702 1.00 98.44 387 ILE A O 1
ATOM 2919 N N . PRO A 1 388 ? -17.851 -8.311 4.901 1.00 98.25 388 PRO A N 1
ATOM 2920 C CA . PRO A 1 388 ? -18.218 -8.950 6.164 1.00 98.25 388 PRO A CA 1
ATOM 2921 C C . PRO A 1 388 ? -17.215 -8.609 7.264 1.00 98.25 388 PRO A C 1
ATOM 2923 O O . PRO A 1 388 ? -16.020 -8.622 7.006 1.00 98.25 388 PRO A O 1
ATOM 2926 N N . THR A 1 389 ? -17.659 -8.326 8.482 1.00 98.00 389 THR A N 1
ATOM 2927 C CA . THR A 1 389 ? -16.775 -8.051 9.628 1.00 98.00 389 THR A CA 1
ATOM 2928 C C . THR A 1 389 ? -17.523 -8.290 10.938 1.00 98.00 389 THR A C 1
ATOM 2930 O O . THR A 1 389 ? -18.744 -8.456 10.940 1.00 98.00 389 THR A O 1
ATOM 2933 N N . ASP A 1 390 ? -16.808 -8.277 12.057 1.00 97.19 390 ASP A N 1
ATOM 2934 C CA . ASP A 1 390 ? -17.432 -8.190 13.376 1.00 97.19 390 ASP A CA 1
ATOM 2935 C C . ASP A 1 390 ? -17.886 -6.757 13.621 1.00 97.19 390 ASP A C 1
ATOM 2937 O O . ASP A 1 390 ? -17.113 -5.850 13.360 1.00 97.19 390 ASP A O 1
ATOM 2941 N N . VAL A 1 391 ? -19.108 -6.549 14.106 1.00 97.44 391 VAL A N 1
ATOM 2942 C CA . VAL A 1 391 ? -19.698 -5.238 14.396 1.00 97.44 391 VAL A CA 1
ATOM 2943 C C . VAL A 1 391 ? -20.308 -5.195 15.802 1.00 97.44 391 VAL A C 1
ATOM 2945 O O . VAL A 1 391 ? -20.669 -6.248 16.331 1.00 97.44 391 VAL A O 1
ATOM 2948 N N . PRO A 1 392 ? -20.494 -4.009 16.412 1.00 96.38 392 PRO A N 1
ATOM 2949 C CA . PRO A 1 392 ? -21.174 -3.892 17.698 1.00 96.38 392 PRO A CA 1
ATOM 2950 C C . PRO A 1 392 ? -22.649 -4.283 17.600 1.00 96.38 392 PRO A C 1
ATOM 2952 O O . PRO A 1 392 ? -23.462 -3.609 16.957 1.00 96.38 392 PRO A O 1
ATOM 2955 N N . GLY A 1 393 ? -23.019 -5.360 18.279 1.00 87.56 393 GLY A N 1
ATOM 2956 C CA . GLY A 1 393 ? -24.388 -5.851 18.289 1.00 87.56 393 GLY A CA 1
ATOM 2957 C C . GLY A 1 393 ? -24.635 -6.802 19.450 1.00 87.56 393 GLY A C 1
ATOM 2958 O O . GLY A 1 393 ? -23.708 -7.142 20.186 1.00 87.56 393 GLY A O 1
ATOM 2959 N N . PRO A 1 394 ? -25.881 -7.257 19.656 1.00 66.69 394 PRO A N 1
ATOM 2960 C CA . PRO A 1 394 ? -26.080 -8.402 20.512 1.00 66.69 394 PRO A CA 1
ATOM 2961 C C . PRO A 1 394 ? -25.230 -9.518 19.910 1.00 66.69 394 PRO A C 1
ATOM 2963 O O . PRO A 1 394 ? -25.396 -9.861 18.735 1.00 66.69 394 PRO A O 1
ATOM 2966 N N . ALA A 1 395 ? -24.313 -10.080 20.702 1.00 54.66 395 ALA A N 1
ATOM 2967 C CA . ALA A 1 395 ? -23.816 -11.408 20.399 1.00 54.66 395 ALA A CA 1
ATOM 2968 C C . ALA A 1 395 ? -25.077 -12.221 20.105 1.00 54.66 395 ALA A C 1
ATOM 2970 O O . ALA A 1 395 ? -25.992 -12.226 20.937 1.00 54.66 395 ALA A O 1
ATOM 2971 N N . TYR A 1 396 ? -25.194 -12.809 18.913 1.00 46.66 396 TYR A N 1
ATOM 2972 C CA . TYR A 1 396 ? -26.212 -13.820 18.685 1.00 46.66 396 TYR A CA 1
ATOM 2973 C C . TYR A 1 396 ? -25.869 -14.939 19.667 1.00 46.66 396 TYR A C 1
ATOM 2975 O O . TYR A 1 396 ? -25.183 -15.900 19.335 1.00 46.66 396 TYR A O 1
ATOM 2983 N N . MET A 1 397 ? -26.322 -14.810 20.912 1.00 39.69 397 MET A N 1
ATOM 2984 C CA . MET A 1 397 ? -26.619 -15.954 21.719 1.00 39.69 397 MET A CA 1
ATOM 2985 C C . MET A 1 397 ? -27.646 -16.683 20.869 1.00 39.69 397 MET A C 1
ATOM 2987 O O . MET A 1 397 ? -28.824 -16.332 20.854 1.00 39.69 397 MET A O 1
ATOM 2991 N N . GLN A 1 398 ? -27.190 -17.710 20.152 1.00 41.47 398 GLN A N 1
ATOM 2992 C CA . GLN A 1 398 ? -27.994 -18.895 19.917 1.00 41.47 398 GLN A CA 1
ATOM 2993 C C . GLN A 1 398 ? -28.360 -19.489 21.287 1.00 41.47 398 GLN A C 1
ATOM 2995 O O . GLN A 1 398 ? -28.032 -20.620 21.617 1.00 41.47 398 GLN A O 1
ATOM 3000 N N . ILE A 1 399 ? -29.087 -18.735 22.107 1.00 40.81 399 ILE A N 1
ATOM 3001 C CA . ILE A 1 399 ? -30.160 -19.317 22.868 1.00 40.81 399 ILE A CA 1
ATOM 3002 C C . ILE A 1 399 ? -31.228 -19.520 21.797 1.00 40.81 399 ILE A C 1
ATOM 3004 O O . ILE A 1 399 ? -32.101 -18.683 21.577 1.00 40.81 399 ILE A O 1
ATOM 3008 N N . LEU A 1 400 ? -31.136 -20.658 21.099 1.00 44.78 400 LEU A N 1
ATOM 3009 C CA . LEU A 1 400 ? -32.345 -21.394 20.762 1.00 44.78 400 LEU A CA 1
ATOM 3010 C C . LEU A 1 400 ? -33.003 -21.668 22.116 1.00 44.78 400 LEU A C 1
ATOM 3012 O O . LEU A 1 400 ? -32.758 -22.693 22.749 1.00 44.78 400 LEU A O 1
ATOM 3016 N N . GLY A 1 401 ? -33.728 -20.675 22.633 1.00 38.25 401 GLY A N 1
ATOM 3017 C CA . GLY A 1 401 ? -34.562 -20.856 23.803 1.00 38.25 401 GLY A CA 1
ATOM 3018 C C . GLY A 1 401 ? -35.493 -22.015 23.502 1.00 38.25 401 GLY A C 1
ATOM 3019 O O . GLY A 1 401 ? -35.842 -22.235 22.337 1.00 38.25 401 GLY A O 1
ATOM 3020 N N . ALA A 1 402 ? -35.855 -22.777 24.536 1.00 44.25 402 ALA A N 1
ATOM 3021 C CA . ALA A 1 402 ? -36.906 -23.775 24.409 1.00 44.25 402 ALA A CA 1
ATOM 3022 C C . ALA A 1 402 ? -38.067 -23.125 23.647 1.00 44.25 402 ALA A C 1
ATOM 3024 O O . ALA A 1 402 ? -38.536 -22.061 24.054 1.00 44.25 402 ALA A O 1
ATOM 3025 N N . GLY A 1 403 ? -38.401 -23.696 22.486 1.00 43.72 403 GLY A N 1
ATOM 3026 C CA . GLY A 1 403 ? -39.336 -23.090 21.550 1.00 43.72 403 GLY A CA 1
ATOM 3027 C C . GLY A 1 403 ? -40.609 -22.638 22.254 1.00 43.72 403 GLY A C 1
ATOM 3028 O O . GLY A 1 403 ? -41.094 -23.308 23.165 1.00 43.72 403 GLY A O 1
ATOM 3029 N N . CYS A 1 404 ? -41.156 -21.512 21.815 1.00 30.94 404 CYS A N 1
ATOM 3030 C CA . CYS A 1 404 ? -42.440 -21.037 22.298 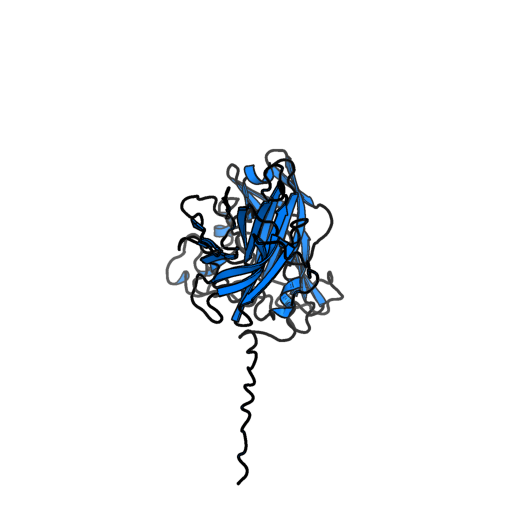1.00 30.94 404 CYS A CA 1
ATOM 3031 C C . CYS A 1 404 ? -43.427 -20.988 21.136 1.00 30.94 404 CYS A C 1
ATOM 3033 O O . CYS A 1 404 ? -43.309 -20.109 20.286 1.00 30.94 404 CYS A O 1
ATOM 3035 N N . GLY A 1 405 ? -44.383 -21.923 21.185 1.00 41.84 405 GLY A N 1
ATOM 3036 C CA . GLY A 1 405 ? -45.816 -21.647 21.017 1.00 41.84 405 GLY A CA 1
ATOM 3037 C C . GLY A 1 405 ? -46.320 -21.423 19.611 1.00 41.84 405 GLY A C 1
ATOM 3038 O O . GLY A 1 405 ? -46.276 -20.253 19.177 1.00 41.84 405 GLY A O 1
#

Sequence (405 aa):
MRHLLVLAALCGGLSSQSNQVPGTDAALATTDALGMYGRTGTLNGLACGVTVCNVGTVLIHWKAVMDPRHPVYAPIVCRETNGRFLQISDRSWVKHGFASINGSACNTCNTSDGTVLGPNCSDTYDAGLNADRYWLGPPEEIDPWLGAWSPVGSYFDRGDPDVGAPRNTDGVRSFSSSMAGALPPTAHRIRVDDADLAVPGSSFWYGQYIVITGEPEGRRDNNAVARQVTPSFVSNAWRFTDVGGDRQGPMLRNWQGATVTSAANGVDNGRFYVGVKVTGPNAQGQWHYEYALHNRDNSRGGASFRIAKCPSVVVSNLGFHDIDRLPATDWTVNVSSTEIAFFAPPSNPQEWNTIYSFWFDADAGPGAGNAQVDQARPGPGAATITIPTDVPGPAYMQILGAGCG

Foldseek 3Di:
DDDDDDDPPPPPPLPFQPFADAFFFKFWPFKADWFFQADDPQKTFIFIKTKIARQTDDKQFQAAQLPLRHKKKFKWKWKDDPLAIFTQWFRFFIFTGHFFCQAQPQHDGPDHGRRIHHHNTMGMDGRVSRLQQLRTFHPLQAQLFQSGGHLFLGCQQQAVVGPDPPSNGPSDGPHDSVSSVPDHRNPRGGIGGNVVLPDPPMKMKMKMAMGGHNHGQVNRQSRMKMWIWRWDADPNGIDIDTDDTIDTGDPLVPSPQWDKWKDALRNWFDMKIKTWHWDDDDPVLKIKIKIKIAAARGALFFFKKKFFAAQPKDKAPKDKDWHPPDPVQFWDWDDDSTIIMTGGDLVDGHHHRTMMMIIIMISADWDKDWMKTAGSHDTDGDRIDIIIDTGGYHHPPPPPPPDDD

pLDDT: mean 92.51, std 14.11, range [30.94, 98.88]